Protein AF-0000000079719398 (afdb_homodimer)

Sequence (642 aa):
MKIVILDGYTLNPGDLSWEKLKKFGELTIYDRTEYDNDKIINAIGDAGIIFTNKTPLPKEVLDKVPSIKYIGVLATGYNVVDVDAAKDLGIVVTNVPGYGTTAVAQMTMALLLEMCHHVGEHNRAVKEGEWSKSKDFCFWHYPLIELDGKTMGIIGFGRIGQATAKLAQAFGMNILTSGSRKKPELESSTCKQVDLEELLAKSDVISLHCPLTPETEGIINAINISKMKHGAMIINTSRGQLIVEQDLKEALDNGKLAGAALDVVSKEPIDKDNPLLSTNNCIITPHIAWASKESRDRLLNTALENLEAFLKGSPINVVNNMKIVILDGYTLNPGDLSWEKLKKFGELTIYDRTEYDNDKIINAIGDAGIIFTNKTPLPKEVLDKVPSIKYIGVLATGYNVVDVDAAKDLGIVVTNVPGYGTTAVAQMTMALLLEMCHHVGEHNRAVKEGEWSKSKDFCFWHYPLIELDGKTMGIIGFGRIGQATAKLAQAFGMNILTSGSRKKPELESSTCKQVDLEELLAKSDVISLHCPLTPETEGIINAINISKMKHGAMIINTSRGQLIVEQDLKEALDNGKLAGAALDVVSKEPIDKDNPLLSTNNCIITPHIAWASKESRDRLLNTALENLEAFLKGSPINVVNN

Solvent-accessible surface area (backbone atoms only — not comparable to full-atom values): 32803 Å² total; per-residue (Å²): 92,38,33,28,31,43,36,40,29,88,71,41,79,68,88,62,78,70,66,78,56,45,79,67,28,53,72,45,78,29,58,64,52,66,92,37,62,68,58,44,48,60,66,48,54,77,26,29,33,39,34,31,55,72,55,67,39,42,53,80,42,56,72,72,35,79,52,42,44,36,37,40,30,69,33,58,72,57,83,40,41,37,44,67,51,33,37,76,69,66,27,49,36,26,43,28,74,79,41,32,34,68,35,35,23,52,40,50,50,38,44,52,36,38,70,25,59,36,55,45,58,40,22,50,41,40,57,73,42,50,36,47,68,40,94,43,63,42,64,76,94,58,83,35,61,56,53,59,75,37,29,38,16,32,39,18,72,48,73,40,28,47,48,32,49,54,47,44,40,62,51,42,23,34,37,33,33,26,62,93,69,86,57,76,86,70,47,56,100,49,26,42,77,46,56,62,69,58,32,38,46,65,18,46,30,39,38,45,41,43,76,83,42,86,82,34,48,36,54,46,26,58,72,52,55,69,48,31,34,81,49,20,31,42,36,34,72,50,52,21,51,32,42,33,57,68,41,51,40,51,34,46,74,71,49,45,25,58,31,37,31,27,28,42,50,74,47,67,38,40,58,88,77,44,66,54,62,78,38,87,55,43,44,40,38,46,51,46,43,52,56,18,55,62,24,34,49,46,36,53,51,46,47,48,49,33,50,53,28,41,77,70,72,55,63,49,59,63,73,41,123,92,37,34,30,32,44,36,40,29,88,70,42,79,68,88,60,78,72,66,79,56,45,80,67,28,52,71,45,78,29,57,66,52,65,91,37,62,68,57,44,47,60,67,49,54,76,25,31,34,38,34,31,54,73,56,68,39,41,53,78,42,57,72,71,35,79,54,42,44,35,38,39,31,70,32,60,72,58,82,41,40,39,43,66,50,34,38,77,70,65,26,50,36,27,43,29,75,77,42,34,33,68,35,35,22,51,39,52,51,38,42,52,37,38,71,26,60,35,54,43,58,41,22,50,41,40,58,72,43,51,37,47,67,40,95,42,61,42,64,78,95,60,82,34,61,58,55,59,74,37,30,37,17,31,38,19,71,49,72,40,30,47,49,30,48,54,45,42,40,63,53,42,24,33,37,30,31,24,63,92,70,87,57,76,86,71,47,55,99,49,27,44,77,46,55,63,68,56,32,36,45,64,19,48,30,39,38,43,40,43,75,84,42,87,82,35,46,36,55,44,27,59,71,52,55,69,48,30,33,82,48,21,32,40,37,34,72,52,54,20,50,31,42,32,57,66,40,51,40,52,34,46,74,71,50,43,26,59,32,36,28,27,28,43,50,74,47,66,38,40,59,88,78,43,68,53,63,78,36,87,55,44,44,40,40,46,50,47,43,50,56,17,54,62,24,34,49,45,38,53,52,47,47,49,50,34,50,53,28,40,78,69,72,55,63,48,60,63,73,43,124

Structure (mmCIF, N/CA/C/O backbone):
data_AF-0000000079719398-model_v1
#
loop_
_entity.id
_entity.type
_entity.pdbx_description
1 polymer 'Glycerate dehydrogenase'
#
loop_
_atom_site.group_PDB
_atom_site.id
_atom_site.type_symbol
_atom_site.label_atom_id
_atom_site.label_alt_id
_atom_site.label_comp_id
_atom_site.label_asym_id
_atom_site.label_entity_id
_atom_site.label_seq_id
_atom_site.pdbx_PDB_ins_code
_atom_site.Cartn_x
_atom_site.Cartn_y
_atom_site.Cartn_z
_atom_site.occupancy
_atom_site.B_iso_or_equiv
_atom_site.auth_seq_id
_atom_site.auth_comp_id
_atom_site.auth_asym_id
_atom_site.auth_atom_id
_atom_site.pdbx_PDB_model_num
ATOM 1 N N . MET A 1 1 ? 12.695 40.875 16.562 1 90.31 1 MET A N 1
ATOM 2 C CA . MET A 1 1 ? 11.32 40.469 16.812 1 90.31 1 MET A CA 1
ATOM 3 C C . MET A 1 1 ? 11.266 39.125 17.547 1 90.31 1 MET A C 1
ATOM 5 O O . MET A 1 1 ? 12.195 38.312 17.438 1 90.31 1 MET A O 1
ATOM 9 N N . LYS A 1 2 ? 10.273 39.031 18.5 1 97.44 2 LYS A N 1
ATOM 10 C CA . LYS A 1 2 ? 10.109 37.781 19.25 1 97.44 2 LYS A CA 1
ATOM 11 C C . LYS A 1 2 ? 9.078 36.875 18.594 1 97.44 2 LYS A C 1
ATOM 13 O O . LYS A 1 2 ? 7.977 37.312 18.25 1 97.44 2 LYS A O 1
ATOM 18 N N . ILE A 1 3 ? 9.508 35.625 18.328 1 98.19 3 ILE A N 1
ATOM 19 C CA . ILE A 1 3 ? 8.688 34.625 17.656 1 98.19 3 ILE A CA 1
ATOM 20 C C . ILE A 1 3 ? 8.453 33.438 18.609 1 98.19 3 ILE A C 1
ATOM 22 O O . ILE A 1 3 ? 9.391 32.938 19.219 1 98.19 3 ILE A O 1
ATOM 26 N N . VAL A 1 4 ? 7.184 33 18.75 1 98.69 4 VAL A N 1
ATOM 27 C CA . VAL A 1 4 ? 6.855 31.875 19.625 1 98.69 4 VAL A CA 1
ATOM 28 C C . VAL A 1 4 ? 6.086 30.812 18.828 1 98.69 4 VAL A C 1
ATOM 30 O O . VAL A 1 4 ? 5.129 31.141 18.125 1 98.69 4 VAL A O 1
ATOM 33 N N . ILE A 1 5 ? 6.527 29.594 18.812 1 98.69 5 ILE A N 1
ATOM 34 C CA . ILE A 1 5 ? 5.766 28.438 18.375 1 98.69 5 ILE A CA 1
ATOM 35 C C . ILE A 1 5 ? 5.094 27.766 19.578 1 98.69 5 ILE A C 1
ATOM 37 O O . ILE A 1 5 ? 5.773 27.266 20.469 1 98.69 5 ILE A O 1
ATOM 41 N N . LEU A 1 6 ? 3.77 27.703 19.594 1 98.75 6 LEU A N 1
ATOM 42 C CA . LEU A 1 6 ? 3.027 27.297 20.781 1 98.75 6 LEU A CA 1
ATOM 43 C C . LEU A 1 6 ? 2.961 25.766 20.891 1 98.75 6 LEU A C 1
ATOM 45 O O . LEU A 1 6 ? 2.787 25.234 21.984 1 98.75 6 LEU A O 1
ATOM 49 N N . ASP A 1 7 ? 3.066 25.016 19.781 1 98.44 7 ASP A N 1
ATOM 50 C CA . ASP A 1 7 ? 2.99 23.562 19.75 1 98.44 7 ASP A CA 1
ATOM 51 C C . ASP A 1 7 ? 3.703 23.016 18.516 1 98.44 7 ASP A C 1
ATOM 53 O O . ASP A 1 7 ? 3.059 22.531 17.578 1 98.44 7 ASP A O 1
ATOM 57 N N . GLY A 1 8 ? 5.016 22.859 18.641 1 98.06 8 GLY A N 1
ATOM 58 C CA . GLY A 1 8 ? 5.824 22.531 17.484 1 98.06 8 GLY A CA 1
ATOM 59 C C . GLY A 1 8 ? 6.102 21.047 17.344 1 98.06 8 GLY A C 1
ATOM 60 O O . GLY A 1 8 ? 6.59 20.594 16.297 1 98.06 8 GLY A O 1
ATOM 61 N N . TYR A 1 9 ? 5.656 20.281 18.297 1 97.62 9 TYR A N 1
ATOM 62 C CA . TYR A 1 9 ? 6.117 18.891 18.375 1 97.62 9 TYR A CA 1
ATOM 63 C C . TYR A 1 9 ? 5.645 18.094 17.172 1 97.62 9 TYR A C 1
ATOM 65 O O . TYR A 1 9 ? 6.438 17.406 16.516 1 97.62 9 TYR A O 1
ATOM 73 N N . THR A 1 10 ? 4.367 18.141 16.812 1 96.75 10 THR A N 1
ATOM 74 C CA . THR A 1 10 ? 3.814 17.281 15.781 1 96.75 10 THR A CA 1
ATOM 75 C C . THR A 1 10 ? 4.355 17.672 14.406 1 96.75 10 THR A C 1
ATOM 77 O O . THR A 1 10 ? 4.586 16.797 13.555 1 96.75 10 THR A O 1
ATOM 80 N N . LEU A 1 11 ? 4.605 18.938 14.242 1 97.81 11 LEU A N 1
ATOM 81 C CA . LEU A 1 11 ? 5.176 19.375 12.977 1 97.81 11 LEU A CA 1
ATOM 82 C C . LEU A 1 11 ? 6.641 18.984 12.867 1 97.81 11 LEU A C 1
ATOM 84 O O . LEU A 1 11 ? 7.086 18.516 11.812 1 97.81 11 LEU A O 1
ATOM 88 N N . ASN A 1 12 ? 7.332 19.156 13.898 1 97 12 ASN A N 1
ATOM 89 C CA . ASN A 1 12 ? 8.766 18.875 13.93 1 97 12 ASN A CA 1
ATOM 90 C C . ASN A 1 12 ? 9.156 18.125 15.203 1 97 12 ASN A C 1
ATOM 92 O O . ASN A 1 12 ? 9.695 18.719 16.141 1 97 12 ASN A O 1
ATOM 96 N N . PRO A 1 13 ? 9.023 16.828 15.18 1 95.5 13 PRO A N 1
ATOM 97 C CA . PRO A 1 13 ? 9.414 16.047 16.344 1 95.5 13 PRO A CA 1
ATOM 98 C C . PRO A 1 13 ? 10.93 15.859 16.453 1 95.5 13 PRO A C 1
ATOM 100 O O . PRO A 1 13 ? 11.406 15.148 17.344 1 95.5 13 PRO A O 1
ATOM 103 N N . GLY A 1 14 ? 11.633 16.438 15.539 1 95.19 14 GLY A N 1
ATOM 104 C CA . GLY A 1 14 ? 13.086 16.375 15.617 1 95.19 14 GLY A CA 1
ATOM 105 C C . GLY A 1 14 ? 13.742 16.047 14.289 1 95.19 14 GLY A C 1
ATOM 106 O O . GLY A 1 14 ? 14.977 16.016 14.195 1 95.19 14 GLY A O 1
ATOM 107 N N . ASP A 1 15 ? 12.938 15.867 13.273 1 95.31 15 ASP A N 1
ATOM 108 C CA . ASP A 1 15 ? 13.5 15.438 12 1 95.31 15 ASP A CA 1
ATOM 109 C C . ASP A 1 15 ? 13.398 16.547 10.953 1 95.31 15 ASP A C 1
ATOM 111 O O . ASP A 1 15 ? 13.672 16.312 9.773 1 95.31 15 ASP A O 1
ATOM 115 N N . LEU A 1 16 ? 12.938 17.703 11.305 1 96.5 16 LEU A N 1
ATOM 116 C CA . LEU A 1 16 ? 12.992 18.938 10.547 1 96.5 16 LEU A CA 1
ATOM 117 C C . LEU A 1 16 ? 13.727 20.031 11.328 1 96.5 16 LEU A C 1
ATOM 119 O O . LEU A 1 16 ? 14.336 19.734 12.367 1 96.5 16 LEU A O 1
ATOM 123 N N . SER A 1 17 ? 13.828 21.234 10.758 1 96 17 SER A N 1
ATOM 124 C CA . SER A 1 17 ? 14.57 22.297 11.438 1 96 17 SER A CA 1
ATOM 125 C C . SER A 1 17 ? 13.789 23.594 11.445 1 96 17 SER A C 1
ATOM 127 O O . SER A 1 17 ? 13.266 24.031 10.414 1 96 17 SER A O 1
ATOM 129 N N . TRP A 1 18 ? 13.758 24.172 12.633 1 94.88 18 TRP A N 1
ATOM 130 C CA . TRP A 1 18 ? 13.141 25.484 12.789 1 94.88 18 TRP A CA 1
ATOM 131 C C . TRP A 1 18 ? 14.148 26.594 12.5 1 94.88 18 TRP A C 1
ATOM 133 O O . TRP A 1 18 ? 13.82 27.766 12.586 1 94.88 18 TRP A O 1
ATOM 143 N N . GLU A 1 19 ? 15.344 26.297 12.125 1 93.62 19 GLU A N 1
ATOM 144 C CA . GLU A 1 19 ? 16.469 27.219 12.039 1 93.62 19 GLU A CA 1
ATOM 145 C C . GLU A 1 19 ? 16.156 28.406 11.133 1 93.62 19 GLU A C 1
ATOM 147 O O . GLU A 1 19 ? 16.594 29.531 11.391 1 93.62 19 GLU A O 1
ATOM 152 N N . LYS A 1 20 ? 15.445 28.156 10.078 1 93.06 20 LYS A N 1
ATOM 153 C CA . LYS A 1 20 ? 15.133 29.203 9.117 1 93.06 20 LYS A CA 1
ATOM 154 C C . LYS A 1 20 ? 14.32 30.328 9.758 1 93.06 20 LYS A C 1
ATOM 156 O O . LYS A 1 20 ? 14.32 31.453 9.281 1 93.06 20 LYS A O 1
ATOM 161 N N . LEU A 1 21 ? 13.625 30.016 10.891 1 94.38 21 LEU A N 1
ATOM 162 C CA . LEU A 1 21 ? 12.789 31 11.57 1 94.38 21 LEU A CA 1
ATOM 163 C C . LEU A 1 21 ? 13.641 31.953 12.406 1 94.38 21 LEU A C 1
ATOM 165 O O . LEU A 1 21 ? 13.227 33.062 12.703 1 94.38 21 LEU A O 1
ATOM 169 N N . LYS A 1 22 ? 14.828 31.562 12.719 1 92.69 22 LYS A N 1
ATOM 170 C CA . LYS A 1 22 ? 15.703 32.344 13.594 1 92.69 22 LYS A CA 1
ATOM 171 C C . LYS A 1 22 ? 16.172 33.625 12.906 1 92.69 22 LYS A C 1
ATOM 173 O O . LYS A 1 22 ? 16.531 34.594 13.578 1 92.69 22 LYS A O 1
ATOM 178 N N . LYS A 1 23 ? 16.188 33.531 11.695 1 92.5 23 LYS A N 1
ATOM 179 C CA . LYS A 1 23 ? 16.672 34.719 10.969 1 92.5 23 LYS A CA 1
ATOM 180 C C . LYS A 1 23 ? 15.703 35.875 11.125 1 92.5 23 LYS A C 1
ATOM 182 O O . LYS A 1 23 ? 16.078 37.031 10.867 1 92.5 23 LYS A O 1
ATOM 187 N N . PHE A 1 24 ? 14.516 35.594 11.594 1 93.25 24 PHE A N 1
ATOM 188 C CA . PHE A 1 24 ? 13.508 36.625 11.672 1 93.25 24 PHE A CA 1
ATOM 189 C C . PHE A 1 24 ? 13.453 37.219 13.078 1 93.25 24 PHE A C 1
ATOM 191 O O . PHE A 1 24 ? 12.828 38.281 13.289 1 93.25 24 PHE A O 1
ATOM 198 N N . GLY A 1 25 ? 14.055 36.562 14.055 1 94 25 GLY A N 1
ATOM 199 C CA . GLY A 1 25 ? 14.047 37.094 15.414 1 94 25 GLY A CA 1
ATOM 200 C C . GLY A 1 25 ? 14.367 36.031 16.453 1 94 25 GLY A C 1
ATOM 201 O O . GLY A 1 25 ? 14.891 34.969 16.109 1 94 25 GLY A O 1
ATOM 202 N N . GLU A 1 26 ? 14.141 36.438 17.719 1 97.12 26 GLU A N 1
ATOM 203 C CA . GLU A 1 26 ? 14.312 35.5 18.828 1 97.12 26 GLU A CA 1
ATOM 204 C C . GLU A 1 26 ? 13.188 34.438 18.844 1 97.12 26 GLU A C 1
ATOM 206 O O . GLU A 1 26 ? 12.016 34.812 18.953 1 97.12 26 GLU A O 1
ATOM 211 N N . LEU A 1 27 ? 13.625 33.25 18.766 1 97.56 27 LEU A N 1
ATOM 212 C CA . LEU A 1 27 ? 12.672 32.156 18.578 1 97.56 27 LEU A CA 1
ATOM 213 C C . LEU A 1 27 ? 12.539 31.328 19.844 1 97.56 27 LEU A C 1
ATOM 215 O O . LEU A 1 27 ? 13.547 30.875 20.406 1 97.56 27 LEU A O 1
ATOM 219 N N . THR A 1 28 ? 11.328 31.219 20.391 1 98.31 28 THR A N 1
ATOM 220 C CA . THR A 1 28 ? 10.984 30.281 21.453 1 98.31 28 THR A CA 1
ATOM 221 C C . THR A 1 28 ? 10.047 29.203 20.922 1 98.31 28 THR A C 1
ATOM 223 O O . THR A 1 28 ? 9.039 29.5 20.281 1 98.31 28 THR A O 1
ATOM 226 N N . ILE A 1 29 ? 10.398 27.938 21.125 1 98.06 29 ILE A N 1
ATOM 227 C CA . ILE A 1 29 ? 9.602 26.828 20.641 1 98.06 29 ILE A CA 1
ATOM 228 C C . ILE A 1 29 ? 9.086 26 21.812 1 98.06 29 ILE A C 1
ATOM 230 O O . ILE A 1 29 ? 9.867 25.516 22.641 1 98.06 29 ILE A O 1
ATOM 234 N N . TYR A 1 30 ? 7.773 25.891 21.953 1 98.38 30 TYR A N 1
ATOM 235 C CA . TYR A 1 30 ? 7.16 24.922 22.859 1 98.38 30 TYR A CA 1
ATOM 236 C C . TYR A 1 30 ? 6.742 23.656 22.094 1 98.38 30 TYR A C 1
ATOM 238 O O . TYR A 1 30 ? 6.117 23.75 21.047 1 98.38 30 TYR A O 1
ATOM 246 N N . ASP A 1 31 ? 7.102 22.469 22.609 1 97.81 31 ASP A N 1
ATOM 247 C CA . ASP A 1 31 ? 6.578 21.234 22.031 1 97.81 31 ASP A CA 1
ATOM 248 C C . ASP A 1 31 ? 5.051 21.203 22.109 1 97.81 31 ASP A C 1
ATOM 250 O O . ASP A 1 31 ? 4.387 20.812 21.156 1 97.81 31 ASP A O 1
ATOM 254 N N . ARG A 1 32 ? 4.641 21.641 23.219 1 98.06 32 ARG A N 1
ATOM 255 C CA . ARG A 1 32 ? 3.219 21.688 23.547 1 98.06 32 ARG A CA 1
ATOM 256 C C . ARG A 1 32 ? 2.92 22.828 24.516 1 98.06 32 ARG A C 1
ATOM 258 O O . ARG A 1 32 ? 3.758 23.172 25.359 1 98.06 32 ARG A O 1
ATOM 265 N N . THR A 1 33 ? 1.76 23.469 24.375 1 98.31 33 THR A N 1
ATOM 266 C CA . THR A 1 33 ? 1.207 24.406 25.359 1 98.31 33 THR A CA 1
ATOM 267 C C . THR A 1 33 ? -0.147 23.922 25.859 1 98.31 33 THR A C 1
ATOM 269 O O . THR A 1 33 ? -1.014 23.531 25.078 1 98.31 33 THR A O 1
ATOM 272 N N . GLU A 1 34 ? -0.239 23.844 27.203 1 97.31 34 GLU A N 1
ATOM 273 C CA . GLU A 1 34 ? -1.503 23.406 27.781 1 97.31 34 GLU A CA 1
ATOM 274 C C . GLU A 1 34 ? -2.654 24.312 27.344 1 97.31 34 GLU A C 1
ATOM 276 O O . GLU A 1 34 ? -2.504 25.531 27.281 1 97.31 34 GLU A O 1
ATOM 281 N N . TYR A 1 35 ? -3.752 23.672 27.141 1 96.44 35 TYR A N 1
ATOM 282 C CA . TYR A 1 35 ? -4.93 24.406 26.703 1 96.44 35 TYR A CA 1
ATOM 283 C C . TYR A 1 35 ? -5.562 25.156 27.875 1 96.44 35 TYR A C 1
ATOM 285 O O . TYR A 1 35 ? -6.688 24.844 28.281 1 96.44 35 TYR A O 1
ATOM 293 N N . ASP A 1 36 ? -4.863 25.984 28.359 1 97.81 36 ASP A N 1
ATOM 294 C CA . ASP A 1 36 ? -5.207 26.906 29.438 1 97.81 36 ASP A CA 1
ATOM 295 C C . ASP A 1 36 ? -4.855 28.344 29.047 1 97.81 36 ASP A C 1
ATOM 297 O O . ASP A 1 36 ? -3.713 28.641 28.688 1 97.81 36 ASP A O 1
ATOM 301 N N . ASN A 1 37 ? -5.863 29.203 29.078 1 98.31 37 ASN A N 1
ATOM 302 C CA . ASN A 1 37 ? -5.676 30.562 28.578 1 98.31 37 ASN A CA 1
ATOM 303 C C . ASN A 1 37 ? -4.488 31.25 29.234 1 98.31 37 ASN A C 1
ATOM 305 O O . ASN A 1 37 ? -3.678 31.891 28.562 1 98.31 37 ASN A O 1
ATOM 309 N N . ASP A 1 38 ? -4.387 31.156 30.562 1 98.31 38 ASP A N 1
ATOM 310 C CA . ASP A 1 38 ? -3.301 31.828 31.266 1 98.31 38 ASP A CA 1
ATOM 311 C C . ASP A 1 38 ? -1.942 31.266 30.844 1 98.31 38 ASP A C 1
ATOM 313 O O . ASP A 1 38 ? -0.984 32.031 30.672 1 98.31 38 ASP A O 1
ATOM 317 N N . LYS A 1 39 ? -1.884 29.938 30.688 1 98.62 39 LYS A N 1
ATOM 318 C CA . LYS A 1 39 ? -0.64 29.312 30.25 1 98.62 39 LYS A CA 1
ATOM 319 C C . LYS A 1 39 ? -0.281 29.719 28.828 1 98.62 39 LYS A C 1
ATOM 321 O O . LYS A 1 39 ? 0.893 29.938 28.516 1 98.62 39 LYS A O 1
ATOM 326 N N . ILE A 1 40 ? -1.258 29.812 27.984 1 98.81 40 ILE A N 1
ATOM 327 C CA . ILE A 1 40 ? -1.059 30.219 26.609 1 98.81 40 ILE A CA 1
ATOM 328 C C . ILE A 1 40 ? -0.562 31.672 26.562 1 98.81 40 ILE A C 1
ATOM 330 O O . ILE A 1 40 ? 0.411 31.984 25.875 1 98.81 40 ILE A O 1
ATOM 334 N N . ILE A 1 41 ? -1.16 32.594 27.391 1 98.62 41 ILE A N 1
ATOM 335 C CA . ILE A 1 41 ? -0.785 34 27.453 1 98.62 41 ILE A CA 1
ATOM 336 C C . ILE A 1 41 ? 0.654 34.125 27.953 1 98.62 41 ILE A C 1
ATOM 338 O O . ILE A 1 41 ? 1.443 34.875 27.391 1 98.62 41 ILE A O 1
ATOM 342 N N . ASN A 1 42 ? 0.961 33.344 28.953 1 98.62 42 ASN A N 1
ATOM 343 C CA . ASN A 1 42 ? 2.314 33.375 29.5 1 98.62 42 ASN A CA 1
ATOM 344 C C . ASN A 1 42 ? 3.34 32.906 28.469 1 98.62 42 ASN A C 1
ATOM 346 O O . ASN A 1 42 ? 4.43 33.469 28.359 1 98.62 42 ASN A O 1
ATOM 350 N N . ALA A 1 43 ? 2.988 31.859 27.734 1 98.69 43 ALA A N 1
ATOM 351 C CA . ALA A 1 43 ? 3.883 31.328 26.703 1 98.69 43 ALA A CA 1
ATOM 352 C C . ALA A 1 43 ? 4.117 32.344 25.594 1 98.69 43 ALA A C 1
ATOM 354 O O . ALA A 1 43 ? 5.227 32.469 25.078 1 98.69 43 ALA A O 1
ATOM 355 N N . ILE A 1 44 ? 3.131 33.062 25.25 1 98.5 44 ILE A N 1
ATOM 356 C CA . ILE A 1 44 ? 3.223 34.094 24.219 1 98.5 44 ILE A CA 1
ATOM 357 C C . ILE A 1 44 ? 4.113 35.219 24.688 1 98.5 44 ILE A C 1
ATOM 359 O O . ILE A 1 44 ? 5.012 35.656 23.969 1 98.5 44 ILE A O 1
ATOM 363 N N . GLY A 1 45 ? 3.846 35.719 25.922 1 97.44 45 GLY A N 1
ATOM 364 C CA . GLY A 1 45 ? 4.602 36.844 26.469 1 97.44 45 GLY A CA 1
ATOM 365 C C . GLY A 1 45 ? 4.461 38.125 25.641 1 97.44 45 GLY A C 1
ATOM 366 O O . GLY A 1 45 ? 3.348 38.562 25.375 1 97.44 45 GLY A O 1
ATOM 367 N N . ASP A 1 46 ? 5.535 38.688 25.203 1 97.44 46 ASP A N 1
ATOM 368 C CA . ASP A 1 46 ? 5.52 39.906 24.422 1 97.44 46 ASP A CA 1
ATOM 369 C C . ASP A 1 46 ? 5.895 39.656 22.969 1 97.44 46 ASP A C 1
ATOM 371 O O . ASP A 1 46 ? 6.387 40.562 22.281 1 97.44 46 ASP A O 1
ATOM 375 N N . ALA A 1 47 ? 5.691 38.406 22.531 1 98 47 ALA A N 1
ATOM 376 C CA . ALA A 1 47 ? 6.02 38.062 21.156 1 98 47 ALA A CA 1
ATOM 377 C C . ALA A 1 47 ? 5.133 38.812 20.172 1 98 47 ALA A C 1
ATOM 379 O O . ALA A 1 47 ? 3.938 39 20.406 1 98 47 ALA A O 1
ATOM 380 N N . GLY A 1 48 ? 5.719 39.188 19.078 1 98.06 48 GLY A N 1
ATOM 381 C CA . GLY A 1 48 ? 4.969 39.844 18 1 98.06 48 GLY A CA 1
ATOM 382 C C . GLY A 1 48 ? 4.465 38.844 16.969 1 98.06 48 GLY A C 1
ATOM 383 O O . GLY A 1 48 ? 3.533 39.156 16.219 1 98.06 48 GLY A O 1
ATOM 384 N N . ILE A 1 49 ? 5.086 37.688 16.891 1 98.31 49 ILE A N 1
ATOM 385 C CA . ILE A 1 49 ? 4.781 36.656 15.93 1 98.31 49 ILE A CA 1
ATOM 386 C C . ILE A 1 49 ? 4.547 35.312 16.656 1 98.31 49 ILE A C 1
ATOM 388 O O . ILE A 1 49 ? 5.363 34.906 17.469 1 98.31 49 ILE A O 1
ATOM 392 N N . ILE A 1 50 ? 3.422 34.688 16.328 1 98.5 50 ILE A N 1
ATOM 393 C CA . ILE A 1 50 ? 3.119 33.406 16.953 1 98.5 50 ILE A CA 1
ATOM 394 C C . ILE A 1 50 ? 2.74 32.375 15.875 1 98.5 50 ILE A C 1
ATOM 396 O O . ILE A 1 50 ? 2.16 32.75 14.852 1 98.5 50 ILE A O 1
ATOM 400 N N . PHE A 1 51 ? 3.148 31.141 16.062 1 98.69 51 PHE A N 1
ATOM 401 C CA . PHE A 1 51 ? 2.693 30 15.281 1 98.69 51 PHE A CA 1
ATOM 402 C C . PHE A 1 51 ? 1.924 29.016 16.141 1 98.69 51 PHE A C 1
ATOM 404 O O . PHE A 1 51 ? 2.271 28.797 17.312 1 98.69 51 PHE A O 1
ATOM 411 N N . THR A 1 52 ? 0.855 28.406 15.625 1 98.75 52 THR A N 1
ATOM 412 C CA . THR A 1 52 ? 0.062 27.422 16.344 1 98.75 52 THR A CA 1
ATOM 413 C C . THR A 1 52 ? -0.492 26.359 15.391 1 98.75 52 THR A C 1
ATOM 415 O O . THR A 1 52 ? -0.756 26.656 14.227 1 98.75 52 THR A O 1
ATOM 418 N N . ASN A 1 53 ? -0.604 25.172 15.852 1 97.94 53 ASN A N 1
ATOM 419 C CA . ASN A 1 53 ? -1.302 24.094 15.141 1 97.94 53 ASN A CA 1
ATOM 420 C C . ASN A 1 53 ? -2.635 23.766 15.805 1 97.94 53 ASN A C 1
ATOM 422 O O . ASN A 1 53 ? -3.695 23.969 15.211 1 97.94 53 ASN A O 1
ATOM 426 N N . LYS A 1 54 ? -2.578 23.438 17.125 1 97.81 54 LYS A N 1
ATOM 427 C CA . LYS A 1 54 ? -3.805 23.016 17.797 1 97.81 54 LYS A CA 1
ATOM 428 C C . LYS A 1 54 ? -4.035 23.828 19.062 1 97.81 54 LYS A C 1
ATOM 430 O O . LYS A 1 54 ? -5.109 23.766 19.672 1 97.81 54 LYS A O 1
ATOM 435 N N . THR A 1 55 ? -3.068 24.594 19.547 1 98.44 55 THR A N 1
ATOM 436 C CA . THR A 1 55 ? -3.273 25.453 20.688 1 98.44 55 THR A CA 1
ATOM 437 C C . THR A 1 55 ? -4.309 26.531 20.375 1 98.44 55 THR A C 1
ATOM 439 O O . THR A 1 55 ? -4.125 27.328 19.453 1 98.44 55 THR A O 1
ATOM 442 N N . PRO A 1 56 ? -5.34 26.609 21.156 1 98.44 56 PRO A N 1
ATOM 443 C CA . PRO A 1 56 ? -6.434 27.531 20.828 1 98.44 56 PRO A CA 1
ATOM 444 C C . PRO A 1 56 ? -6.086 28.984 21.109 1 98.44 56 PRO A C 1
ATOM 446 O O . PRO A 1 56 ? -5.426 29.281 22.109 1 98.44 56 PRO A O 1
ATOM 449 N N . LEU A 1 57 ? -6.488 29.906 20.25 1 98.62 57 LEU A N 1
ATOM 450 C CA . LEU A 1 57 ? -6.332 31.344 20.422 1 98.62 57 LEU A CA 1
ATOM 451 C C . LEU A 1 57 ? -7.68 32.062 20.297 1 98.62 57 LEU A C 1
ATOM 453 O O . LEU A 1 57 ? -7.93 32.781 19.328 1 98.62 57 LEU A O 1
ATOM 457 N N . PRO A 1 58 ? -8.477 31.844 21.344 1 98.5 58 PRO A N 1
ATOM 458 C CA . PRO A 1 58 ? -9.766 32.531 21.375 1 98.5 58 PRO A CA 1
ATOM 459 C C . PRO A 1 58 ? -9.641 34.031 21.672 1 98.5 58 PRO A C 1
ATOM 461 O O . PRO A 1 58 ? -8.555 34.5 22.016 1 98.5 58 PRO A O 1
ATOM 464 N N . LYS A 1 59 ? -10.719 34.719 21.516 1 98.25 59 LYS A N 1
ATOM 465 C CA . LYS A 1 59 ? -10.758 36.156 21.75 1 98.25 59 LYS A CA 1
ATOM 466 C C . LYS A 1 59 ? -10.188 36.5 23.125 1 98.25 59 LYS A C 1
ATOM 468 O O . LYS A 1 59 ? -9.445 37.469 23.266 1 98.25 59 LYS A O 1
ATOM 473 N N . GLU A 1 60 ? -10.5 35.719 24.109 1 98.31 60 GLU A N 1
ATOM 474 C CA . GLU A 1 60 ? -10.078 35.938 25.484 1 98.31 60 GLU A CA 1
ATOM 475 C C . GLU A 1 60 ? -8.555 35.969 25.594 1 98.31 60 GLU A C 1
ATOM 477 O O . GLU A 1 60 ? -7.996 36.719 26.406 1 98.31 60 GLU A O 1
ATOM 482 N N . VAL A 1 61 ? -7.902 35.156 24.844 1 98.62 61 VAL A N 1
ATOM 483 C CA . VAL A 1 61 ? -6.445 35.094 24.844 1 98.62 61 VAL A CA 1
ATOM 484 C C . VAL A 1 61 ? -5.887 36.25 24.031 1 98.62 61 VAL A C 1
ATOM 486 O O . VAL A 1 61 ? -4.996 36.969 24.5 1 98.62 61 VAL A O 1
ATOM 489 N N . LEU A 1 62 ? -6.395 36.562 22.844 1 98.5 62 LEU A N 1
ATOM 490 C CA . LEU A 1 62 ? -5.887 37.562 21.938 1 98.5 62 LEU A CA 1
ATOM 491 C C . LEU A 1 62 ? -5.988 38.969 22.547 1 98.5 62 LEU A C 1
ATOM 493 O O . LEU A 1 62 ? -5.121 39.812 22.328 1 98.5 62 LEU A O 1
ATOM 497 N N . ASP A 1 63 ? -6.949 39.188 23.375 1 97.88 63 ASP A N 1
ATOM 498 C CA . ASP A 1 63 ? -7.164 40.469 24.031 1 97.88 63 ASP A CA 1
ATOM 499 C C . ASP A 1 63 ? -6.051 40.781 25.031 1 97.88 63 ASP A C 1
ATOM 501 O O . ASP A 1 63 ? -5.828 41.938 25.406 1 97.88 63 ASP A O 1
ATOM 505 N N . LYS A 1 64 ? -5.449 39.781 25.484 1 98.06 64 LYS A N 1
ATOM 506 C CA . LYS A 1 64 ? -4.496 39.938 26.578 1 98.06 64 LYS A CA 1
ATOM 507 C C . LYS A 1 64 ? -3.061 39.969 26.047 1 98.06 64 LYS A C 1
ATOM 509 O O . LYS A 1 64 ? -2.113 40.062 26.828 1 98.06 64 LYS A O 1
ATOM 514 N N . VAL A 1 65 ? -2.844 39.875 24.797 1 97.44 65 VAL A N 1
ATOM 515 C CA . VAL A 1 65 ? -1.508 39.844 24.219 1 97.44 65 VAL A CA 1
ATOM 516 C C . VAL A 1 65 ? -1.409 40.875 23.094 1 97.44 65 VAL A C 1
ATOM 518 O O . VAL A 1 65 ? -1.19 40.5 21.938 1 97.44 65 VAL A O 1
ATOM 521 N N . PRO A 1 66 ? -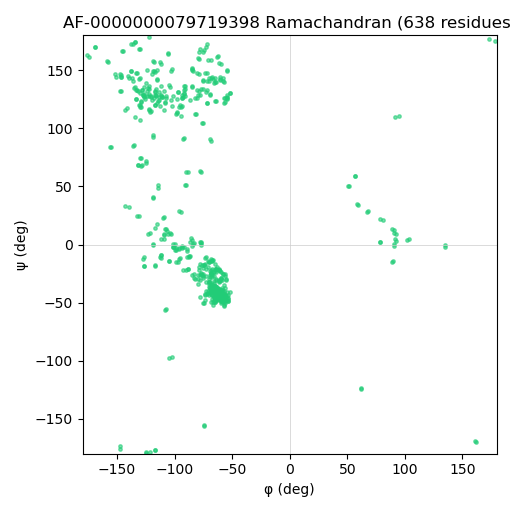1.324 42.125 23.438 1 96.56 66 PRO A N 1
ATOM 522 C CA . PRO A 1 66 ? -1.414 43.188 22.453 1 96.56 66 PRO A CA 1
ATOM 523 C C . PRO A 1 66 ? -0.169 43.312 21.578 1 96.56 66 PRO A C 1
ATOM 525 O O . PRO A 1 66 ? -0.179 44 20.562 1 96.56 66 PRO A O 1
ATOM 528 N N . SER A 1 67 ? 0.874 42.656 21.906 1 97.5 67 SER A N 1
ATOM 529 C CA . SER A 1 67 ? 2.111 42.75 21.125 1 97.5 67 SER A CA 1
ATOM 530 C C . SER A 1 67 ? 1.999 41.969 19.812 1 97.5 67 SER A C 1
ATOM 532 O O . SER A 1 67 ? 2.789 42.188 18.891 1 97.5 67 SER A O 1
ATOM 534 N N . ILE A 1 68 ? 1.057 41 19.672 1 98.19 68 ILE A N 1
ATOM 535 C CA . ILE A 1 68 ? 0.971 40.094 18.516 1 98.19 68 ILE A CA 1
ATOM 536 C C . ILE A 1 68 ? 0.551 40.875 17.281 1 98.19 68 ILE A C 1
ATOM 538 O O . ILE A 1 68 ? -0.4 41.656 17.328 1 98.19 68 ILE A O 1
ATOM 542 N N . LYS A 1 69 ? 1.288 40.688 16.25 1 98.12 69 LYS A N 1
ATOM 543 C CA . LYS A 1 69 ? 0.957 41.281 14.969 1 98.12 69 LYS A CA 1
ATOM 544 C C . LYS A 1 69 ? 0.672 40.219 13.906 1 98.12 69 LYS A C 1
ATOM 546 O O . LYS A 1 69 ? 0.054 40.5 12.883 1 98.12 69 LYS A O 1
ATOM 551 N N . TYR A 1 70 ? 1.1 39 14.148 1 98.56 70 TYR A N 1
ATOM 552 C CA . TYR A 1 70 ? 1.016 37.938 13.156 1 98.56 70 TYR A CA 1
ATOM 553 C C . TYR A 1 70 ? 0.789 36.594 13.82 1 98.56 70 TYR A C 1
ATOM 555 O O . TYR A 1 70 ? 1.421 36.281 14.836 1 98.56 70 TYR A O 1
ATOM 563 N N . ILE A 1 71 ? -0.19 35.844 13.297 1 98.88 71 ILE A N 1
ATOM 564 C CA . ILE A 1 71 ? -0.423 34.469 13.688 1 98.88 71 ILE A CA 1
ATOM 565 C C . ILE A 1 71 ? -0.334 33.562 12.461 1 98.88 71 ILE A C 1
ATOM 567 O O . ILE A 1 71 ? -1.123 33.688 11.523 1 98.88 71 ILE A O 1
ATOM 571 N N . GLY A 1 72 ? 0.623 32.656 12.43 1 98.75 72 GLY A N 1
ATOM 572 C CA . GLY A 1 72 ? 0.707 31.625 11.422 1 98.75 72 GLY A CA 1
ATOM 573 C C . GLY A 1 72 ? 0.145 30.297 11.891 1 98.75 72 GLY A C 1
ATOM 574 O O . GLY A 1 72 ? 0.709 29.656 12.781 1 98.75 72 GLY A O 1
ATOM 575 N N . VAL A 1 73 ? -0.948 29.875 11.312 1 98.69 73 VAL A N 1
ATOM 576 C CA . VAL A 1 73 ? -1.496 28.562 11.609 1 98.69 73 VAL A CA 1
ATOM 577 C C . VAL A 1 73 ? -0.708 27.484 10.859 1 98.69 73 VAL A C 1
ATOM 579 O O . VAL A 1 73 ? -0.515 27.594 9.641 1 98.69 73 VAL A O 1
ATOM 582 N N . LEU A 1 74 ? -0.275 26.484 11.602 1 98.38 74 LEU A N 1
ATOM 583 C CA . LEU A 1 74 ? 0.513 25.391 11.023 1 98.38 74 LEU A CA 1
ATOM 584 C C . LEU A 1 74 ? -0.387 24.266 10.555 1 98.38 74 LEU A C 1
ATOM 586 O O . LEU A 1 74 ? -0.17 23.094 10.914 1 98.38 74 LEU A O 1
ATOM 590 N N . ALA A 1 75 ? -1.427 24.547 9.75 1 97.44 75 ALA A N 1
ATOM 591 C CA . ALA A 1 75 ? -2.41 23.641 9.156 1 97.44 75 ALA A CA 1
ATOM 592 C C . ALA A 1 75 ? -3.254 24.359 8.109 1 97.44 75 ALA A C 1
ATOM 594 O O . ALA A 1 75 ? -3.154 25.578 7.949 1 97.44 75 ALA A O 1
ATOM 595 N N . THR A 1 76 ? -4 23.594 7.41 1 95.12 76 THR A N 1
ATOM 596 C CA . THR A 1 76 ? -4.969 24.188 6.492 1 95.12 76 THR A CA 1
ATOM 597 C C . THR A 1 76 ? -6.164 24.75 7.254 1 95.12 76 THR A C 1
ATOM 599 O O . THR A 1 76 ? -6.598 25.875 6.992 1 95.12 76 THR A O 1
ATOM 602 N N . GLY A 1 77 ? -6.719 23.906 8.133 1 92.25 77 GLY A N 1
ATOM 603 C CA . GLY A 1 77 ? -7.781 24.406 9 1 92.25 77 GLY A CA 1
ATOM 604 C C . GLY A 1 77 ? -7.305 25.438 10 1 92.25 77 GLY A C 1
ATOM 605 O O . GLY A 1 77 ? -6.195 25.328 10.531 1 92.25 77 GLY A O 1
ATOM 606 N N . TYR A 1 78 ? -8.094 26.453 10.281 1 95.25 78 TYR A N 1
ATOM 607 C CA . TYR A 1 78 ? -7.648 27.531 11.148 1 95.25 78 TYR A CA 1
ATOM 608 C C . TYR A 1 78 ? -8.68 27.828 12.234 1 95.25 78 TYR A C 1
ATOM 610 O O . TYR A 1 78 ? -8.711 28.938 12.773 1 95.25 78 TYR A O 1
ATOM 618 N N . ASN A 1 79 ? -9.508 26.812 12.547 1 91.56 79 ASN A N 1
ATOM 619 C CA . ASN A 1 79 ? -10.586 26.984 13.516 1 91.56 79 ASN A CA 1
ATOM 620 C C . ASN A 1 79 ? -10.039 27.188 14.93 1 91.56 79 ASN A C 1
ATOM 622 O O . ASN A 1 79 ? -10.766 27.641 15.82 1 91.56 79 ASN A O 1
ATOM 626 N N . VAL A 1 80 ? -8.828 26.953 15.133 1 96.5 80 VAL A N 1
ATOM 627 C CA . VAL A 1 80 ? -8.195 27.062 16.438 1 96.5 80 VAL A CA 1
ATOM 628 C C . VAL A 1 80 ? -8.008 28.531 16.797 1 96.5 80 VAL A C 1
ATOM 630 O O . VAL A 1 80 ? -7.785 28.875 17.953 1 96.5 80 VAL A O 1
ATOM 633 N N . VAL A 1 81 ? -8.078 29.484 15.836 1 98.44 81 VAL A N 1
ATOM 634 C CA . VAL A 1 81 ? -7.895 30.906 16.031 1 98.44 81 VAL A CA 1
ATOM 635 C C . VAL A 1 81 ? -9.227 31.641 15.82 1 98.44 81 VAL A C 1
ATOM 637 O O . VAL A 1 81 ? -9.945 31.359 14.859 1 98.44 81 VAL A O 1
ATOM 640 N N . ASP A 1 82 ? -9.609 32.469 16.766 1 98.5 82 ASP A N 1
ATOM 641 C CA . ASP A 1 82 ? -10.719 33.406 16.516 1 98.5 82 ASP A CA 1
ATOM 642 C C . ASP A 1 82 ? -10.328 34.469 15.508 1 98.5 82 ASP A C 1
ATOM 644 O O . ASP A 1 82 ? -9.891 35.562 15.883 1 98.5 82 ASP A O 1
ATOM 648 N N . VAL A 1 83 ? -10.562 34.125 14.258 1 98.19 83 VAL A N 1
ATOM 649 C CA . VAL A 1 83 ? -10.031 34.969 13.18 1 98.19 83 VAL A CA 1
ATOM 650 C C . VAL A 1 83 ? -10.766 36.312 13.164 1 98.19 83 VAL A C 1
ATOM 652 O O . VAL A 1 83 ? -10.195 37.312 12.766 1 98.19 83 VAL A O 1
ATOM 655 N N . ASP A 1 84 ? -12 36.438 13.594 1 97.88 84 ASP A N 1
ATOM 656 C CA . ASP A 1 84 ? -12.727 37.688 13.68 1 97.88 84 ASP A CA 1
ATOM 657 C C . ASP A 1 84 ? -12.109 38.594 14.742 1 97.88 84 ASP A C 1
ATOM 659 O O . ASP A 1 84 ? -11.875 39.781 14.492 1 97.88 84 ASP A O 1
ATOM 663 N N . ALA A 1 85 ? -11.844 38.031 15.883 1 98.19 85 ALA A N 1
ATOM 664 C CA . ALA A 1 85 ? -11.195 38.781 16.953 1 98.19 85 ALA A CA 1
ATOM 665 C C . ALA A 1 85 ? -9.82 39.281 16.516 1 98.19 85 ALA A C 1
ATOM 667 O O . ALA A 1 85 ? -9.445 40.438 16.766 1 98.19 85 ALA A O 1
ATOM 668 N N . ALA A 1 86 ? -9.078 38.406 15.844 1 98.56 86 ALA A N 1
ATOM 669 C CA . ALA A 1 86 ? -7.75 38.781 15.344 1 98.56 86 ALA A CA 1
ATOM 670 C C . ALA A 1 86 ? -7.836 39.938 14.375 1 98.56 86 ALA A C 1
ATOM 672 O O . ALA A 1 86 ? -7.043 40.875 14.461 1 98.56 86 ALA A O 1
ATOM 673 N N . LYS A 1 87 ? -8.75 39.906 13.531 1 98.12 87 LYS A N 1
ATOM 674 C CA . LYS A 1 87 ? -8.969 40.969 12.57 1 98.12 87 LYS A CA 1
ATOM 675 C C . LYS A 1 87 ? -9.25 42.312 13.281 1 98.12 87 LYS A C 1
ATOM 677 O O . LYS A 1 87 ? -8.656 43.344 12.953 1 98.12 87 LYS A O 1
ATOM 682 N N . ASP A 1 88 ? -10.141 42.25 14.219 1 97.94 88 ASP A N 1
ATOM 683 C CA . ASP A 1 88 ? -10.523 43.438 14.969 1 97.94 88 ASP A CA 1
ATOM 684 C C . ASP A 1 88 ? -9.32 44.062 15.68 1 97.94 88 ASP A C 1
ATOM 686 O O . ASP A 1 88 ? -9.258 45.281 15.875 1 97.94 88 ASP A O 1
ATOM 690 N N . LEU A 1 89 ? -8.391 43.281 16.047 1 98 89 LEU A N 1
ATOM 691 C CA . LEU A 1 89 ? -7.219 43.719 16.797 1 98 89 LEU A CA 1
ATOM 692 C C . LEU A 1 89 ? -6.082 44.094 15.852 1 98 89 LEU A C 1
ATOM 694 O O . LEU A 1 89 ? -5 44.469 16.297 1 98 89 LEU A O 1
ATOM 698 N N . GLY A 1 90 ? -6.301 43.938 14.539 1 97.5 90 GLY A N 1
ATOM 699 C CA . GLY A 1 90 ? -5.289 44.281 13.547 1 97.5 90 GLY A CA 1
ATOM 700 C C . GLY A 1 90 ? -4.211 43.219 13.414 1 97.5 90 GLY A C 1
ATOM 701 O O . GLY A 1 90 ? -3.1 43.5 12.961 1 97.5 90 GLY A O 1
ATOM 702 N N . ILE A 1 91 ? -4.496 42 13.812 1 98.44 91 ILE A N 1
ATOM 703 C CA . ILE A 1 91 ? -3.553 40.875 13.727 1 98.44 91 ILE A CA 1
ATOM 704 C C . ILE A 1 91 ? -3.76 40.125 12.414 1 98.44 91 ILE A C 1
ATOM 706 O O . ILE A 1 91 ? -4.883 39.75 12.086 1 98.44 91 ILE A O 1
ATOM 710 N N . VAL A 1 92 ? -2.711 39.906 11.617 1 98.69 92 VAL A N 1
ATOM 711 C CA . VAL A 1 92 ? -2.787 39.125 10.391 1 98.69 92 VAL A CA 1
ATOM 712 C C . VAL A 1 92 ? -2.727 37.625 10.727 1 98.69 92 VAL A C 1
ATOM 714 O O . VAL A 1 92 ? -1.873 37.188 11.5 1 98.69 92 VAL A O 1
ATOM 717 N N . VAL A 1 93 ? -3.684 36.844 10.266 1 98.88 93 VAL A N 1
ATOM 718 C CA . VAL A 1 93 ? -3.695 35.375 10.445 1 98.88 93 VAL A CA 1
ATOM 719 C C . VAL A 1 93 ? -3.547 34.688 9.102 1 98.88 93 VAL A C 1
ATOM 721 O O . VAL A 1 93 ? -4.277 35 8.148 1 98.88 93 VAL A O 1
ATOM 724 N N . THR A 1 94 ? -2.543 33.812 8.945 1 98.75 94 THR A N 1
ATOM 725 C CA . THR A 1 94 ? -2.338 33.031 7.727 1 98.75 94 THR A CA 1
ATOM 726 C C . THR A 1 94 ? -2.428 31.547 8.016 1 98.75 94 THR A C 1
ATOM 728 O O . THR A 1 94 ? -2.25 31.125 9.156 1 98.75 94 THR A O 1
ATOM 731 N N . ASN A 1 95 ? -2.859 30.781 7.098 1 98.38 95 ASN A N 1
ATOM 732 C CA . ASN A 1 95 ? -2.809 29.328 7.184 1 98.38 95 ASN A CA 1
ATOM 733 C C . ASN A 1 95 ? -1.918 28.734 6.094 1 98.38 95 ASN A C 1
ATOM 735 O O . ASN A 1 95 ? -1.154 29.453 5.449 1 98.38 95 ASN A O 1
ATOM 739 N N . VAL A 1 96 ? -1.835 27.406 6.016 1 98.12 96 VAL A N 1
ATOM 740 C CA . VAL A 1 96 ? -1.022 26.688 5.031 1 98.12 96 VAL A CA 1
ATOM 741 C C . VAL A 1 96 ? -1.917 25.812 4.156 1 98.12 96 VAL A C 1
ATOM 743 O O . VAL A 1 96 ? -2.191 24.672 4.492 1 98.12 96 VAL A O 1
ATOM 746 N N . PRO A 1 97 ? -2.391 26.281 3.008 1 95.81 97 PRO A N 1
ATOM 747 C CA . PRO A 1 97 ? -3.252 25.469 2.141 1 95.81 97 PRO A CA 1
ATOM 748 C C . PRO A 1 97 ? -2.471 24.453 1.308 1 95.81 97 PRO A C 1
ATOM 750 O O . PRO A 1 97 ? -1.301 24.688 0.988 1 95.81 97 PRO A O 1
ATOM 753 N N . GLY A 1 98 ? -3.014 23.297 1.013 1 95.5 98 GLY A N 1
ATOM 754 C CA . GLY A 1 98 ? -2.617 22.406 -0.058 1 95.5 98 GLY A CA 1
ATOM 755 C C . GLY A 1 98 ? -1.378 21.594 0.274 1 95.5 98 GLY A C 1
ATOM 756 O O . GLY A 1 98 ? -0.879 20.844 -0.564 1 95.5 98 GLY A O 1
ATOM 757 N N . TYR A 1 99 ? -0.826 21.734 1.496 1 97.19 99 TYR A N 1
ATOM 758 C CA . TYR A 1 99 ? 0.449 21.078 1.793 1 97.19 99 TYR A CA 1
ATOM 759 C C . TYR A 1 99 ? 0.297 19.562 1.837 1 97.19 99 TYR A C 1
ATOM 761 O O . TYR A 1 99 ? 1.268 18.828 1.635 1 97.19 99 TYR A O 1
ATOM 769 N N . GLY A 1 100 ? -0.923 19.062 2.133 1 97.5 100 GLY A N 1
ATOM 770 C CA . GLY A 1 100 ? -1.106 17.656 2.428 1 97.5 100 GLY A CA 1
ATOM 771 C C . GLY A 1 100 ? -1.837 16.906 1.33 1 97.5 100 GLY A C 1
ATOM 772 O O . GLY A 1 100 ? -2.168 15.727 1.489 1 97.5 100 GLY A O 1
ATOM 773 N N . THR A 1 101 ? -2.1 17.531 0.13 1 98.12 101 THR A N 1
ATOM 774 C CA . THR A 1 101 ? -2.908 16.938 -0.921 1 98.12 101 THR A CA 1
ATOM 775 C C . THR A 1 101 ? -2.334 15.586 -1.34 1 98.12 101 THR A C 1
ATOM 777 O O . THR A 1 101 ? -3.027 14.562 -1.297 1 98.12 101 THR A O 1
ATOM 780 N N . THR A 1 102 ? -1.02 15.555 -1.661 1 98.44 102 THR A N 1
ATOM 781 C CA . THR A 1 102 ? -0.359 14.336 -2.127 1 98.44 102 THR A CA 1
ATOM 782 C C . THR A 1 102 ? -0.332 13.281 -1.025 1 98.44 102 THR A C 1
ATOM 784 O O . THR A 1 102 ? -0.715 12.133 -1.251 1 98.44 102 THR A O 1
ATOM 787 N N . ALA A 1 103 ? 0.005 13.695 0.169 1 98.56 103 ALA A N 1
ATOM 788 C CA . ALA A 1 103 ? 0.149 12.781 1.293 1 98.56 103 ALA A CA 1
ATOM 789 C C . ALA A 1 103 ? -1.192 12.156 1.665 1 98.56 103 ALA A C 1
ATOM 791 O O . ALA A 1 103 ? -1.283 10.938 1.865 1 98.56 103 ALA A O 1
ATOM 792 N N . VAL A 1 104 ? -2.209 12.93 1.749 1 98.81 104 VAL A N 1
ATOM 793 C CA . VAL A 1 104 ? -3.516 12.438 2.174 1 98.81 104 VAL A CA 1
ATOM 794 C C . VAL A 1 104 ? -4.078 11.492 1.117 1 98.81 104 VAL A C 1
ATOM 796 O O . VAL A 1 104 ? -4.68 10.469 1.449 1 98.81 104 VAL A O 1
ATOM 799 N N . ALA A 1 105 ? -3.906 11.805 -0.189 1 98.88 105 ALA A N 1
ATOM 800 C CA . ALA A 1 105 ? -4.355 10.914 -1.258 1 98.88 105 ALA A CA 1
ATOM 801 C C . ALA A 1 105 ? -3.643 9.57 -1.188 1 98.88 105 ALA A C 1
ATOM 803 O O . ALA A 1 105 ? -4.273 8.516 -1.321 1 98.88 105 ALA A O 1
ATOM 804 N N . GLN A 1 106 ? -2.336 9.633 -0.969 1 98.88 106 GLN A N 1
ATOM 805 C CA . GLN A 1 106 ? -1.569 8.391 -0.884 1 98.88 106 GLN A CA 1
ATOM 806 C C . GLN A 1 106 ? -1.986 7.57 0.332 1 98.88 106 GLN A C 1
ATOM 808 O O . GLN A 1 106 ? -2.094 6.344 0.25 1 98.88 106 GLN A O 1
ATOM 813 N N . MET A 1 107 ? -2.264 8.234 1.468 1 98.88 107 MET A N 1
ATOM 814 C CA . MET A 1 107 ? -2.74 7.547 2.664 1 98.88 107 MET A CA 1
ATOM 815 C C . MET A 1 107 ? -4.105 6.918 2.422 1 98.88 107 MET A C 1
ATOM 817 O O . MET A 1 107 ? -4.387 5.82 2.912 1 98.88 107 MET A O 1
ATOM 821 N N . THR A 1 108 ? -4.949 7.621 1.681 1 98.94 108 THR A N 1
ATOM 822 C CA . THR A 1 108 ? -6.258 7.07 1.344 1 98.94 108 THR A CA 1
ATOM 823 C C . THR A 1 108 ? -6.113 5.738 0.614 1 98.94 108 THR A C 1
ATOM 825 O O . THR A 1 108 ? -6.781 4.758 0.958 1 98.94 108 THR A O 1
ATOM 828 N N . MET A 1 109 ? -5.188 5.66 -0.323 1 98.94 109 MET A N 1
ATOM 829 C CA . MET A 1 109 ? -4.941 4.422 -1.056 1 98.94 109 MET A CA 1
ATOM 830 C C . MET A 1 109 ? -4.301 3.373 -0.154 1 98.94 109 MET A C 1
ATOM 832 O O . MET A 1 109 ? -4.574 2.18 -0.292 1 98.94 109 MET A O 1
ATOM 836 N N . ALA A 1 110 ? -3.422 3.814 0.753 1 98.94 110 ALA A N 1
ATOM 837 C CA . ALA A 1 110 ? -2.824 2.881 1.704 1 98.94 110 ALA A CA 1
ATOM 838 C C . ALA A 1 110 ? -3.891 2.221 2.57 1 98.94 110 ALA A C 1
ATOM 840 O O . ALA A 1 110 ? -3.85 1.01 2.803 1 98.94 110 ALA A O 1
ATOM 841 N N . LEU A 1 111 ? -4.844 3.02 3.049 1 98.94 111 LEU A N 1
ATOM 842 C CA . LEU A 1 111 ? -5.961 2.506 3.836 1 98.94 111 LEU A CA 1
ATOM 843 C C . LEU A 1 111 ? -6.801 1.532 3.018 1 98.94 111 LEU A C 1
ATOM 845 O O . LEU A 1 111 ? -7.164 0.459 3.504 1 98.94 111 LEU A O 1
ATOM 849 N N . LEU A 1 112 ? -7.105 1.92 1.774 1 98.94 112 LEU A N 1
ATOM 850 C CA . LEU A 1 112 ? -7.895 1.065 0.891 1 98.94 112 LEU A CA 1
ATOM 851 C C . LEU A 1 112 ? -7.199 -0.275 0.673 1 98.94 112 LEU A C 1
ATOM 853 O O . LEU A 1 112 ? -7.82 -1.331 0.824 1 98.94 112 LEU A O 1
ATOM 857 N N . LEU A 1 113 ? -5.93 -0.235 0.372 1 98.88 113 LEU A N 1
ATOM 858 C CA . LEU A 1 113 ? -5.199 -1.458 0.06 1 98.88 113 LEU A CA 1
ATOM 859 C C . LEU A 1 113 ? -5.027 -2.322 1.306 1 98.88 113 LEU A C 1
ATOM 861 O O . LEU A 1 113 ? -5.02 -3.553 1.217 1 98.88 113 LEU A O 1
ATOM 865 N N . GLU A 1 114 ? -4.875 -1.701 2.498 1 98.75 114 GLU A N 1
ATOM 866 C CA . GLU A 1 114 ? -4.859 -2.473 3.738 1 98.75 114 GLU A CA 1
ATOM 867 C C . GLU A 1 114 ? -6.188 -3.195 3.953 1 98.75 114 GLU A C 1
ATOM 869 O O . GLU A 1 114 ? -6.207 -4.344 4.406 1 98.75 114 GLU A O 1
ATOM 874 N N . MET A 1 115 ? -7.324 -2.549 3.613 1 98.5 115 MET A N 1
ATOM 875 C CA . MET A 1 115 ? -8.617 -3.211 3.729 1 98.5 115 MET A CA 1
ATOM 876 C C . MET A 1 115 ? -8.719 -4.383 2.758 1 98.5 115 MET A C 1
ATOM 878 O O . MET A 1 115 ? -9.32 -5.41 3.076 1 98.5 115 MET A O 1
ATOM 882 N N . CYS A 1 116 ? -8.062 -4.266 1.615 1 98.5 116 CYS A N 1
ATOM 883 C CA . CYS A 1 116 ? -8.195 -5.25 0.547 1 98.5 116 CYS A CA 1
ATOM 884 C C . CYS A 1 116 ? -7.27 -6.438 0.785 1 98.5 116 CYS A C 1
ATOM 886 O O . CYS A 1 116 ? -7.566 -7.555 0.358 1 98.5 116 CYS A O 1
ATOM 888 N N . HIS A 1 117 ? -6.145 -6.172 1.466 1 98.25 117 HIS A N 1
ATOM 889 C CA . HIS A 1 117 ? -5.125 -7.219 1.479 1 98.25 117 HIS A CA 1
ATOM 890 C C . HIS A 1 117 ? -4.703 -7.559 2.904 1 98.25 117 HIS A C 1
ATOM 892 O O . HIS A 1 117 ? -4.09 -8.602 3.145 1 98.25 117 HIS A O 1
ATOM 898 N N . HIS A 1 118 ? -4.98 -6.699 3.848 1 98.06 118 HIS A N 1
ATOM 899 C CA . HIS A 1 118 ? -4.633 -6.906 5.25 1 98.06 118 HIS A CA 1
ATOM 900 C C . HIS A 1 118 ? -3.166 -7.289 5.406 1 98.06 118 HIS A C 1
ATOM 902 O O . HIS A 1 118 ? -2.846 -8.281 6.066 1 98.06 118 HIS A O 1
ATOM 908 N N . VAL A 1 119 ? -2.314 -6.461 4.766 1 98.62 119 VAL A N 1
ATOM 909 C CA . VAL A 1 119 ? -0.878 -6.715 4.762 1 98.62 119 VAL A CA 1
ATOM 910 C C . VAL A 1 119 ? -0.362 -6.793 6.195 1 98.62 119 VAL A C 1
ATOM 912 O O . VAL A 1 119 ? 0.359 -7.727 6.555 1 98.62 119 VAL A O 1
ATOM 915 N N . GLY A 1 120 ? -0.758 -5.82 7.059 1 97.88 120 GLY A N 1
ATOM 916 C CA . GLY A 1 120 ? -0.305 -5.789 8.438 1 97.88 120 GLY A CA 1
ATOM 917 C C . GLY A 1 120 ? -0.679 -7.035 9.219 1 97.88 120 GLY A C 1
ATOM 918 O O . GLY A 1 120 ? 0.161 -7.621 9.906 1 97.88 120 GLY A O 1
ATOM 919 N N . GLU A 1 121 ? -1.898 -7.477 9.102 1 97.25 121 GLU A N 1
ATOM 920 C CA . GLU A 1 121 ? -2.371 -8.648 9.836 1 97.25 121 GLU A CA 1
ATOM 921 C C . GLU A 1 121 ? -1.719 -9.922 9.312 1 97.25 121 GLU A C 1
ATOM 923 O O . GLU A 1 121 ? -1.419 -10.836 10.094 1 97.25 121 GLU A O 1
ATOM 928 N N . HIS A 1 122 ? -1.573 -10.062 8.008 1 98.62 122 HIS A N 1
ATOM 929 C CA . HIS A 1 122 ? -0.912 -11.242 7.457 1 98.62 122 HIS A CA 1
ATOM 930 C C . HIS A 1 122 ? 0.549 -11.305 7.891 1 98.62 122 HIS A C 1
ATOM 932 O O . HIS A 1 122 ? 1.065 -12.383 8.188 1 98.62 122 HIS A O 1
ATOM 938 N N . ASN A 1 123 ? 1.25 -10.133 7.938 1 98.62 123 ASN A N 1
ATOM 939 C CA . ASN A 1 123 ? 2.607 -10.094 8.469 1 98.62 123 ASN A CA 1
ATOM 940 C C . ASN A 1 123 ? 2.654 -10.602 9.914 1 98.62 123 ASN A C 1
ATOM 942 O O . ASN A 1 123 ? 3.529 -11.391 10.266 1 98.62 123 ASN A O 1
ATOM 946 N N . ARG A 1 124 ? 1.742 -10.086 10.727 1 97.5 124 ARG A N 1
ATOM 947 C CA . ARG A 1 124 ? 1.676 -10.531 12.117 1 97.5 124 ARG A CA 1
ATOM 948 C C . ARG A 1 124 ? 1.487 -12.039 12.203 1 97.5 124 ARG A C 1
ATOM 950 O O . ARG A 1 124 ? 2.186 -12.719 12.961 1 97.5 124 ARG A O 1
ATOM 957 N N . ALA A 1 125 ? 0.544 -12.594 11.398 1 98.25 125 ALA A N 1
ATOM 958 C CA . ALA A 1 125 ? 0.26 -14.031 11.398 1 98.25 125 ALA A CA 1
ATOM 959 C C . ALA A 1 125 ? 1.498 -14.828 11.008 1 98.25 125 ALA A C 1
ATOM 961 O O . ALA A 1 125 ? 1.791 -15.867 11.617 1 98.25 125 ALA A O 1
ATOM 962 N N . VAL A 1 126 ? 2.24 -14.359 10.008 1 98.69 126 VAL A N 1
ATOM 963 C CA . VAL A 1 126 ? 3.461 -15.023 9.555 1 98.69 126 VAL A CA 1
ATOM 964 C C . VAL A 1 126 ? 4.496 -15.016 10.68 1 98.69 126 VAL A C 1
ATOM 966 O O . VAL A 1 126 ? 5.086 -16.047 10.992 1 98.69 126 VAL A O 1
ATOM 969 N N . LYS A 1 127 ? 4.684 -13.859 11.32 1 98 127 LYS A N 1
ATOM 970 C CA . LYS A 1 127 ? 5.676 -13.711 12.383 1 98 127 LYS A CA 1
ATOM 971 C C . LYS A 1 127 ? 5.289 -14.531 13.609 1 98 127 LYS A C 1
ATOM 973 O O . LYS A 1 127 ? 6.16 -14.977 14.367 1 98 127 LYS A O 1
ATOM 978 N N . GLU A 1 128 ? 4.043 -14.727 13.773 1 97.5 128 GLU A N 1
ATOM 979 C CA . GLU A 1 128 ? 3.551 -15.523 14.898 1 97.5 128 GLU A CA 1
ATOM 980 C C . GLU A 1 128 ? 3.59 -17.016 14.578 1 97.5 128 GLU A C 1
ATOM 982 O O . GLU A 1 128 ? 3.16 -17.844 15.383 1 97.5 128 GLU A O 1
ATOM 987 N N . GLY A 1 129 ? 4.055 -17.406 13.352 1 98.31 129 GLY A N 1
ATOM 988 C CA . GLY A 1 129 ? 4.371 -18.797 13.055 1 98.31 129 GLY A CA 1
ATOM 989 C C . GLY A 1 129 ? 3.299 -19.5 12.242 1 98.31 129 GLY A C 1
ATOM 990 O O . GLY A 1 129 ? 3.406 -20.688 11.953 1 98.31 129 GLY A O 1
ATOM 991 N N . GLU A 1 130 ? 2.246 -18.812 11.812 1 98.56 130 GLU A N 1
ATOM 992 C CA . GLU A 1 130 ? 1.133 -19.469 11.133 1 98.56 130 GLU A CA 1
ATOM 993 C C . GLU A 1 130 ? 1.559 -20 9.766 1 98.56 130 GLU A C 1
ATOM 995 O O . GLU A 1 130 ? 1.117 -21.078 9.352 1 98.56 130 GLU A O 1
ATOM 1000 N N . TRP A 1 131 ? 2.473 -19.234 9.109 1 98.62 131 TRP A N 1
ATOM 1001 C CA . TRP A 1 131 ? 2.891 -19.688 7.785 1 98.62 131 TRP A CA 1
ATOM 1002 C C . TRP A 1 131 ? 3.764 -20.938 7.883 1 98.62 131 TRP A C 1
ATOM 1004 O O . TRP A 1 131 ? 3.621 -21.859 7.086 1 98.62 131 TRP A O 1
ATOM 1014 N N . SER A 1 132 ? 4.645 -20.984 8.875 1 98.31 132 SER A N 1
ATOM 1015 C CA . SER A 1 132 ? 5.52 -22.141 9.062 1 98.31 132 SER A CA 1
ATOM 1016 C C . SER A 1 132 ? 4.715 -23.391 9.383 1 98.31 132 SER A C 1
ATOM 1018 O O . SER A 1 132 ? 5.168 -24.516 9.109 1 98.31 132 SER A O 1
ATOM 1020 N N . LYS A 1 133 ? 3.527 -23.234 9.844 1 98.12 133 LYS A N 1
ATOM 1021 C CA . LYS A 1 133 ? 2.678 -24.359 10.227 1 98.12 133 LYS A CA 1
ATOM 1022 C C . LYS A 1 133 ? 1.639 -24.656 9.148 1 98.12 133 LYS A C 1
ATOM 1024 O O . LYS A 1 133 ? 0.834 -25.578 9.297 1 98.12 133 LYS A O 1
ATOM 1029 N N . SER A 1 134 ? 1.656 -23.859 8.141 1 97.94 134 SER A N 1
ATOM 1030 C CA . SER A 1 134 ? 0.637 -24 7.102 1 97.94 134 SER A CA 1
ATOM 1031 C C . SER A 1 134 ? 0.816 -25.297 6.309 1 97.94 134 SER A C 1
ATOM 1033 O O . SER A 1 134 ? 1.943 -25.688 6.008 1 97.94 134 SER A O 1
ATOM 1035 N N . LYS A 1 135 ? -0.342 -25.953 5.91 1 96.44 135 LYS A N 1
ATOM 1036 C CA . LYS A 1 135 ? -0.306 -27.141 5.055 1 96.44 135 LYS A CA 1
ATOM 1037 C C . LYS A 1 135 ? -0.02 -26.75 3.605 1 96.44 135 LYS A C 1
ATOM 1039 O O . LYS A 1 135 ? 0.503 -27.562 2.838 1 96.44 135 LYS A O 1
ATOM 1044 N N . ASP A 1 136 ? -0.38 -25.562 3.287 1 97.5 136 ASP A N 1
ATOM 1045 C CA . ASP A 1 136 ? -0.24 -25.078 1.917 1 97.5 136 ASP A CA 1
ATOM 1046 C C . ASP A 1 136 ? 0.927 -24.094 1.795 1 97.5 136 ASP A C 1
ATOM 1048 O O . ASP A 1 136 ? 1.406 -23.562 2.799 1 97.5 136 ASP A O 1
ATOM 1052 N N . PHE A 1 137 ? 1.337 -23.828 0.602 1 96.81 137 PHE A N 1
ATOM 1053 C CA . PHE A 1 137 ? 2.451 -22.938 0.334 1 96.81 137 PHE A CA 1
ATOM 1054 C C . PHE A 1 137 ? 2.072 -21.5 0.662 1 96.81 137 PHE A C 1
ATOM 1056 O O . PHE A 1 137 ? 2.943 -20.625 0.782 1 96.81 137 PHE A O 1
ATOM 1063 N N . CYS A 1 138 ? 0.804 -21.203 0.833 1 98.19 138 CYS A N 1
ATOM 1064 C CA . CYS A 1 138 ? 0.234 -19.906 1.135 1 98.19 138 CYS A CA 1
ATOM 1065 C C . CYS A 1 138 ? -0.974 -20.031 2.055 1 98.19 138 CYS A C 1
ATOM 1067 O O . CYS A 1 138 ? -1.462 -21.141 2.293 1 98.19 138 CYS A O 1
ATOM 1069 N N . PHE A 1 139 ? -1.404 -18.938 2.607 1 97.81 139 PHE A N 1
ATOM 1070 C CA . PHE A 1 139 ? -2.674 -18.875 3.322 1 97.81 139 PHE A CA 1
ATOM 1071 C C . PHE A 1 139 ? -3.174 -17.438 3.408 1 97.81 139 PHE A C 1
ATOM 1073 O O . PHE A 1 139 ? -2.402 -16.5 3.229 1 97.81 139 PHE A O 1
ATOM 1080 N N . TRP A 1 140 ? -4.441 -17.219 3.6 1 97.38 140 TRP A N 1
ATOM 1081 C CA . TRP A 1 140 ? -4.988 -15.906 3.908 1 97.38 140 TRP A CA 1
ATOM 1082 C C . TRP A 1 140 ? -6.199 -16.016 4.828 1 97.38 140 TRP A C 1
ATOM 1084 O O . TRP A 1 140 ? -6.98 -16.969 4.719 1 97.38 140 TRP A O 1
ATOM 1094 N N . HIS A 1 141 ? -6.305 -15.039 5.707 1 95.44 141 HIS A N 1
ATOM 1095 C CA . HIS A 1 141 ? -7.355 -15.023 6.719 1 95.44 141 HIS A CA 1
ATOM 1096 C C . HIS A 1 141 ? -8.539 -14.18 6.266 1 95.44 141 HIS A C 1
ATOM 1098 O O . HIS A 1 141 ? -9.609 -14.219 6.879 1 95.44 141 HIS A O 1
ATOM 1104 N N . TYR A 1 142 ? -8.367 -13.445 5.246 1 94.75 142 TYR A N 1
ATOM 1105 C CA . TYR A 1 142 ? -9.359 -12.492 4.766 1 94.75 142 TYR A CA 1
ATOM 1106 C C . TYR A 1 142 ? -9.555 -12.625 3.26 1 94.75 142 TYR A C 1
ATOM 1108 O O . TYR A 1 142 ? -8.633 -13 2.537 1 94.75 142 TYR A O 1
ATOM 1116 N N . PRO A 1 143 ? -10.828 -12.359 2.811 1 94.69 143 PRO A N 1
ATOM 1117 C CA . PRO A 1 143 ? -10.93 -12.25 1.354 1 94.69 143 PRO A CA 1
ATOM 1118 C C . PRO A 1 143 ? -9.953 -11.227 0.769 1 94.69 143 PRO A C 1
ATOM 1120 O O . PRO A 1 143 ? -9.797 -10.133 1.32 1 94.69 143 PRO A O 1
ATOM 1123 N N . LEU A 1 144 ? -9.188 -11.609 -0.221 1 98.06 144 LEU A N 1
ATOM 1124 C CA . LEU A 1 144 ? -8.281 -10.711 -0.929 1 98.06 144 LEU A CA 1
ATOM 1125 C C . LEU A 1 144 ? -8.969 -10.094 -2.143 1 98.06 144 LEU A C 1
ATOM 1127 O O . LEU A 1 144 ? -9.633 -10.797 -2.908 1 98.06 144 LEU A O 1
ATOM 1131 N N . ILE A 1 145 ? -8.867 -8.773 -2.365 1 98.38 145 ILE A N 1
ATOM 1132 C CA . ILE A 1 145 ? -9.695 -8.047 -3.324 1 98.38 145 ILE A CA 1
ATOM 1133 C C . ILE A 1 145 ? -8.805 -7.34 -4.344 1 98.38 145 ILE A C 1
ATOM 1135 O O . ILE A 1 145 ? -7.832 -6.68 -3.975 1 98.38 145 ILE A O 1
ATOM 1139 N N . GLU A 1 146 ? -9.016 -7.512 -5.57 1 98.56 146 GLU A N 1
ATOM 1140 C CA . GLU A 1 146 ? -8.445 -6.746 -6.676 1 98.56 146 GLU A CA 1
ATOM 1141 C C . GLU A 1 146 ? -9.336 -5.566 -7.051 1 98.56 146 GLU A C 1
ATOM 1143 O O . GLU A 1 146 ? -10.555 -5.711 -7.156 1 98.56 146 GLU A O 1
ATOM 1148 N N . LEU A 1 147 ? -8.789 -4.375 -7.293 1 98.81 147 LEU A N 1
ATOM 1149 C CA . LEU A 1 147 ? -9.547 -3.135 -7.402 1 98.81 147 LEU A CA 1
ATOM 1150 C C . LEU A 1 147 ? -10.008 -2.906 -8.836 1 98.81 147 LEU A C 1
ATOM 1152 O O . LEU A 1 147 ? -10.914 -2.107 -9.086 1 98.81 147 LEU A O 1
ATOM 1156 N N . ASP A 1 148 ? -9.328 -3.562 -9.797 1 98.62 148 ASP A N 1
ATOM 1157 C CA . ASP A 1 148 ? -9.625 -3.34 -11.211 1 98.62 148 ASP A CA 1
ATOM 1158 C C . ASP A 1 148 ? -11.102 -3.568 -11.508 1 98.62 148 ASP A C 1
ATOM 1160 O O . ASP A 1 148 ? -11.656 -4.609 -11.148 1 98.62 148 ASP A O 1
ATOM 1164 N N . GLY A 1 149 ? -11.727 -2.578 -12.094 1 98.31 149 GLY A N 1
ATOM 1165 C CA . GLY A 1 149 ? -13.125 -2.686 -12.5 1 98.31 149 GLY A CA 1
ATOM 1166 C C . GLY A 1 149 ? -14.086 -2.252 -11.414 1 98.31 149 GLY A C 1
ATOM 1167 O O . GLY A 1 149 ? -15.273 -2.051 -11.68 1 98.31 149 GLY A O 1
ATOM 1168 N N . LYS A 1 150 ? -13.664 -2.105 -10.188 1 98.75 150 LYS A N 1
ATOM 1169 C CA . LYS A 1 150 ? -14.523 -1.671 -9.094 1 98.75 150 LYS A CA 1
ATOM 1170 C C . LYS A 1 150 ? -14.742 -0.16 -9.125 1 98.75 150 LYS A C 1
ATOM 1172 O O . LYS A 1 150 ? -14.07 0.549 -9.875 1 98.75 150 LYS A O 1
ATOM 1177 N N . THR A 1 151 ? -15.742 0.328 -8.367 1 98.94 151 THR A N 1
ATOM 1178 C CA . THR A 1 151 ? -16.125 1.735 -8.391 1 98.94 151 THR A CA 1
ATOM 1179 C C . THR A 1 151 ? -15.828 2.4 -7.051 1 98.94 151 THR A C 1
ATOM 1181 O O . THR A 1 151 ? -16.219 1.883 -6 1 98.94 151 THR A O 1
ATOM 1184 N N . MET A 1 152 ? -15.086 3.504 -7.129 1 98.94 152 MET A N 1
ATOM 1185 C CA . MET A 1 152 ? -14.914 4.352 -5.953 1 98.94 152 MET A CA 1
ATOM 1186 C C . MET A 1 152 ? -15.812 5.586 -6.039 1 98.94 152 MET A C 1
ATOM 1188 O O . MET A 1 152 ? -15.742 6.34 -7.012 1 98.94 152 MET A O 1
ATOM 1192 N N . GLY A 1 153 ? -16.719 5.719 -5.047 1 98.94 153 GLY A N 1
ATOM 1193 C CA . GLY A 1 153 ? -17.453 6.961 -4.867 1 98.94 153 GLY A CA 1
ATOM 1194 C C . GLY A 1 153 ? -16.719 7.969 -4.004 1 98.94 153 GLY A C 1
ATOM 1195 O O . GLY A 1 153 ? -16.344 7.668 -2.877 1 98.94 153 GLY A O 1
ATOM 1196 N N . ILE A 1 154 ? -16.5 9.164 -4.52 1 98.81 154 ILE A N 1
ATOM 1197 C CA . ILE A 1 154 ? -15.797 10.234 -3.814 1 98.81 154 ILE A CA 1
ATOM 1198 C C . ILE A 1 154 ? -16.781 11.328 -3.43 1 98.81 154 ILE A C 1
ATOM 1200 O O . ILE A 1 154 ? -17.391 11.961 -4.297 1 98.81 154 ILE A O 1
ATOM 1204 N N . ILE A 1 155 ? -16.969 11.531 -2.137 1 98.56 155 ILE A N 1
ATOM 1205 C CA . ILE A 1 155 ? -17.781 12.641 -1.641 1 98.56 155 ILE A CA 1
ATOM 1206 C C . ILE A 1 155 ? -16.875 13.828 -1.319 1 98.56 155 ILE A C 1
ATOM 1208 O O . ILE A 1 155 ? -16.156 13.82 -0.318 1 98.56 155 ILE A O 1
ATOM 1212 N N . GLY A 1 156 ? -16.969 14.867 -2.088 1 97.19 156 GLY A N 1
ATOM 1213 C CA . GLY A 1 156 ? -16.031 15.977 -2.074 1 97.19 156 GLY A CA 1
ATOM 1214 C C . GLY A 1 156 ? -14.938 15.844 -3.123 1 97.19 156 GLY A C 1
ATOM 1215 O O . GLY A 1 156 ? -14.023 15.023 -2.979 1 97.19 156 GLY A O 1
ATOM 1216 N N . PHE A 1 157 ? -15.008 16.688 -4.102 1 96.88 157 PHE A N 1
ATOM 1217 C CA . PHE A 1 157 ? -14.117 16.547 -5.246 1 96.88 157 PHE A CA 1
ATOM 1218 C C . PHE A 1 157 ? -13.227 17.766 -5.406 1 96.88 157 PHE A C 1
ATOM 1220 O O . PHE A 1 157 ? -13.094 18.312 -6.508 1 96.88 157 PHE A O 1
ATOM 1227 N N . GLY A 1 158 ? -12.766 18.25 -4.242 1 94.94 158 GLY A N 1
ATOM 1228 C CA . GLY A 1 158 ? -11.719 19.266 -4.234 1 94.94 158 GLY A CA 1
ATOM 1229 C C . GLY A 1 158 ? -10.352 18.703 -4.574 1 94.94 158 GLY A C 1
ATOM 1230 O O . GLY A 1 158 ? -10.234 17.703 -5.285 1 94.94 158 GLY A O 1
ATOM 1231 N N . ARG A 1 159 ? -9.258 19.344 -4.129 1 95.12 159 ARG A N 1
ATOM 1232 C CA . ARG A 1 159 ? -7.883 19 -4.473 1 95.12 159 ARG A CA 1
ATOM 1233 C C . ARG A 1 159 ? -7.559 17.578 -4.047 1 95.12 159 ARG A C 1
ATOM 1235 O O . ARG A 1 159 ? -7.062 16.781 -4.852 1 95.12 159 ARG A O 1
ATOM 1242 N N . ILE A 1 160 ? -7.859 17.219 -2.775 1 97.62 160 ILE A N 1
ATOM 1243 C CA . ILE A 1 160 ? -7.523 15.906 -2.244 1 97.62 160 ILE A CA 1
ATOM 1244 C C . ILE A 1 160 ? -8.398 14.844 -2.902 1 97.62 160 ILE A C 1
ATOM 1246 O O . ILE A 1 160 ? -7.918 13.766 -3.252 1 97.62 160 ILE A O 1
ATOM 1250 N N . GLY A 1 161 ? -9.734 15.117 -3.066 1 97.88 161 GLY A N 1
ATOM 1251 C CA . GLY A 1 161 ? -10.617 14.195 -3.764 1 97.88 161 GLY A CA 1
ATOM 1252 C C . GLY A 1 161 ? -10.156 13.875 -5.172 1 97.88 161 GLY A C 1
ATOM 1253 O O . GLY A 1 161 ? -10.156 12.711 -5.586 1 97.88 161 GLY A O 1
ATOM 1254 N N . GLN A 1 162 ? -9.766 14.898 -5.918 1 97.75 162 GLN A N 1
ATOM 1255 C CA . GLN A 1 162 ? -9.281 14.727 -7.285 1 97.75 162 GLN A CA 1
ATOM 1256 C C . GLN A 1 162 ? -7.988 13.914 -7.312 1 97.75 162 GLN A C 1
ATOM 1258 O O . GLN A 1 162 ? -7.816 13.039 -8.164 1 97.75 162 GLN A O 1
ATOM 1263 N N . ALA A 1 163 ? -7.078 14.266 -6.379 1 98.56 163 ALA A N 1
ATOM 1264 C CA . ALA A 1 163 ? -5.824 13.516 -6.305 1 98.56 163 ALA A CA 1
ATOM 1265 C C . ALA A 1 163 ? -6.082 12.047 -6 1 98.56 163 ALA A C 1
ATOM 1267 O O . ALA A 1 163 ? -5.449 11.164 -6.586 1 98.56 163 ALA A O 1
ATOM 1268 N N . THR A 1 164 ? -7.008 11.727 -5.098 1 98.81 164 THR A N 1
ATOM 1269 C CA . THR A 1 164 ? -7.379 10.359 -4.75 1 98.81 164 THR A CA 1
ATOM 1270 C C . THR A 1 164 ? -7.988 9.641 -5.949 1 98.81 164 THR A C 1
ATOM 1272 O O . THR A 1 164 ? -7.652 8.492 -6.23 1 98.81 164 THR A O 1
ATOM 1275 N N . ALA A 1 165 ? -8.859 10.367 -6.676 1 98.69 165 ALA A N 1
ATOM 1276 C CA . ALA A 1 165 ? -9.492 9.805 -7.863 1 98.69 165 ALA A CA 1
ATOM 1277 C C . ALA A 1 165 ? -8.453 9.375 -8.891 1 98.69 165 ALA A C 1
ATOM 1279 O O . ALA A 1 165 ? -8.555 8.289 -9.477 1 98.69 165 ALA A O 1
ATOM 1280 N N . LYS A 1 166 ? -7.473 10.18 -9.086 1 98.5 166 LYS A N 1
ATOM 1281 C CA . LYS A 1 166 ? -6.422 9.883 -10.062 1 98.5 166 LYS A CA 1
ATOM 1282 C C . LYS A 1 166 ? -5.676 8.602 -9.688 1 98.5 166 LYS A C 1
ATOM 1284 O O . LYS A 1 166 ? -5.398 7.77 -10.555 1 98.5 166 LYS A O 1
ATOM 1289 N N . LEU A 1 167 ? -5.348 8.461 -8.469 1 98.88 167 LEU A N 1
ATOM 1290 C CA . LEU A 1 167 ? -4.672 7.25 -8.008 1 98.88 167 LEU A CA 1
ATOM 1291 C C . LEU A 1 167 ? -5.566 6.027 -8.18 1 98.88 167 LEU A C 1
ATOM 1293 O O . LEU A 1 167 ? -5.121 4.992 -8.68 1 98.88 167 LEU A O 1
ATOM 1297 N N . ALA A 1 168 ? -6.828 6.141 -7.746 1 98.88 168 ALA A N 1
ATOM 1298 C CA . ALA A 1 168 ? -7.777 5.035 -7.863 1 98.88 168 ALA A CA 1
ATOM 1299 C C . ALA A 1 168 ? -7.953 4.613 -9.32 1 98.88 168 ALA A C 1
ATOM 1301 O O . ALA A 1 168 ? -8.016 3.42 -9.625 1 98.88 168 ALA A O 1
ATOM 1302 N N . GLN A 1 169 ? -8.039 5.578 -10.234 1 98.69 169 GLN A N 1
ATOM 1303 C CA . GLN A 1 169 ? -8.164 5.289 -11.656 1 98.69 169 GLN A CA 1
ATOM 1304 C C . GLN A 1 169 ? -6.949 4.516 -12.164 1 98.69 169 GLN A C 1
ATOM 1306 O O . GLN A 1 169 ? -7.082 3.635 -13.016 1 98.69 169 GLN A O 1
ATOM 1311 N N . ALA A 1 170 ? -5.77 4.844 -11.688 1 98.56 170 ALA A N 1
ATOM 1312 C CA . ALA A 1 170 ? -4.57 4.102 -12.078 1 98.56 170 ALA A CA 1
ATOM 1313 C C . ALA A 1 170 ? -4.684 2.633 -11.688 1 98.56 170 ALA A C 1
ATOM 1315 O O . ALA A 1 170 ? -4.137 1.759 -12.367 1 98.56 170 ALA A O 1
ATOM 1316 N N . PHE A 1 171 ? -5.438 2.332 -10.609 1 98.81 171 PHE A N 1
ATOM 1317 C CA . PHE A 1 171 ? -5.648 0.965 -10.148 1 98.81 171 PHE A CA 1
ATOM 1318 C C . PHE A 1 171 ? -6.797 0.308 -10.898 1 98.81 171 PHE A C 1
ATOM 1320 O O . PHE A 1 171 ? -7.223 -0.795 -10.555 1 98.81 171 PHE A O 1
ATOM 1327 N N . GLY A 1 172 ? -7.359 1.023 -11.891 1 98.56 172 GLY A N 1
ATOM 1328 C CA . GLY A 1 172 ? -8.383 0.46 -12.758 1 98.56 172 GLY A CA 1
ATOM 1329 C C . GLY A 1 172 ? -9.789 0.685 -12.25 1 98.56 172 GLY A C 1
ATOM 1330 O O . GLY A 1 172 ? -10.742 0.093 -12.758 1 98.56 172 GLY A O 1
ATOM 1331 N N . MET A 1 173 ? -9.961 1.539 -11.281 1 98.81 173 MET A N 1
ATOM 1332 C CA . MET A 1 173 ? -11.281 1.781 -10.711 1 98.81 173 MET A CA 1
ATOM 1333 C C . MET A 1 173 ? -12.047 2.816 -11.531 1 98.81 173 MET A C 1
ATOM 1335 O O . MET A 1 173 ? -11.445 3.707 -12.133 1 98.81 173 MET A O 1
ATOM 1339 N N . ASN A 1 174 ? -13.367 2.674 -11.531 1 98.81 174 ASN A N 1
ATOM 1340 C CA . ASN A 1 174 ? -14.258 3.744 -11.961 1 98.81 174 ASN A CA 1
ATOM 1341 C C . ASN A 1 174 ? -14.531 4.734 -10.828 1 98.81 174 ASN A C 1
ATOM 1343 O O . ASN A 1 174 ? -14.508 4.363 -9.656 1 98.81 174 ASN A O 1
ATOM 1347 N N . ILE A 1 175 ? -14.766 6.027 -11.219 1 98.81 175 ILE A N 1
ATOM 1348 C CA . ILE A 1 175 ? -14.953 7.07 -10.211 1 98.81 175 ILE A CA 1
ATOM 1349 C C . ILE A 1 175 ? -16.344 7.676 -10.344 1 98.81 175 ILE A C 1
ATOM 1351 O O . ILE A 1 175 ? -16.766 8.047 -11.438 1 98.81 175 ILE A O 1
ATOM 1355 N N . LEU A 1 176 ? -17.094 7.695 -9.281 1 98.75 176 LEU A N 1
ATOM 1356 C CA . LEU A 1 176 ? -18.281 8.523 -9.125 1 98.75 176 LEU A CA 1
ATOM 1357 C C . LEU A 1 176 ? -18.031 9.641 -8.109 1 98.75 176 LEU A C 1
ATOM 1359 O O . LEU A 1 176 ? -17.406 9.422 -7.074 1 98.75 176 LEU A O 1
ATOM 1363 N N . THR A 1 177 ? -18.359 10.82 -8.414 1 98.12 177 THR A N 1
ATOM 1364 C CA . THR A 1 177 ? -18.156 11.938 -7.5 1 98.12 177 THR A CA 1
ATOM 1365 C C . THR A 1 177 ? -19.484 12.602 -7.156 1 98.12 177 THR A C 1
ATOM 1367 O O . THR A 1 177 ? -20.422 12.555 -7.945 1 98.12 177 THR A O 1
ATOM 1370 N N . SER A 1 178 ? -19.547 13.07 -5.988 1 95.25 178 SER A N 1
ATOM 1371 C CA . SER A 1 178 ? -20.672 13.898 -5.539 1 95.25 178 SER A CA 1
ATOM 1372 C C . SER A 1 178 ? -20.188 15.102 -4.738 1 95.25 178 SER A C 1
ATOM 1374 O O . SER A 1 178 ? -19.188 15.016 -4.023 1 95.25 178 SER A O 1
ATOM 1376 N N . GLY A 1 179 ? -20.719 16.188 -4.879 1 85.06 179 GLY A N 1
ATOM 1377 C CA . GLY A 1 179 ? -20.391 17.422 -4.199 1 85.06 179 GLY A CA 1
ATOM 1378 C C . GLY A 1 179 ? -21.234 18.594 -4.648 1 85.06 179 GLY A C 1
ATOM 1379 O O . GLY A 1 179 ? -22.094 18.453 -5.531 1 85.06 179 GLY A O 1
ATOM 1380 N N . SER A 1 180 ? -21.016 19.688 -3.963 1 78.5 180 SER A N 1
ATOM 1381 C CA . SER A 1 180 ? -21.844 20.859 -4.195 1 78.5 180 SER A CA 1
ATOM 1382 C C . SER A 1 180 ? -21.516 21.516 -5.531 1 78.5 180 SER A C 1
ATOM 1384 O O . SER A 1 180 ? -22.375 22.156 -6.141 1 78.5 180 SER A O 1
ATOM 1386 N N . ARG A 1 181 ? -20.328 21.359 -6 1 82.06 181 ARG A N 1
ATOM 1387 C CA . ARG A 1 181 ? -19.922 22.016 -7.238 1 82.06 181 ARG A CA 1
ATOM 1388 C C . ARG A 1 181 ? -19.797 21.016 -8.383 1 82.06 181 ARG A C 1
ATOM 1390 O O . ARG A 1 181 ? -19.109 20 -8.25 1 82.06 181 ARG A O 1
ATOM 1397 N N . LYS A 1 182 ? -20.516 21.375 -9.438 1 81.75 182 LYS A N 1
ATOM 1398 C CA . LYS A 1 182 ? -20.375 20.578 -10.648 1 81.75 182 LYS A CA 1
ATOM 1399 C C . LYS A 1 182 ? -19.062 20.875 -11.359 1 81.75 182 LYS A C 1
ATOM 1401 O O . LYS A 1 182 ? -18.656 22.031 -11.438 1 81.75 182 LYS A O 1
ATOM 1406 N N . LYS A 1 183 ? -18.406 19.828 -11.742 1 86.94 183 LYS A N 1
ATOM 1407 C CA . LYS A 1 183 ? -17.156 19.969 -12.484 1 86.94 183 LYS A CA 1
ATOM 1408 C C . LYS A 1 183 ? -17.188 19.125 -13.758 1 86.94 183 LYS A C 1
ATOM 1410 O O . LYS A 1 183 ? -16.375 18.203 -13.906 1 86.94 183 LYS A O 1
ATOM 1415 N N . PRO A 1 184 ? -18.016 19.5 -14.688 1 85.75 184 PRO A N 1
ATOM 1416 C CA . PRO A 1 184 ? -18.156 18.688 -15.906 1 85.75 184 PRO A CA 1
ATOM 1417 C C . PRO A 1 184 ? -16.828 18.531 -16.641 1 85.75 184 PRO A C 1
ATOM 1419 O O . PRO A 1 184 ? -16.609 17.531 -17.328 1 85.75 184 PRO A O 1
ATOM 1422 N N . GLU A 1 185 ? -15.977 19.453 -16.438 1 88.25 185 GLU A N 1
ATOM 1423 C CA . GLU A 1 185 ? -14.695 19.438 -17.141 1 88.25 185 GLU A CA 1
ATOM 1424 C C . GLU A 1 185 ? -13.805 18.312 -16.625 1 88.25 185 GLU A C 1
ATOM 1426 O O . GLU A 1 185 ? -12.836 17.938 -17.297 1 88.25 185 GLU A O 1
ATOM 1431 N N . LEU A 1 186 ? -14.141 17.797 -15.539 1 88.75 186 LEU A N 1
ATOM 1432 C CA . LEU A 1 186 ? -13.312 16.734 -14.945 1 88.75 186 LEU A CA 1
ATOM 1433 C C . LEU A 1 186 ? -13.891 15.359 -15.25 1 88.75 186 LEU A C 1
ATOM 1435 O O . LEU A 1 186 ? -13.305 14.344 -14.867 1 88.75 186 LEU A O 1
ATOM 1439 N N . GLU A 1 187 ? -15.008 15.289 -15.898 1 91.44 187 GLU A N 1
ATOM 1440 C CA . GLU A 1 187 ? -15.617 14.008 -16.25 1 91.44 187 GLU A CA 1
ATOM 1441 C C . GLU A 1 187 ? -14.836 13.312 -17.359 1 91.44 187 GLU A C 1
ATOM 1443 O O . GLU A 1 187 ? -14.18 13.969 -18.172 1 91.44 187 GLU A O 1
ATOM 1448 N N . SER A 1 188 ? -14.812 12.062 -17.344 1 94.12 188 SER A N 1
ATOM 1449 C CA . SER A 1 188 ? -14.203 11.188 -18.328 1 94.12 188 SER A CA 1
ATOM 1450 C C . SER A 1 188 ? -14.977 9.875 -18.453 1 94.12 188 SER A C 1
ATOM 1452 O O . SER A 1 188 ? -16.078 9.742 -17.922 1 94.12 188 SER A O 1
ATOM 1454 N N . SER A 1 189 ? -14.453 8.961 -19.266 1 95.25 189 SER A N 1
ATOM 1455 C CA . SER A 1 189 ? -15.078 7.652 -19.422 1 95.25 189 SER A CA 1
ATOM 1456 C C . SER A 1 189 ? -15.07 6.871 -18.109 1 95.25 189 SER A C 1
ATOM 1458 O O . SER A 1 189 ? -15.914 5.996 -17.891 1 95.25 189 SER A O 1
ATOM 1460 N N . THR A 1 190 ? -14.172 7.301 -17.172 1 97.12 190 THR A N 1
ATOM 1461 C CA . THR A 1 190 ? -14.055 6.547 -15.93 1 97.12 190 THR A CA 1
ATOM 1462 C C . THR A 1 190 ? -14.352 7.438 -14.727 1 97.12 190 THR A C 1
ATOM 1464 O O . THR A 1 190 ? -14.062 7.066 -13.586 1 97.12 190 THR A O 1
ATOM 1467 N N . CYS A 1 191 ? -14.867 8.672 -14.922 1 97.88 191 CYS A N 1
ATOM 1468 C CA . CYS A 1 191 ? -15.172 9.594 -13.836 1 97.88 191 CYS A CA 1
ATOM 1469 C C . CYS A 1 191 ? -16.438 10.391 -14.141 1 97.88 191 CYS A C 1
ATOM 1471 O O . CYS A 1 191 ? -16.469 11.164 -15.094 1 97.88 191 CYS A O 1
ATOM 1473 N N . LYS A 1 192 ? -17.469 10.227 -13.375 1 97.69 192 LYS A N 1
ATOM 1474 C CA . LYS A 1 192 ? -18.75 10.891 -13.594 1 97.69 192 LYS A CA 1
ATOM 1475 C C . LYS A 1 192 ? -19.281 11.484 -12.289 1 97.69 192 LYS A C 1
ATOM 1477 O O . LYS A 1 192 ? -19.188 10.859 -11.234 1 97.69 192 LYS A O 1
ATOM 1482 N N . GLN A 1 193 ? -19.688 12.641 -12.32 1 97.31 193 GLN A N 1
ATOM 1483 C CA . GLN A 1 193 ? -20.406 13.219 -11.188 1 97.31 193 GLN A CA 1
ATOM 1484 C C . GLN A 1 193 ? -21.875 12.758 -11.172 1 97.31 193 GLN A C 1
ATOM 1486 O O . GLN A 1 193 ? -22.531 12.758 -12.203 1 97.31 193 GLN A O 1
ATOM 1491 N N . VAL A 1 194 ? -22.297 12.336 -10.062 1 97.5 194 VAL A N 1
ATOM 1492 C CA . VAL A 1 194 ? -23.672 11.867 -9.875 1 97.5 194 VAL A CA 1
ATOM 1493 C C . VAL A 1 194 ? -24.234 12.43 -8.578 1 97.5 194 VAL A C 1
ATOM 1495 O O . VAL A 1 194 ? -23.547 13.133 -7.84 1 97.5 194 VAL A O 1
ATOM 1498 N N . ASP A 1 195 ? -25.484 12.219 -8.352 1 96.44 195 ASP A N 1
ATOM 1499 C CA . ASP A 1 195 ? -26.016 12.617 -7.055 1 96.44 195 ASP A CA 1
ATOM 1500 C C . ASP A 1 195 ? -25.578 11.648 -5.953 1 96.44 195 ASP A C 1
ATOM 1502 O O . ASP A 1 195 ? -25.047 10.578 -6.242 1 96.44 195 ASP A O 1
ATOM 1506 N N . LEU A 1 196 ? -25.766 12 -4.789 1 97.75 196 LEU A N 1
ATOM 1507 C CA . LEU A 1 196 ? -25.281 11.234 -3.641 1 97.75 196 LEU A CA 1
ATOM 1508 C C . LEU A 1 196 ? -25.922 9.852 -3.605 1 97.75 196 LEU A C 1
ATOM 1510 O O . LEU A 1 196 ? -25.25 8.859 -3.309 1 97.75 196 LEU A O 1
ATOM 1514 N N . GLU A 1 197 ? -27.219 9.758 -3.859 1 98.06 197 GLU A N 1
ATOM 1515 C CA . GLU A 1 197 ? -27.922 8.484 -3.809 1 98.06 197 GLU A CA 1
ATOM 1516 C C . GLU A 1 197 ? -27.328 7.477 -4.789 1 98.06 197 GLU A C 1
ATOM 1518 O O . GLU A 1 197 ? -27.109 6.316 -4.438 1 98.06 197 GLU A O 1
ATOM 1523 N N . GLU A 1 198 ? -27.125 7.949 -5.941 1 98.44 198 GLU A N 1
ATOM 1524 C CA . GLU A 1 198 ? -26.516 7.078 -6.949 1 98.44 198 GLU A CA 1
ATOM 1525 C C . GLU A 1 198 ? -25.109 6.672 -6.551 1 98.44 198 GLU A C 1
ATOM 1527 O O . GLU A 1 198 ? -24.703 5.52 -6.75 1 98.44 198 GLU A O 1
ATOM 1532 N N . LEU A 1 199 ? -24.312 7.582 -6.086 1 98.81 199 LEU A N 1
ATOM 1533 C CA . LEU A 1 199 ? -22.969 7.281 -5.625 1 98.81 199 LEU A CA 1
ATOM 1534 C C . LEU A 1 199 ? -22.984 6.188 -4.566 1 98.81 199 LEU A C 1
ATOM 1536 O O . LEU A 1 199 ? -22.234 5.215 -4.656 1 98.81 199 LEU A O 1
ATOM 1540 N N . LEU A 1 200 ? -23.859 6.316 -3.566 1 98.88 200 LEU A N 1
ATOM 1541 C CA . LEU A 1 200 ? -23.969 5.344 -2.484 1 98.88 200 LEU A CA 1
ATOM 1542 C C . LEU A 1 200 ? -24.359 3.973 -3.025 1 98.88 200 LEU A C 1
ATOM 1544 O O . LEU A 1 200 ? -23.781 2.959 -2.629 1 98.88 200 LEU A O 1
ATOM 1548 N N . ALA A 1 201 ? -25.234 3.918 -3.99 1 98.81 201 ALA A N 1
ATOM 1549 C CA . ALA A 1 201 ? -25.828 2.676 -4.477 1 98.81 201 ALA A CA 1
ATOM 1550 C C . ALA A 1 201 ? -24.859 1.918 -5.379 1 98.81 201 ALA A C 1
ATOM 1552 O O . ALA A 1 201 ? -24.922 0.69 -5.473 1 98.81 201 ALA A O 1
ATOM 1553 N N . LYS A 1 202 ? -23.969 2.615 -5.973 1 98.75 202 LYS A N 1
ATOM 1554 C CA . LYS A 1 202 ? -23.219 1.985 -7.051 1 98.75 202 LYS A CA 1
ATOM 1555 C C . LYS A 1 202 ? -21.75 1.795 -6.664 1 98.75 202 LYS A C 1
ATOM 1557 O O . LYS A 1 202 ? -21.016 1.075 -7.34 1 98.75 202 LYS A O 1
ATOM 1562 N N . SER A 1 203 ? -21.328 2.375 -5.605 1 98.94 203 SER A N 1
ATOM 1563 C CA . SER A 1 203 ? -19.906 2.367 -5.238 1 98.94 203 SER A CA 1
ATOM 1564 C C . SER A 1 203 ? -19.547 1.106 -4.465 1 98.94 203 SER A C 1
ATOM 1566 O O . SER A 1 203 ? -20.328 0.646 -3.621 1 98.94 203 SER A O 1
ATOM 1568 N N . ASP A 1 204 ? -18.422 0.502 -4.789 1 98.88 204 ASP A N 1
ATOM 1569 C CA . ASP A 1 204 ? -17.812 -0.562 -3.988 1 98.88 204 ASP A CA 1
ATOM 1570 C C . ASP A 1 204 ? -17.062 0.011 -2.797 1 98.88 204 ASP A C 1
ATOM 1572 O O . ASP A 1 204 ? -16.953 -0.636 -1.753 1 98.88 204 ASP A O 1
ATOM 1576 N N . VAL A 1 205 ? -16.469 1.18 -2.977 1 98.94 205 VAL A N 1
ATOM 1577 C CA . VAL A 1 205 ? -15.727 1.934 -1.974 1 98.94 205 VAL A CA 1
ATOM 1578 C C . VAL A 1 205 ? -16.188 3.385 -1.962 1 98.94 205 VAL A C 1
ATOM 1580 O O . VAL A 1 205 ? -16.391 3.99 -3.02 1 98.94 205 VAL A O 1
ATOM 1583 N N . ILE A 1 206 ? -16.469 3.93 -0.79 1 98.94 206 ILE A N 1
ATOM 1584 C CA . ILE A 1 206 ? -16.812 5.34 -0.646 1 98.94 206 ILE A CA 1
ATOM 1585 C C . ILE A 1 206 ? -15.742 6.051 0.175 1 98.94 206 ILE A C 1
ATOM 1587 O O . ILE A 1 206 ? -15.406 5.621 1.283 1 98.94 206 ILE A O 1
ATOM 1591 N N . SER A 1 207 ? -15.141 7.059 -0.382 1 98.94 207 SER A N 1
ATOM 1592 C CA . SER A 1 207 ? -14.109 7.852 0.273 1 98.94 207 SER A CA 1
ATOM 1593 C C . SER A 1 207 ? -14.586 9.281 0.52 1 98.94 207 SER A C 1
ATOM 1595 O O . SER A 1 207 ? -15.133 9.922 -0.378 1 98.94 207 SER A O 1
ATOM 1597 N N . LEU A 1 208 ? -14.406 9.789 1.771 1 98.88 208 LEU A N 1
ATOM 1598 C CA . LEU A 1 208 ? -14.883 11.109 2.174 1 98.88 208 LEU A CA 1
ATOM 1599 C C . LEU A 1 208 ? -13.758 12.141 2.098 1 98.88 208 LEU A C 1
ATOM 1601 O O . LEU A 1 208 ? -12.695 11.953 2.693 1 98.88 208 LEU A O 1
ATOM 1605 N N . HIS A 1 209 ? -13.961 13.227 1.37 1 98.06 209 HIS A N 1
ATOM 1606 C CA . HIS A 1 209 ? -13.016 14.32 1.176 1 98.06 209 HIS A CA 1
ATOM 1607 C C . HIS A 1 209 ? -13.727 15.672 1.2 1 98.06 209 HIS A C 1
ATOM 1609 O O . HIS A 1 209 ? -13.352 16.594 0.466 1 98.06 209 HIS A O 1
ATOM 1615 N N . CYS A 1 210 ? -14.773 15.805 1.964 1 96 210 CYS A N 1
ATOM 1616 C CA . CYS A 1 210 ? -15.57 17.031 2.012 1 96 210 CYS A CA 1
ATOM 1617 C C . CYS A 1 210 ? -15.422 17.719 3.363 1 96 210 CYS A C 1
ATOM 1619 O O . CYS A 1 210 ? -15.07 17.078 4.355 1 96 210 CYS A O 1
ATOM 1621 N N . PRO A 1 211 ? -15.633 19.016 3.416 1 93.06 211 PRO A N 1
ATOM 1622 C CA . PRO A 1 211 ? -15.586 19.719 4.695 1 93.06 211 PRO A CA 1
ATOM 1623 C C . PRO A 1 211 ? -16.734 19.344 5.629 1 93.06 211 PRO A C 1
ATOM 1625 O O . PRO A 1 211 ? -17.719 18.75 5.184 1 93.06 211 PRO A O 1
ATOM 1628 N N . LEU A 1 212 ? -16.5 19.594 6.883 1 94.31 212 LEU A N 1
ATOM 1629 C CA . LEU A 1 212 ? -17.562 19.438 7.875 1 94.31 212 LEU A CA 1
ATOM 1630 C C . LEU A 1 212 ? -18.484 20.656 7.895 1 94.31 212 LEU A C 1
ATOM 1632 O O . LEU A 1 212 ? -18.031 21.766 8.188 1 94.31 212 LEU A O 1
ATOM 1636 N N . THR A 1 213 ? -19.641 20.562 7.516 1 94 213 THR A N 1
ATOM 1637 C CA . THR A 1 213 ? -20.703 21.547 7.543 1 94 213 THR A CA 1
ATOM 1638 C C . THR A 1 213 ? -21.969 20.953 8.156 1 94 213 THR A C 1
ATOM 1640 O O . THR A 1 213 ? -22.047 19.75 8.414 1 94 213 THR A O 1
ATOM 1643 N N . PRO A 1 214 ? -22.875 21.766 8.445 1 95.44 214 PRO A N 1
ATOM 1644 C CA . PRO A 1 214 ? -24.125 21.203 8.938 1 95.44 214 PRO A CA 1
ATOM 1645 C C . PRO A 1 214 ? -24.734 20.172 7.984 1 95.44 214 PRO A C 1
ATOM 1647 O O . PRO A 1 214 ? -25.375 19.219 8.43 1 95.44 214 PRO A O 1
ATOM 1650 N N . GLU A 1 215 ? -24.516 20.328 6.746 1 94.19 215 GLU A N 1
ATOM 1651 C CA . GLU A 1 215 ? -25.078 19.438 5.73 1 94.19 215 GLU A CA 1
ATOM 1652 C C . GLU A 1 215 ? -24.297 18.125 5.648 1 94.19 215 GLU A C 1
ATOM 1654 O O . GLU A 1 215 ? -24.844 17.094 5.262 1 94.19 215 GLU A O 1
ATOM 1659 N N . THR A 1 216 ? -23.062 18.156 6.008 1 96.88 216 THR A N 1
ATOM 1660 C CA . THR A 1 216 ? -22.234 16.969 5.82 1 96.88 216 THR A CA 1
ATOM 1661 C C . THR A 1 216 ? -22 16.25 7.145 1 96.88 216 THR A C 1
ATOM 1663 O O . THR A 1 216 ? -21.516 15.125 7.172 1 96.88 216 THR A O 1
ATOM 1666 N N . GLU A 1 217 ? -22.312 16.938 8.242 1 98.12 217 GLU A N 1
ATOM 1667 C CA . GLU A 1 217 ? -22.172 16.297 9.539 1 98.12 217 GLU A CA 1
ATOM 1668 C C . GLU A 1 217 ? -23 15.008 9.602 1 98.12 217 GLU A C 1
ATOM 1670 O O . GLU A 1 217 ? -24.203 15.023 9.32 1 98.12 217 GLU A O 1
ATOM 1675 N N . GLY A 1 218 ? -22.391 13.945 9.852 1 98.56 218 GLY A N 1
ATOM 1676 C CA . GLY A 1 218 ? -23.062 12.664 9.93 1 98.56 218 GLY A CA 1
ATOM 1677 C C . GLY A 1 218 ? -23.594 12.188 8.594 1 98.56 218 GLY A C 1
ATOM 1678 O O . GLY A 1 218 ? -24.609 11.484 8.531 1 98.56 218 GLY A O 1
ATOM 1679 N N . ILE A 1 219 ? -23 12.555 7.539 1 98.38 219 ILE A N 1
ATOM 1680 C CA . ILE A 1 219 ? -23.484 12.164 6.223 1 98.38 219 ILE A CA 1
ATOM 1681 C C . ILE A 1 219 ? -23.453 10.648 6.086 1 98.38 219 ILE A C 1
ATOM 1683 O O . ILE A 1 219 ? -24.281 10.062 5.391 1 98.38 219 ILE A O 1
ATOM 1687 N N . ILE A 1 220 ? -22.516 10.031 6.738 1 98.81 220 ILE A N 1
ATOM 1688 C CA . ILE A 1 220 ? -22.516 8.57 6.836 1 98.81 220 ILE A CA 1
ATOM 1689 C C . ILE A 1 220 ? -23.25 8.141 8.102 1 98.81 220 ILE A C 1
ATOM 1691 O O . ILE A 1 220 ? -22.672 8.141 9.195 1 98.81 220 ILE A O 1
ATOM 1695 N N . ASN A 1 221 ? -24.453 7.914 8.016 1 98.81 221 ASN A N 1
ATOM 1696 C CA . ASN A 1 221 ? -25.359 7.449 9.062 1 98.81 221 ASN A CA 1
ATOM 1697 C C . ASN A 1 221 ? -26.094 6.184 8.641 1 98.81 221 ASN A C 1
ATOM 1699 O O . ASN A 1 221 ? -25.875 5.66 7.547 1 98.81 221 ASN A O 1
ATOM 1703 N N . ALA A 1 222 ? -26.922 5.684 9.438 1 98.75 222 ALA A N 1
ATOM 1704 C CA . ALA A 1 222 ? -27.641 4.438 9.195 1 98.75 222 ALA A CA 1
ATOM 1705 C C . ALA A 1 222 ? -28.438 4.508 7.895 1 98.75 222 ALA A C 1
ATOM 1707 O O . ALA A 1 222 ? -28.469 3.553 7.121 1 98.75 222 ALA A O 1
ATOM 1708 N N . ILE A 1 223 ? -29.078 5.609 7.617 1 98.75 223 ILE A N 1
ATOM 1709 C CA . ILE A 1 223 ? -29.922 5.781 6.445 1 98.75 223 ILE A CA 1
ATOM 1710 C C . ILE A 1 223 ? -29.078 5.688 5.176 1 98.75 223 ILE A C 1
ATOM 1712 O O . ILE A 1 223 ? -29.406 4.918 4.266 1 98.75 223 ILE A O 1
ATOM 1716 N N . ASN A 1 224 ? -28.016 6.402 5.129 1 98.81 224 ASN A N 1
ATOM 1717 C CA . ASN A 1 224 ? -27.188 6.41 3.926 1 98.81 224 ASN A CA 1
ATOM 1718 C C . ASN A 1 224 ? -26.422 5.105 3.764 1 98.81 224 ASN A C 1
ATOM 1720 O O . ASN A 1 224 ? -26.188 4.648 2.643 1 98.81 224 ASN A O 1
ATOM 1724 N N . ILE A 1 225 ? -26.031 4.449 4.824 1 98.88 225 ILE A N 1
ATOM 1725 C CA . ILE A 1 225 ? -25.375 3.148 4.766 1 98.88 225 ILE A CA 1
ATOM 1726 C C . ILE A 1 225 ? -26.328 2.115 4.16 1 98.88 225 ILE A C 1
ATOM 1728 O O . ILE A 1 225 ? -25.906 1.264 3.373 1 98.88 225 ILE A O 1
ATOM 1732 N N . SER A 1 226 ? -27.578 2.199 4.527 1 98.69 226 SER A N 1
ATOM 1733 C CA . SER A 1 226 ? -28.547 1.242 4.02 1 98.69 226 SER A CA 1
ATOM 1734 C C . SER A 1 226 ? -28.672 1.321 2.5 1 98.69 226 SER A C 1
ATOM 1736 O O . SER A 1 226 ? -29.078 0.357 1.852 1 98.69 226 SER A O 1
ATOM 1738 N N . LYS A 1 227 ? -28.281 2.434 1.909 1 98.81 227 LYS A N 1
ATOM 1739 C CA . LYS A 1 227 ? -28.375 2.648 0.469 1 98.81 227 LYS A CA 1
ATOM 1740 C C . LYS A 1 227 ? -27.141 2.109 -0.256 1 98.81 227 LYS A C 1
ATOM 1742 O O . LYS A 1 227 ? -27.141 1.998 -1.483 1 98.81 227 LYS A O 1
ATOM 1747 N N . MET A 1 228 ? -26.172 1.757 0.452 1 98.88 228 MET A N 1
ATOM 1748 C CA . MET A 1 228 ? -24.922 1.283 -0.135 1 98.88 228 MET A CA 1
ATOM 1749 C C . MET A 1 228 ? -25.047 -0.175 -0.566 1 98.88 228 MET A C 1
ATOM 1751 O O . MET A 1 228 ? -25.938 -0.888 -0.117 1 98.88 228 MET A O 1
ATOM 1755 N N . LYS A 1 229 ? -24.156 -0.603 -1.444 1 98.38 229 LYS A N 1
ATOM 1756 C CA . LYS A 1 229 ? -24.016 -2.018 -1.783 1 98.38 229 LYS A CA 1
ATOM 1757 C C . LYS A 1 229 ? -23.719 -2.852 -0.543 1 98.38 229 LYS A C 1
ATOM 1759 O O . LYS A 1 229 ? -22.984 -2.408 0.345 1 98.38 229 LYS A O 1
ATOM 1764 N N . HIS A 1 230 ? -24.328 -4.035 -0.486 1 98.25 230 HIS A N 1
ATOM 1765 C CA . HIS A 1 230 ? -23.828 -4.984 0.506 1 98.25 230 HIS A CA 1
ATOM 1766 C C . HIS A 1 230 ? -22.344 -5.27 0.302 1 98.25 230 HIS A C 1
ATOM 1768 O O . HIS A 1 230 ? -21.906 -5.535 -0.821 1 98.25 230 HIS A O 1
ATOM 1774 N N . GLY A 1 231 ? -21.578 -5.082 1.398 1 97.94 231 GLY A N 1
ATOM 1775 C CA . GLY A 1 231 ? -20.141 -5.352 1.307 1 97.94 231 GLY A CA 1
ATOM 1776 C C . GLY A 1 231 ? -19.328 -4.133 0.927 1 97.94 231 GLY A C 1
ATOM 1777 O O . GLY A 1 231 ? -18.109 -4.227 0.732 1 97.94 231 GLY A O 1
ATOM 1778 N N . ALA A 1 232 ? -19.969 -2.938 0.808 1 98.75 232 ALA A N 1
ATOM 1779 C CA . ALA A 1 232 ? -19.234 -1.715 0.497 1 98.75 232 ALA A CA 1
ATOM 1780 C C . ALA A 1 232 ? -18.203 -1.399 1.581 1 98.75 232 ALA A C 1
ATOM 1782 O O . ALA A 1 232 ? -18.312 -1.884 2.709 1 98.75 232 ALA A O 1
ATOM 1783 N N . MET A 1 233 ? -17.188 -0.646 1.209 1 98.88 233 MET A N 1
ATOM 1784 C CA . MET A 1 233 ? -16.156 -0.19 2.127 1 98.88 233 MET A CA 1
ATOM 1785 C C . MET A 1 233 ? -16.156 1.331 2.242 1 98.88 233 MET A C 1
ATOM 1787 O O . MET A 1 233 ? -16.5 2.029 1.283 1 98.88 233 MET A O 1
ATOM 1791 N N . ILE A 1 234 ? -15.781 1.858 3.467 1 98.88 234 ILE A N 1
ATOM 1792 C CA . ILE A 1 234 ? -15.773 3.299 3.697 1 98.88 234 ILE A CA 1
ATOM 1793 C C . ILE A 1 234 ? -14.375 3.744 4.121 1 98.88 234 ILE A C 1
ATOM 1795 O O . ILE A 1 234 ? -13.727 3.08 4.934 1 98.88 234 ILE A O 1
ATOM 1799 N N . ILE A 1 235 ? -13.938 4.863 3.539 1 98.94 235 ILE A N 1
ATOM 1800 C CA . ILE A 1 235 ? -12.672 5.484 3.932 1 98.94 235 ILE A CA 1
ATOM 1801 C C . ILE A 1 235 ? -12.914 6.934 4.344 1 98.94 235 ILE A C 1
ATOM 1803 O O . ILE A 1 235 ? -13.656 7.66 3.676 1 98.94 235 ILE A O 1
ATOM 1807 N N . ASN A 1 236 ? -12.359 7.332 5.496 1 98.94 236 ASN A N 1
ATOM 1808 C CA . ASN A 1 236 ? -12.453 8.719 5.926 1 98.94 236 ASN A CA 1
ATOM 1809 C C . ASN A 1 236 ? -11.094 9.281 6.332 1 98.94 236 ASN A C 1
ATOM 1811 O O . ASN A 1 236 ? -10.539 8.883 7.359 1 98.94 236 ASN A O 1
ATOM 1815 N N . THR A 1 237 ? -10.547 10.133 5.531 1 98.81 237 THR A N 1
ATOM 1816 C CA . THR A 1 237 ? -9.32 10.867 5.836 1 98.81 237 THR A CA 1
ATOM 1817 C C . THR A 1 237 ? -9.602 12.359 5.938 1 98.81 237 THR A C 1
ATOM 1819 O O . THR A 1 237 ? -8.703 13.18 5.754 1 98.81 237 THR A O 1
ATOM 1822 N N . SER A 1 238 ? -10.797 12.734 6.094 1 97.56 238 SER A N 1
ATOM 1823 C CA . SER A 1 238 ? -11.234 14.125 6.129 1 97.56 238 SER A CA 1
ATOM 1824 C C . SER A 1 238 ? -11.555 14.57 7.555 1 97.56 238 SER A C 1
ATOM 1826 O O . SER A 1 238 ? -10.648 14.828 8.352 1 97.56 238 SER A O 1
ATOM 1828 N N . ARG A 1 239 ? -12.891 14.539 7.918 1 97.38 239 ARG A N 1
ATOM 1829 C CA . ARG A 1 239 ? -13.336 14.914 9.258 1 97.38 239 ARG A CA 1
ATOM 1830 C C . ARG A 1 239 ? -14.094 13.773 9.922 1 97.38 239 ARG A C 1
ATOM 1832 O O . ARG A 1 239 ? -14.969 13.164 9.312 1 97.38 239 ARG A O 1
ATOM 1839 N N . GLY A 1 240 ? -13.758 13.5 11.188 1 98.25 240 GLY A N 1
ATOM 1840 C CA . GLY A 1 240 ? -14.359 12.383 11.898 1 98.25 240 GLY A CA 1
ATOM 1841 C C . GLY A 1 240 ? -15.867 12.5 12.031 1 98.25 240 GLY A C 1
ATOM 1842 O O . GLY A 1 240 ? -16.578 11.508 11.93 1 98.25 240 GLY A O 1
ATOM 1843 N N . GLN A 1 241 ? -16.328 13.773 12.125 1 98.12 241 GLN A N 1
ATOM 1844 C CA . GLN A 1 241 ? -17.734 14.031 12.43 1 98.12 241 GLN A CA 1
ATOM 1845 C C . GLN A 1 241 ? -18.609 13.805 11.195 1 98.12 241 GLN A C 1
ATOM 1847 O O . GLN A 1 241 ? -19.844 13.867 11.281 1 98.12 241 GLN A O 1
ATOM 1852 N N . LEU A 1 242 ? -18.047 13.406 10.117 1 98.69 242 LEU A N 1
ATOM 1853 C CA . LEU A 1 242 ? -18.812 13.055 8.93 1 98.69 242 LEU A CA 1
ATOM 1854 C C . LEU A 1 242 ? -19.5 11.703 9.109 1 98.69 242 LEU A C 1
ATOM 1856 O O . LEU A 1 242 ? -20.438 11.391 8.383 1 98.69 242 LEU A O 1
ATOM 1860 N N . ILE A 1 243 ? -19.047 10.953 10.039 1 98.88 243 ILE A N 1
ATOM 1861 C CA . ILE A 1 243 ? -19.547 9.602 10.25 1 98.88 243 ILE A CA 1
ATOM 1862 C C . ILE A 1 243 ? -20.219 9.516 11.625 1 98.88 243 ILE A C 1
ATOM 1864 O O . ILE A 1 243 ? -19.656 9.961 12.625 1 98.88 243 ILE A O 1
ATOM 1868 N N . VAL A 1 244 ? -21.422 9.016 11.625 1 98.81 244 VAL A N 1
ATOM 1869 C CA . VAL A 1 244 ? -22.031 8.594 12.883 1 98.81 244 VAL A CA 1
ATOM 1870 C C . VAL A 1 244 ? -21.422 7.254 13.32 1 98.81 244 VAL A C 1
ATOM 1872 O O . VAL A 1 244 ? -21.797 6.203 12.797 1 98.81 244 VAL A O 1
ATOM 1875 N N . GLU A 1 245 ? -20.531 7.293 14.32 1 98.69 245 GLU A N 1
ATOM 1876 C CA . GLU A 1 245 ? -19.641 6.18 14.648 1 98.69 245 GLU A CA 1
ATOM 1877 C C . GLU A 1 245 ? -20.438 4.957 15.102 1 98.69 245 GLU A C 1
ATOM 1879 O O . GLU A 1 245 ? -20.094 3.824 14.766 1 98.69 245 GLU A O 1
ATOM 1884 N N . GLN A 1 246 ? -21.484 5.172 15.867 1 98.5 246 GLN A N 1
ATOM 1885 C CA . GLN A 1 246 ? -22.312 4.051 16.312 1 98.5 246 GLN A CA 1
ATOM 1886 C C . GLN A 1 246 ? -22.984 3.359 15.117 1 98.5 246 GLN A C 1
ATOM 1888 O O . GLN A 1 246 ? -23.078 2.129 15.086 1 98.5 246 GLN A O 1
ATOM 1893 N N . ASP A 1 247 ? -23.469 4.113 14.172 1 98.75 247 ASP A N 1
ATOM 1894 C CA . ASP A 1 247 ? -24.094 3.551 12.977 1 98.75 247 ASP A CA 1
ATOM 1895 C C . ASP A 1 247 ? -23.078 2.76 12.156 1 98.75 247 ASP A C 1
ATOM 1897 O O . ASP A 1 247 ? -23.391 1.688 11.633 1 98.75 247 ASP A O 1
ATOM 1901 N N . LEU A 1 248 ? -21.938 3.305 12.039 1 98.81 248 LEU A N 1
ATOM 1902 C CA . LEU A 1 248 ? -20.875 2.609 11.32 1 98.81 248 LEU A CA 1
ATOM 1903 C C . LEU A 1 248 ? -20.562 1.274 11.977 1 98.81 248 LEU A C 1
ATOM 1905 O O . LEU A 1 248 ? -20.453 0.249 11.305 1 98.81 248 LEU A O 1
ATOM 1909 N N . LYS A 1 249 ? -20.391 1.312 13.32 1 98.62 249 LYS A N 1
ATOM 1910 C CA . LYS A 1 249 ? -20.125 0.084 14.062 1 98.62 249 LYS A CA 1
ATOM 1911 C C . LYS A 1 249 ? -21.188 -0.976 13.773 1 98.62 249 LYS A C 1
ATOM 1913 O O . LYS A 1 249 ? -20.859 -2.131 13.492 1 98.62 249 LYS A O 1
ATOM 1918 N N . GLU A 1 250 ? -22.406 -0.601 13.844 1 98.38 250 GLU A N 1
ATOM 1919 C CA . GLU A 1 250 ? -23.5 -1.538 13.633 1 98.38 250 GLU A CA 1
ATOM 1920 C C . GLU A 1 250 ? -23.469 -2.135 12.227 1 98.38 250 GLU A C 1
ATOM 1922 O O . GLU A 1 250 ? -23.656 -3.34 12.055 1 98.38 250 GLU A O 1
ATOM 1927 N N . ALA A 1 251 ? -23.203 -1.321 11.258 1 98.62 251 ALA A N 1
ATOM 1928 C CA . ALA A 1 251 ? -23.156 -1.771 9.867 1 98.62 251 ALA A CA 1
ATOM 1929 C C . ALA A 1 251 ? -21.984 -2.73 9.648 1 98.62 251 ALA A C 1
ATOM 1931 O O . ALA A 1 251 ? -22.094 -3.666 8.852 1 98.62 251 ALA A O 1
ATOM 1932 N N . LEU A 1 252 ? -20.922 -2.51 10.312 1 98.5 252 LEU A N 1
ATOM 1933 C CA . LEU A 1 252 ? -19.766 -3.391 10.227 1 98.5 252 LEU A CA 1
ATOM 1934 C C . LEU A 1 252 ? -20.031 -4.711 10.938 1 98.5 252 LEU A C 1
ATOM 1936 O O . LEU A 1 252 ? -19.703 -5.781 10.414 1 98.5 252 LEU A O 1
ATOM 1940 N N . ASP A 1 253 ? -20.641 -4.641 12.094 1 97.56 253 ASP A N 1
ATOM 1941 C CA . ASP A 1 253 ? -20.922 -5.816 12.914 1 97.56 253 ASP A CA 1
ATOM 1942 C C . ASP A 1 253 ? -21.906 -6.746 12.211 1 97.56 253 ASP A C 1
ATOM 1944 O O . ASP A 1 253 ? -21.797 -7.973 12.312 1 97.56 253 ASP A O 1
ATOM 1948 N N . ASN A 1 254 ? -22.875 -6.152 11.477 1 97.06 254 ASN A N 1
ATOM 1949 C CA . ASN A 1 254 ? -23.906 -6.984 10.875 1 97.06 254 ASN A CA 1
ATOM 1950 C C . ASN A 1 254 ? -23.547 -7.387 9.445 1 97.06 254 ASN A C 1
ATOM 1952 O O . ASN A 1 254 ? -24.344 -8.039 8.766 1 97.06 254 ASN A O 1
ATOM 1956 N N . GLY A 1 255 ? -22.422 -6.898 8.977 1 96.44 255 GLY A N 1
ATOM 1957 C CA . GLY A 1 255 ? -21.922 -7.363 7.699 1 96.44 255 GLY A CA 1
ATOM 1958 C C . GLY A 1 255 ? -22.406 -6.539 6.527 1 96.44 255 GLY A C 1
ATOM 1959 O O . GLY A 1 255 ? -22.078 -6.824 5.375 1 96.44 255 GLY A O 1
ATOM 1960 N N . LYS A 1 256 ? -23.234 -5.527 6.789 1 98.19 256 LYS A N 1
ATOM 1961 C CA . LYS A 1 256 ? -23.656 -4.629 5.715 1 98.19 256 LYS A CA 1
ATOM 1962 C C . LYS A 1 256 ? -22.453 -4 5.02 1 98.19 256 LYS A C 1
ATOM 1964 O O . LYS A 1 256 ? -22.406 -3.928 3.789 1 98.19 256 LYS A O 1
ATOM 1969 N N . LEU A 1 257 ? -21.531 -3.596 5.781 1 98.56 257 LEU A N 1
ATOM 1970 C CA . LEU A 1 257 ? -20.25 -3.088 5.277 1 98.56 257 LEU A CA 1
ATOM 1971 C C . LEU A 1 257 ? -19.141 -4.109 5.48 1 98.56 257 LEU A C 1
ATOM 1973 O O . LEU A 1 257 ? -19.078 -4.758 6.527 1 98.56 257 LEU A O 1
ATOM 1977 N N . ALA A 1 258 ? -18.328 -4.254 4.488 1 98 258 ALA A N 1
ATOM 1978 C CA . ALA A 1 258 ? -17.234 -5.211 4.562 1 98 258 ALA A CA 1
ATOM 1979 C C . ALA A 1 258 ? -16.078 -4.664 5.406 1 98 258 ALA A C 1
ATOM 1981 O O . ALA A 1 258 ? -15.312 -5.43 5.98 1 98 258 ALA A O 1
ATOM 1982 N N . GLY A 1 259 ? -15.938 -3.334 5.387 1 98.44 259 GLY A N 1
ATOM 1983 C CA . GLY A 1 259 ? -14.844 -2.727 6.137 1 98.44 259 GLY A CA 1
ATOM 1984 C C . GLY A 1 259 ? -14.891 -1.211 6.133 1 98.44 259 GLY A C 1
ATOM 1985 O O . GLY A 1 259 ? -15.617 -0.607 5.344 1 98.44 259 GLY A O 1
ATOM 1986 N N . ALA A 1 260 ? -14.211 -0.614 7.059 1 98.88 260 ALA A N 1
ATOM 1987 C CA . ALA A 1 260 ? -13.961 0.825 7.121 1 98.88 260 ALA A CA 1
ATOM 1988 C C . ALA A 1 260 ? -12.516 1.12 7.512 1 98.88 260 ALA A C 1
ATOM 1990 O O . ALA A 1 260 ? -11.906 0.359 8.266 1 98.88 260 ALA A O 1
ATOM 1991 N N . ALA A 1 261 ? -11.992 2.141 6.93 1 98.94 261 ALA A N 1
ATOM 1992 C CA . ALA A 1 261 ? -10.664 2.635 7.281 1 98.94 261 ALA A CA 1
ATOM 1993 C C . ALA A 1 261 ? -10.688 4.141 7.527 1 98.94 261 ALA A C 1
ATOM 1995 O O . ALA A 1 261 ? -11.039 4.918 6.637 1 98.94 261 ALA A O 1
ATOM 1996 N N . LEU A 1 262 ? -10.312 4.535 8.758 1 98.94 262 LEU A N 1
ATOM 1997 C CA . LEU A 1 262 ? -10.484 5.91 9.219 1 98.94 262 LEU A CA 1
ATOM 1998 C C . LEU A 1 262 ? -9.172 6.477 9.742 1 98.94 262 LEU A C 1
ATOM 2000 O O . LEU A 1 262 ? -8.531 5.871 10.609 1 98.94 262 LEU A O 1
ATOM 2004 N N . ASP A 1 263 ? -8.797 7.648 9.234 1 98.94 263 ASP A N 1
ATOM 2005 C CA . ASP A 1 263 ? -7.645 8.344 9.789 1 98.94 263 ASP A CA 1
ATOM 2006 C C . ASP A 1 263 ? -8.078 9.43 10.773 1 98.94 263 ASP A C 1
ATOM 2008 O O . ASP A 1 263 ? -7.234 10.117 11.359 1 98.94 263 ASP A O 1
ATOM 2012 N N . VAL A 1 264 ? -9.398 9.664 10.914 1 98.69 264 VAL A N 1
ATOM 2013 C CA . VAL A 1 264 ? -9.984 10.656 11.797 1 98.69 264 VAL A CA 1
ATOM 2014 C C . VAL A 1 264 ? -11.203 10.07 12.508 1 98.69 264 VAL A C 1
ATOM 2016 O O . VAL A 1 264 ? -11.852 9.164 11.977 1 98.69 264 VAL A O 1
ATOM 2019 N N . VAL A 1 265 ? -11.43 10.523 13.641 1 98.5 265 VAL A N 1
ATOM 2020 C CA . VAL A 1 265 ? -12.617 10.164 14.406 1 98.5 265 VAL A CA 1
ATOM 2021 C C . VAL A 1 265 ? -13.234 11.422 15.016 1 98.5 265 VAL A C 1
ATOM 2023 O O . VAL A 1 265 ? -12.695 12.516 14.875 1 98.5 265 VAL A O 1
ATOM 2026 N N . SER A 1 266 ? -14.32 11.281 15.609 1 97.5 266 SER A N 1
ATOM 2027 C CA . SER A 1 266 ? -15.125 12.422 16.031 1 97.5 266 SER A CA 1
ATOM 2028 C C . SER A 1 266 ? -14.398 13.25 17.094 1 97.5 266 SER A C 1
ATOM 2030 O O . SER A 1 266 ? -14.492 14.477 17.109 1 97.5 266 SER A O 1
ATOM 2032 N N . LYS A 1 267 ? -13.68 12.578 17.938 1 97.06 267 LYS A N 1
ATOM 2033 C CA . LYS A 1 267 ? -12.859 13.211 18.969 1 97.06 267 LYS A CA 1
ATOM 2034 C C . LYS A 1 267 ? -11.43 12.695 18.938 1 97.06 267 LYS A C 1
ATOM 2036 O O . LYS A 1 267 ? -11.203 11.484 18.891 1 97.06 267 LYS A O 1
ATOM 2041 N N . GLU A 1 268 ? -10.477 13.602 18.984 1 97 268 GLU A N 1
ATOM 2042 C CA . GLU A 1 268 ? -9.07 13.219 18.859 1 97 268 GLU A CA 1
ATOM 2043 C C . GLU A 1 268 ? -8.227 13.914 19.938 1 97 268 GLU A C 1
ATOM 2045 O O . GLU A 1 268 ? -8.289 15.133 20.094 1 97 268 GLU A O 1
ATOM 2050 N N . PRO A 1 269 ? -7.531 13.234 20.688 1 97.62 269 PRO A N 1
ATOM 2051 C CA . PRO A 1 269 ? -7.352 11.781 20.609 1 97.62 269 PRO A CA 1
ATOM 2052 C C . PRO A 1 269 ? -8.656 11.008 20.828 1 97.62 269 PRO A C 1
ATOM 2054 O O . PRO A 1 269 ? -9.578 11.523 21.469 1 97.62 269 PRO A O 1
ATOM 2057 N N . ILE A 1 270 ? -8.586 9.781 20.406 1 98.62 270 ILE A N 1
ATOM 2058 C CA . ILE A 1 270 ? -9.805 8.977 20.406 1 98.62 270 ILE A CA 1
ATOM 2059 C C . ILE A 1 270 ? -10.195 8.617 21.828 1 98.62 270 ILE A C 1
ATOM 2061 O O . ILE A 1 270 ? -9.328 8.336 22.672 1 98.62 270 ILE A O 1
ATOM 2065 N N . ASP A 1 271 ? -11.562 8.648 22.094 1 98.12 271 ASP A N 1
ATOM 2066 C CA . ASP A 1 271 ? -12.039 8.203 23.391 1 98.12 271 ASP A CA 1
ATOM 2067 C C . ASP A 1 271 ? -11.781 6.715 23.594 1 98.12 271 ASP A C 1
ATOM 2069 O O . ASP A 1 271 ? -11.961 5.918 22.672 1 98.12 271 ASP A O 1
ATOM 2073 N N . LYS A 1 272 ? -11.375 6.359 24.781 1 97.31 272 LYS A N 1
ATOM 2074 C CA . LYS A 1 272 ? -11.078 4.961 25.094 1 97.31 272 LYS A CA 1
ATOM 2075 C C . LYS A 1 272 ? -12.312 4.082 24.891 1 97.31 272 LYS A C 1
ATOM 2077 O O . LYS A 1 272 ? -12.188 2.881 24.641 1 97.31 272 LYS A O 1
ATOM 2082 N N . ASP A 1 273 ? -13.523 4.695 24.953 1 97.25 273 ASP A N 1
ATOM 2083 C CA . ASP A 1 273 ? -14.766 3.936 24.844 1 97.25 273 ASP A CA 1
ATOM 2084 C C . ASP A 1 273 ? -15.391 4.098 23.469 1 97.25 273 ASP A C 1
ATOM 2086 O O . ASP A 1 273 ? -16.547 3.748 23.25 1 97.25 273 ASP A O 1
ATOM 2090 N N . ASN A 1 274 ? -14.641 4.703 22.609 1 98.19 274 ASN A N 1
ATOM 2091 C CA . ASN A 1 274 ? -15.156 4.805 21.25 1 98.19 274 ASN A CA 1
ATOM 2092 C C . ASN A 1 274 ? -15.602 3.443 20.703 1 98.19 274 ASN A C 1
ATOM 2094 O O . ASN A 1 274 ? -14.844 2.473 20.766 1 98.19 274 ASN A O 1
ATOM 2098 N N . PRO A 1 275 ? -16.828 3.389 20.141 1 97.56 275 PRO A N 1
ATOM 2099 C CA . PRO A 1 275 ? -17.359 2.094 19.734 1 97.56 275 PRO A CA 1
ATOM 2100 C C . PRO A 1 275 ? -16.562 1.449 18.609 1 97.56 275 PRO A C 1
ATOM 2102 O O . PRO A 1 275 ? -16.562 0.224 18.469 1 97.56 275 PRO A O 1
ATOM 2105 N N . LEU A 1 276 ? -15.82 2.137 17.859 1 98.12 276 LEU A N 1
ATOM 2106 C CA . LEU A 1 276 ? -15.109 1.619 16.703 1 98.12 276 LEU A CA 1
ATOM 2107 C C . LEU A 1 276 ? -13.867 0.847 17.109 1 98.12 276 LEU A C 1
ATOM 2109 O O . LEU A 1 276 ? -13.297 0.102 16.312 1 98.12 276 LEU A O 1
ATOM 2113 N N . LEU A 1 277 ? -13.438 1.055 18.344 1 97.81 277 LEU A N 1
ATOM 2114 C CA . LEU A 1 277 ? -12.211 0.417 18.828 1 97.81 277 LEU A CA 1
ATOM 2115 C C . LEU A 1 277 ? -12.398 -1.09 18.953 1 97.81 277 LEU A C 1
ATOM 2117 O O . LEU A 1 277 ? -11.43 -1.848 18.922 1 97.81 277 LEU A O 1
ATOM 2121 N N . SER A 1 278 ? -13.609 -1.566 19.062 1 95.12 278 SER A N 1
ATOM 2122 C CA . SER A 1 278 ? -13.883 -2.986 19.266 1 95.12 278 SER A CA 1
ATOM 2123 C C . SER A 1 278 ? -14.414 -3.629 17.984 1 95.12 278 SER A C 1
ATOM 2125 O O . SER A 1 278 ? -14.875 -4.77 18.016 1 95.12 278 SER A O 1
ATOM 2127 N N . THR A 1 279 ? -14.375 -2.928 16.953 1 93.19 279 THR A N 1
ATOM 2128 C CA . THR A 1 279 ? -14.883 -3.436 15.68 1 93.19 279 THR A CA 1
ATOM 2129 C C . THR A 1 279 ? -13.758 -4.059 14.859 1 93.19 279 THR A C 1
ATOM 2131 O O . THR A 1 279 ? -12.789 -3.379 14.508 1 93.19 279 THR A O 1
ATOM 2134 N N . ASN A 1 280 ? -13.773 -5.324 14.5 1 87.62 280 ASN A N 1
ATOM 2135 C CA . ASN A 1 280 ? -12.695 -6.066 13.859 1 87.62 280 ASN A CA 1
ATOM 2136 C C . ASN A 1 280 ? -12.461 -5.59 12.43 1 87.62 280 ASN A C 1
ATOM 2138 O O . ASN A 1 280 ? -11.32 -5.562 11.969 1 87.62 280 ASN A O 1
ATOM 2142 N N . ASN A 1 281 ? -13.406 -5.262 11.648 1 95.75 281 ASN A N 1
ATOM 2143 C CA . ASN A 1 281 ? -13.25 -4.863 10.258 1 95.75 281 ASN A CA 1
ATOM 2144 C C . ASN A 1 281 ? -13.172 -3.344 10.109 1 95.75 281 ASN A C 1
ATOM 2146 O O . ASN A 1 281 ? -13.648 -2.787 9.117 1 95.75 281 ASN A O 1
ATOM 2150 N N . CYS A 1 282 ? -12.68 -2.67 11.148 1 98.5 282 CYS A N 1
ATOM 2151 C CA . CYS A 1 282 ? -12.445 -1.23 11.125 1 98.5 282 CYS A CA 1
ATOM 2152 C C . CYS A 1 282 ? -10.984 -0.907 11.391 1 98.5 282 CYS A C 1
ATOM 2154 O O . CYS A 1 282 ? -10.461 -1.204 12.469 1 98.5 282 CYS A O 1
ATOM 2156 N N . ILE A 1 283 ? -10.359 -0.366 10.398 1 98.81 283 ILE A N 1
ATOM 2157 C CA . ILE A 1 283 ? -8.977 0.081 10.523 1 98.81 283 ILE A CA 1
ATOM 2158 C C . ILE A 1 283 ? -8.945 1.55 10.938 1 98.81 283 ILE A C 1
ATOM 2160 O O . ILE A 1 283 ? -9.641 2.383 10.352 1 98.81 283 ILE A O 1
ATOM 2164 N N . ILE A 1 284 ? -8.164 1.897 11.992 1 98.88 284 ILE A N 1
ATOM 2165 C CA . ILE A 1 284 ? -8.07 3.273 12.469 1 98.88 284 ILE A CA 1
ATOM 2166 C C . ILE A 1 284 ? -6.602 3.672 12.594 1 98.88 284 ILE A C 1
ATOM 2168 O O . ILE A 1 284 ? -5.832 3.016 13.305 1 98.88 284 ILE A O 1
ATOM 2172 N N . THR A 1 285 ? -6.199 4.664 11.852 1 98.88 285 THR A N 1
ATOM 2173 C CA . THR A 1 285 ? -4.906 5.312 12.047 1 98.88 285 THR A CA 1
ATOM 2174 C C . THR A 1 285 ? -5.074 6.656 12.75 1 98.88 285 THR A C 1
ATOM 2176 O O . THR A 1 285 ? -6.133 7.281 12.664 1 98.88 285 THR A O 1
ATOM 2179 N N . PRO A 1 286 ? -4.09 7.094 13.539 1 98.75 286 PRO A N 1
ATOM 2180 C CA . PRO A 1 286 ? -4.262 8.219 14.461 1 98.75 286 PRO A CA 1
ATOM 2181 C C . PRO A 1 286 ? -3.953 9.562 13.82 1 98.75 286 PRO A C 1
ATOM 2183 O O . PRO A 1 286 ? -3.066 10.289 14.281 1 98.75 286 PRO A O 1
ATOM 2186 N N . HIS A 1 287 ? -4.727 9.898 12.812 1 98.62 287 HIS A N 1
ATOM 2187 C CA . HIS A 1 287 ? -4.66 11.195 12.156 1 98.62 287 HIS A CA 1
ATOM 2188 C C . HIS A 1 287 ? -3.256 11.484 11.633 1 98.62 287 HIS A C 1
ATOM 2190 O O . HIS A 1 287 ? -2.691 12.547 11.906 1 98.62 287 HIS A O 1
ATOM 2196 N N . ILE A 1 288 ? -2.771 10.633 10.766 1 98.62 288 ILE A N 1
ATOM 2197 C CA . ILE A 1 288 ? -1.381 10.75 10.344 1 98.62 288 ILE A CA 1
ATOM 2198 C C . ILE A 1 288 ? -1.322 11 8.836 1 98.62 288 ILE A C 1
ATOM 2200 O O . ILE A 1 288 ? -0.237 11.117 8.258 1 98.62 288 ILE A O 1
ATOM 2204 N N . ALA A 1 289 ? -2.455 11.062 8.172 1 98.62 289 ALA A N 1
ATOM 2205 C CA . ALA A 1 289 ? -2.486 11.188 6.715 1 98.62 289 ALA A CA 1
ATOM 2206 C C . ALA A 1 289 ? -1.711 12.414 6.25 1 98.62 289 ALA A C 1
ATOM 2208 O O . ALA A 1 289 ? -1.141 12.422 5.16 1 98.62 289 ALA A O 1
ATOM 2209 N N . TRP A 1 290 ? -1.63 13.43 7.113 1 97.62 290 TRP A N 1
ATOM 2210 C CA . TRP A 1 290 ? -1.002 14.695 6.77 1 97.62 290 TRP A CA 1
ATOM 2211 C C . TRP A 1 290 ? 0.497 14.656 7.047 1 97.62 290 TRP A C 1
ATOM 2213 O O . TRP A 1 290 ? 1.241 15.531 6.594 1 97.62 290 TRP A O 1
ATOM 2223 N N . ALA A 1 291 ? 1.012 13.656 7.699 1 98.06 291 ALA A N 1
ATOM 2224 C CA . ALA A 1 291 ? 2.184 13.859 8.547 1 98.06 291 ALA A CA 1
ATOM 2225 C C . ALA A 1 291 ? 3.426 13.234 7.922 1 98.06 291 ALA A C 1
ATOM 2227 O O . ALA A 1 291 ? 4.426 13 8.609 1 98.06 291 ALA A O 1
ATOM 2228 N N . SER A 1 292 ? 3.363 12.859 6.617 1 98.12 292 SER A N 1
ATOM 2229 C CA . SER A 1 292 ? 4.621 12.445 6.008 1 98.12 292 SER A CA 1
ATOM 2230 C C . SER A 1 292 ? 5.691 13.523 6.164 1 98.12 292 SER A C 1
ATOM 2232 O O . SER A 1 292 ? 5.371 14.711 6.266 1 98.12 292 SER A O 1
ATOM 2234 N N . LYS A 1 293 ? 6.93 13.117 6.25 1 97.75 293 LYS A N 1
ATOM 2235 C CA . LYS A 1 293 ? 8.016 14.078 6.395 1 97.75 293 LYS A CA 1
ATOM 2236 C C . LYS A 1 293 ? 7.969 15.133 5.293 1 97.75 293 LYS A C 1
ATOM 2238 O O . LYS A 1 293 ? 8.148 16.328 5.559 1 97.75 293 LYS A O 1
ATOM 2243 N N . GLU A 1 294 ? 7.727 14.68 4.051 1 98.31 294 GLU A N 1
ATOM 2244 C CA . GLU A 1 294 ? 7.652 15.586 2.906 1 98.31 294 GLU A CA 1
ATOM 2245 C C . GLU A 1 294 ? 6.535 16.609 3.08 1 98.31 294 GLU A C 1
ATOM 2247 O O . GLU A 1 294 ? 6.727 17.797 2.801 1 98.31 294 GLU A O 1
ATOM 2252 N N . SER A 1 295 ? 5.395 16.156 3.51 1 98.25 295 SER A N 1
ATOM 2253 C CA . SER A 1 295 ? 4.25 17.047 3.703 1 98.25 295 SER A CA 1
ATOM 2254 C C . SER A 1 295 ? 4.52 18.047 4.812 1 98.25 295 SER A C 1
ATOM 2256 O O . SER A 1 295 ? 4.199 19.234 4.672 1 98.25 295 SER A O 1
ATOM 2258 N N . ARG A 1 296 ? 5.102 17.609 5.93 1 98.44 296 ARG A N 1
ATOM 2259 C CA . ARG A 1 296 ? 5.449 18.5 7.027 1 98.44 296 ARG A CA 1
ATOM 2260 C C . ARG A 1 296 ? 6.484 19.531 6.586 1 98.44 296 ARG A C 1
ATOM 2262 O O . ARG A 1 296 ? 6.422 20.703 6.992 1 98.44 296 ARG A O 1
ATOM 2269 N N . ASP A 1 297 ? 7.402 19.094 5.773 1 98.12 297 ASP A N 1
ATOM 2270 C CA . ASP A 1 297 ? 8.398 20.016 5.234 1 98.12 297 ASP A CA 1
ATOM 2271 C C . ASP A 1 297 ? 7.738 21.094 4.375 1 98.12 297 ASP A C 1
ATOM 2273 O O . ASP A 1 297 ? 8.07 22.281 4.488 1 98.12 297 ASP A O 1
ATOM 2277 N N . ARG A 1 298 ? 6.82 20.672 3.523 1 98.31 298 ARG A N 1
ATOM 2278 C CA . ARG A 1 298 ? 6.062 21.625 2.727 1 98.31 298 ARG A CA 1
ATOM 2279 C C . ARG A 1 298 ? 5.297 22.609 3.619 1 98.31 298 ARG A C 1
ATOM 2281 O O . ARG A 1 298 ? 5.266 23.812 3.354 1 98.31 298 ARG A O 1
ATOM 2288 N N . LEU A 1 299 ? 4.672 22.062 4.641 1 98.5 299 LEU A N 1
ATOM 2289 C CA . LEU A 1 299 ? 3.924 22.875 5.598 1 98.5 299 LEU A CA 1
ATOM 2290 C C . LEU A 1 299 ? 4.816 23.938 6.23 1 98.5 299 LEU A C 1
ATOM 2292 O O . LEU A 1 299 ? 4.477 25.125 6.227 1 98.5 299 LEU A O 1
ATOM 2296 N N . LEU A 1 300 ? 5.965 23.531 6.691 1 98.12 300 LEU A N 1
ATOM 2297 C CA . LEU A 1 300 ? 6.91 24.422 7.348 1 98.12 300 LEU A CA 1
ATOM 2298 C C . LEU A 1 300 ? 7.391 25.5 6.383 1 98.12 300 LEU A C 1
ATOM 2300 O O . LEU A 1 300 ? 7.41 26.688 6.73 1 98.12 300 LEU A O 1
ATOM 2304 N N . ASN A 1 301 ? 7.734 25.141 5.188 1 97.88 301 ASN A N 1
ATOM 2305 C CA . ASN A 1 301 ? 8.227 26.094 4.195 1 97.88 301 ASN A CA 1
ATOM 2306 C C . ASN A 1 301 ? 7.164 27.109 3.814 1 97.88 301 ASN A C 1
ATOM 2308 O O . ASN A 1 301 ? 7.465 28.297 3.65 1 97.88 301 ASN A O 1
ATOM 2312 N N . THR A 1 302 ? 5.953 26.625 3.635 1 98.31 302 THR A N 1
ATOM 2313 C CA . THR A 1 302 ? 4.863 27.547 3.32 1 98.31 302 THR A CA 1
ATOM 2314 C C . THR A 1 302 ? 4.621 28.516 4.473 1 98.31 302 THR A C 1
ATOM 2316 O O . THR A 1 302 ? 4.359 29.703 4.25 1 98.31 302 THR A O 1
ATOM 2319 N N . ALA A 1 303 ? 4.691 28.031 5.715 1 97.94 303 ALA A N 1
ATOM 2320 C CA . ALA A 1 303 ? 4.559 28.891 6.887 1 97.94 303 ALA A CA 1
ATOM 2321 C C . ALA A 1 303 ? 5.633 29.984 6.887 1 97.94 303 ALA A C 1
ATOM 2323 O O . ALA A 1 303 ? 5.352 31.141 7.203 1 97.94 303 ALA A O 1
ATOM 2324 N N . LEU A 1 304 ? 6.848 29.625 6.484 1 97.5 304 LEU A N 1
ATOM 2325 C CA . LEU A 1 304 ? 7.953 30.578 6.398 1 97.5 304 LEU A CA 1
ATOM 2326 C C . LEU A 1 304 ? 7.707 31.594 5.301 1 97.5 304 LEU A C 1
ATOM 2328 O O . LEU A 1 304 ? 7.953 32.781 5.492 1 97.5 304 LEU A O 1
ATOM 2332 N N . GLU A 1 305 ? 7.254 31.094 4.188 1 98 305 GLU A N 1
ATOM 2333 C CA . GLU A 1 305 ? 6.926 31.984 3.086 1 98 305 GLU A CA 1
ATOM 2334 C C . GLU A 1 305 ? 5.852 33 3.49 1 98 305 GLU A C 1
ATOM 2336 O O . GLU A 1 305 ? 5.926 34.156 3.135 1 98 305 GLU A O 1
ATOM 2341 N N . ASN A 1 306 ? 4.824 32.5 4.195 1 98.5 306 ASN A N 1
ATOM 2342 C CA . ASN A 1 306 ? 3.779 33.375 4.719 1 98.5 306 ASN A CA 1
ATOM 2343 C C . ASN A 1 306 ? 4.359 34.5 5.594 1 98.5 306 ASN A C 1
ATOM 2345 O O . ASN A 1 306 ? 4.016 35.656 5.43 1 98.5 306 ASN A O 1
ATOM 2349 N N . LEU A 1 307 ? 5.246 34.125 6.5 1 98.19 307 LEU A N 1
ATOM 2350 C CA . LEU A 1 307 ? 5.852 35.094 7.41 1 98.19 307 LEU A CA 1
ATOM 2351 C C . LEU A 1 307 ? 6.691 36.125 6.645 1 98.19 307 LEU A C 1
ATOM 2353 O O . LEU A 1 307 ? 6.598 37.312 6.895 1 98.19 307 LEU A O 1
ATOM 2357 N N . GLU A 1 308 ? 7.496 35.625 5.75 1 97.88 308 GLU A N 1
ATOM 2358 C CA . GLU A 1 308 ? 8.344 36.5 4.949 1 97.88 308 GLU A CA 1
ATOM 2359 C C . GLU A 1 308 ? 7.508 37.5 4.176 1 97.88 308 GLU A C 1
ATOM 2361 O O . GLU A 1 308 ? 7.84 38.688 4.133 1 97.88 308 GLU A O 1
ATOM 2366 N N . ALA A 1 309 ? 6.488 37 3.557 1 98.38 309 ALA A N 1
ATOM 2367 C CA . ALA A 1 309 ? 5.598 37.875 2.791 1 98.38 309 ALA A CA 1
ATOM 2368 C C . ALA A 1 309 ? 4.965 38.938 3.688 1 98.38 309 ALA A C 1
ATOM 2370 O O . ALA A 1 309 ? 4.84 40.094 3.293 1 98.38 309 ALA A O 1
ATOM 2371 N N . PHE A 1 310 ? 4.586 38.562 4.906 1 98.25 310 PHE A N 1
ATOM 2372 C CA . PHE A 1 310 ? 4.02 39.5 5.871 1 98.25 310 PHE A CA 1
ATOM 2373 C C . PHE A 1 310 ? 5.035 40.562 6.246 1 98.25 310 PHE A C 1
ATOM 2375 O O . PHE A 1 310 ? 4.715 41.75 6.246 1 98.25 310 PHE A O 1
ATOM 2382 N N . LEU A 1 311 ? 6.207 40.188 6.492 1 97.44 311 LEU A N 1
ATOM 2383 C CA . LEU A 1 311 ? 7.254 41.094 6.914 1 97.44 311 LEU A CA 1
ATOM 2384 C C . LEU A 1 311 ? 7.613 42.062 5.793 1 97.44 311 LEU A C 1
ATOM 2386 O O . LEU A 1 311 ? 8.062 43.188 6.051 1 97.44 311 LEU A O 1
ATOM 2390 N N . LYS A 1 312 ? 7.328 41.656 4.613 1 97.19 312 LYS A N 1
ATOM 2391 C CA . LYS A 1 312 ? 7.598 42.5 3.459 1 97.19 312 LYS A CA 1
ATOM 2392 C C . LYS A 1 312 ? 6.402 43.406 3.141 1 97.19 312 LYS A C 1
ATOM 2394 O O . LYS A 1 312 ? 6.453 44.188 2.205 1 97.19 312 LYS A O 1
ATOM 2399 N N . GLY A 1 313 ? 5.34 43.188 3.857 1 97.38 313 GLY A N 1
ATOM 2400 C CA . GLY A 1 313 ? 4.184 44.062 3.707 1 97.38 313 GLY A CA 1
ATOM 2401 C C . GLY A 1 313 ? 3.186 43.531 2.684 1 97.38 313 GLY A C 1
ATOM 2402 O O . GLY A 1 313 ? 2.246 44.25 2.322 1 97.38 313 GLY A O 1
ATOM 2403 N N . SER A 1 314 ? 3.355 42.312 2.205 1 98 314 SER A N 1
ATOM 2404 C CA . SER A 1 314 ? 2.459 41.719 1.229 1 98 314 SER A CA 1
ATOM 2405 C C . SER A 1 314 ? 2.055 40.312 1.655 1 98 314 SER A C 1
ATOM 2407 O O . SER A 1 314 ? 2.398 39.344 0.988 1 98 314 SER A O 1
ATOM 2409 N N . PRO A 1 315 ? 1.257 40.25 2.742 1 98.25 315 PRO A N 1
ATOM 2410 C CA . PRO A 1 315 ? 0.912 38.938 3.285 1 98.25 315 PRO A CA 1
ATOM 2411 C C . PRO A 1 315 ? 0.154 38.062 2.285 1 98.25 315 PRO A C 1
ATOM 2413 O O . PRO A 1 315 ? -0.646 38.562 1.496 1 98.25 315 PRO A O 1
ATOM 2416 N N . ILE A 1 316 ? 0.385 36.812 2.244 1 98.31 316 ILE A N 1
ATOM 2417 C CA . ILE A 1 316 ? -0.284 35.812 1.421 1 98.31 316 ILE A CA 1
ATOM 2418 C C . ILE A 1 316 ? -0.959 34.781 2.314 1 98.31 316 ILE A C 1
ATOM 2420 O O . ILE A 1 316 ? -0.614 34.625 3.492 1 98.31 316 ILE A O 1
ATOM 2424 N N . ASN A 1 317 ? -1.991 34.062 1.782 1 98.31 317 ASN A N 1
ATOM 2425 C CA . ASN A 1 317 ? -2.752 33.031 2.471 1 98.31 317 ASN A CA 1
ATOM 2426 C C . ASN A 1 317 ? -3.422 33.562 3.732 1 98.31 317 ASN A C 1
ATOM 2428 O O . ASN A 1 317 ? -3.457 32.906 4.762 1 98.31 317 ASN A O 1
ATOM 2432 N N . VAL A 1 318 ? -3.854 34.812 3.695 1 98.75 318 VAL A N 1
ATOM 2433 C CA . VAL A 1 318 ? -4.531 35.469 4.816 1 98.75 318 VAL A CA 1
ATOM 2434 C C . VAL A 1 318 ? -5.949 34.906 4.949 1 98.75 318 VAL A C 1
ATOM 2436 O O . VAL A 1 318 ? -6.68 34.812 3.963 1 98.75 318 VAL A O 1
ATOM 2439 N N . VAL A 1 319 ? -6.328 34.531 6.164 1 97.94 319 VAL A N 1
ATOM 2440 C CA . VAL A 1 319 ? -7.613 33.844 6.32 1 97.94 319 VAL A CA 1
ATOM 2441 C C . VAL A 1 319 ? -8.586 34.75 7.066 1 97.94 319 VAL A C 1
ATOM 2443 O O . VAL A 1 319 ? -9.758 34.438 7.234 1 97.94 319 VAL A O 1
ATOM 2446 N N . ASN A 1 320 ? -8.141 35.875 7.605 1 96 320 ASN A N 1
ATOM 2447 C CA . ASN A 1 320 ? -9.023 36.812 8.297 1 96 320 ASN A CA 1
ATOM 2448 C C . ASN A 1 320 ? -9.125 38.156 7.562 1 96 320 ASN A C 1
ATOM 2450 O O . ASN A 1 320 ? -8.969 39.219 8.164 1 96 320 ASN A O 1
ATOM 2454 N N . ASN A 1 321 ? -9.367 38.219 6.254 1 85.94 321 ASN A N 1
ATOM 2455 C CA . ASN A 1 321 ? -9.539 39.406 5.457 1 85.94 321 ASN A CA 1
ATOM 2456 C C . ASN A 1 321 ? -10.812 40.156 5.852 1 85.94 321 ASN A C 1
ATOM 2458 O O . ASN A 1 321 ? -11.766 39.562 6.34 1 85.94 321 ASN A O 1
ATOM 2462 N N . MET B 1 1 ? -15.062 -38.938 -19.688 1 90.31 1 MET B N 1
ATOM 2463 C CA . MET B 1 1 ? -13.664 -38.781 -19.328 1 90.31 1 MET B CA 1
ATOM 2464 C C . MET B 1 1 ? -13.516 -38.5 -17.828 1 90.31 1 MET B C 1
ATOM 2466 O O . MET B 1 1 ? -14.43 -37.938 -17.203 1 90.31 1 MET B O 1
ATOM 2470 N N . LYS B 1 2 ? -12.453 -39.094 -17.219 1 97.44 2 LYS B N 1
ATOM 2471 C CA . LYS B 1 2 ? -12.188 -38.875 -15.805 1 97.44 2 LYS B CA 1
ATOM 2472 C C . LYS B 1 2 ? -11.195 -37.719 -15.602 1 97.44 2 LYS B C 1
ATOM 2474 O O . LYS B 1 2 ? -10.141 -37.688 -16.234 1 97.44 2 LYS B O 1
ATOM 2479 N N . ILE B 1 3 ? -11.625 -36.75 -14.773 1 98 3 ILE B N 1
ATOM 2480 C CA . ILE B 1 3 ? -10.836 -35.562 -14.484 1 98 3 ILE B CA 1
ATOM 2481 C C . ILE B 1 3 ? -10.492 -35.531 -13 1 98 3 ILE B C 1
ATOM 2483 O O . ILE B 1 3 ? -11.359 -35.719 -12.148 1 98 3 ILE B O 1
ATOM 2487 N N . VAL B 1 4 ? -9.234 -35.281 -12.648 1 98.69 4 VAL B N 1
ATOM 2488 C CA . VAL B 1 4 ? -8.797 -35.219 -11.258 1 98.69 4 VAL B CA 1
ATOM 2489 C C . VAL B 1 4 ? -8.07 -33.906 -11 1 98.69 4 VAL B C 1
ATOM 2491 O O . VAL B 1 4 ? -7.188 -33.5 -11.766 1 98.69 4 VAL B O 1
ATOM 2494 N N . ILE B 1 5 ? -8.461 -33.156 -10.023 1 98.62 5 ILE B N 1
ATOM 2495 C CA . ILE B 1 5 ? -7.711 -32.031 -9.461 1 98.62 5 ILE B CA 1
ATOM 2496 C C . ILE B 1 5 ? -6.922 -32.5 -8.242 1 98.62 5 ILE B C 1
ATOM 2498 O O . ILE B 1 5 ? -7.508 -32.906 -7.23 1 98.62 5 ILE B O 1
ATOM 2502 N N . LEU B 1 6 ? -5.645 -32.375 -8.281 1 98.75 6 LEU B N 1
ATOM 2503 C CA . LEU B 1 6 ? -4.789 -33 -7.273 1 98.75 6 LEU B CA 1
ATOM 2504 C C . LEU B 1 6 ? -4.672 -32.094 -6.039 1 98.75 6 LEU B C 1
ATOM 2506 O O . LEU B 1 6 ? -4.391 -32.594 -4.941 1 98.75 6 LEU B O 1
ATOM 2510 N N . ASP B 1 7 ? -4.828 -30.797 -6.164 1 98.44 7 ASP B N 1
ATOM 2511 C CA . ASP B 1 7 ? -4.715 -29.828 -5.07 1 98.44 7 ASP B CA 1
ATOM 2512 C C . ASP B 1 7 ? -5.516 -28.562 -5.367 1 98.44 7 ASP B C 1
ATOM 2514 O O . ASP B 1 7 ? -4.938 -27.516 -5.641 1 98.44 7 ASP B O 1
ATOM 2518 N N . GLY B 1 8 ? -6.84 -28.625 -5.059 1 98.06 8 GLY B N 1
ATOM 2519 C CA . GLY B 1 8 ? -7.734 -27.547 -5.477 1 98.06 8 GLY B CA 1
ATOM 2520 C C . GLY B 1 8 ? -7.977 -26.516 -4.398 1 98.06 8 GLY B C 1
ATOM 2521 O O . GLY B 1 8 ? -8.531 -25.453 -4.664 1 98.06 8 GLY B O 1
ATOM 2522 N N . TYR B 1 9 ? -7.426 -26.734 -3.234 1 97.62 9 TYR B N 1
ATOM 2523 C CA . TYR B 1 9 ? -7.84 -25.938 -2.08 1 97.62 9 TYR B CA 1
ATOM 2524 C C . TYR B 1 9 ? -7.449 -24.469 -2.258 1 97.62 9 TYR B C 1
ATOM 2526 O O . TYR B 1 9 ? -8.273 -23.578 -2.078 1 97.62 9 TYR B O 1
ATOM 2534 N N . THR B 1 10 ? -6.211 -24.172 -2.629 1 96.75 10 THR B N 1
ATOM 2535 C CA . THR B 1 10 ? -5.723 -22.797 -2.66 1 96.75 10 THR B CA 1
ATOM 2536 C C . THR B 1 10 ? -6.391 -22.016 -3.785 1 96.75 10 THR B C 1
ATOM 2538 O O . THR B 1 10 ? -6.664 -20.812 -3.639 1 96.75 10 THR B O 1
ATOM 2541 N N . LEU B 1 11 ? -6.707 -22.703 -4.859 1 97.81 11 LEU B N 1
ATOM 2542 C CA . LEU B 1 11 ? -7.395 -22.031 -5.961 1 97.81 11 LEU B CA 1
ATOM 2543 C C . LEU B 1 11 ? -8.852 -21.766 -5.605 1 97.81 11 LEU B C 1
ATOM 2545 O O . LEU B 1 11 ? -9.375 -20.688 -5.887 1 97.81 11 LEU B O 1
ATOM 2549 N N . ASN B 1 12 ? -9.469 -22.719 -5.035 1 97 12 ASN B N 1
ATOM 2550 C CA . ASN B 1 12 ? -10.883 -22.625 -4.684 1 97 12 ASN B CA 1
ATOM 2551 C C . ASN B 1 12 ? -11.141 -23.156 -3.275 1 97 12 ASN B C 1
ATOM 2553 O O . ASN B 1 12 ? -11.625 -24.266 -3.102 1 97 12 ASN B O 1
ATOM 2557 N N . PRO B 1 13 ? -10.961 -22.281 -2.275 1 95.56 13 PRO B N 1
ATOM 2558 C CA . PRO B 1 13 ? -11.227 -22.703 -0.897 1 95.56 13 PRO B CA 1
ATOM 2559 C C . PRO B 1 13 ? -12.719 -22.75 -0.568 1 95.56 13 PRO B C 1
ATOM 2561 O O . PRO B 1 13 ? -13.094 -23 0.58 1 95.56 13 PRO B O 1
ATOM 2564 N N . GLY B 1 14 ? -13.531 -22.438 -1.577 1 95.19 14 GLY B N 1
ATOM 2565 C CA . GLY B 1 14 ? -14.969 -22.531 -1.354 1 95.19 14 GLY B CA 1
ATOM 2566 C C . GLY B 1 14 ? -15.727 -21.328 -1.88 1 95.19 14 GLY B C 1
ATOM 2567 O O . GLY B 1 14 ? -16.953 -21.297 -1.818 1 95.19 14 GLY B O 1
ATOM 2568 N N . ASP B 1 15 ? -14.992 -20.359 -2.42 1 95.38 15 ASP B N 1
ATOM 2569 C CA . ASP B 1 15 ? -15.648 -19.141 -2.852 1 95.38 15 ASP B CA 1
ATOM 2570 C C . ASP B 1 15 ? -15.68 -19.031 -4.375 1 95.38 15 ASP B C 1
ATOM 2572 O O . ASP B 1 15 ? -16.031 -17.984 -4.926 1 95.38 15 ASP B O 1
ATOM 2576 N N . LEU B 1 16 ? -15.219 -20.047 -5.066 1 96.62 16 LEU B N 1
ATOM 2577 C CA . LEU B 1 16 ? -15.367 -20.266 -6.5 1 96.62 16 LEU B CA 1
ATOM 2578 C C . LEU B 1 16 ? -16.062 -21.594 -6.781 1 96.62 16 LEU B C 1
ATOM 2580 O O . LEU B 1 16 ? -16.594 -22.234 -5.859 1 96.62 16 LEU B O 1
ATOM 2584 N N . SER B 1 17 ? -16.281 -21.875 -8.109 1 95.88 17 SER B N 1
ATOM 2585 C CA . SER B 1 17 ? -17 -23.109 -8.43 1 95.88 17 SER B CA 1
ATOM 2586 C C . SER B 1 17 ? -16.25 -23.922 -9.492 1 95.88 17 SER B C 1
ATOM 2588 O O . SER B 1 17 ? -15.836 -23.375 -10.516 1 95.88 17 SER B O 1
ATOM 2590 N N . TRP B 1 18 ? -16.078 -25.25 -9.18 1 94.88 18 TRP B N 1
ATOM 2591 C CA . TRP B 1 18 ? -15.5 -26.188 -10.141 1 94.88 18 TRP B CA 1
ATOM 2592 C C . TRP B 1 18 ? -16.562 -26.703 -11.109 1 94.88 18 TRP B C 1
ATOM 2594 O O . TRP B 1 18 ? -16.25 -27.516 -11.992 1 94.88 18 TRP B O 1
ATOM 2604 N N . GLU B 1 19 ? -17.797 -26.281 -11.039 1 93.56 19 GLU B N 1
ATOM 2605 C CA . GLU B 1 19 ? -18.953 -26.859 -11.719 1 93.56 19 GLU B CA 1
ATOM 2606 C C . GLU B 1 19 ? -18.734 -26.891 -13.234 1 93.56 19 GLU B C 1
ATOM 2608 O O . GLU B 1 19 ? -19.172 -27.828 -13.906 1 93.56 19 GLU B O 1
ATOM 2613 N N . LYS B 1 20 ? -18.062 -25.906 -13.75 1 93.06 20 LYS B N 1
ATOM 2614 C CA . LYS B 1 20 ? -17.859 -25.812 -15.195 1 93.06 20 LYS B CA 1
ATOM 2615 C C . LYS B 1 20 ? -17.016 -26.984 -15.703 1 93.06 20 LYS B C 1
ATOM 2617 O O . LYS B 1 20 ? -17.094 -27.328 -16.891 1 93.06 20 LYS B O 1
ATOM 2622 N N . LEU B 1 21 ? -16.25 -27.609 -14.836 1 94.38 21 LEU B N 1
ATOM 2623 C CA . LEU B 1 21 ? -15.391 -28.719 -15.227 1 94.38 21 LEU B CA 1
ATOM 2624 C C . LEU B 1 21 ? -16.203 -30.016 -15.359 1 94.38 21 LEU B C 1
ATOM 2626 O O . LEU B 1 21 ? -15.781 -30.938 -16.062 1 94.38 21 LEU B O 1
ATOM 2630 N N . LYS B 1 22 ? -17.312 -30.109 -14.742 1 92.62 22 LYS B N 1
ATOM 2631 C CA . LYS B 1 22 ? -18.141 -31.312 -14.719 1 92.62 22 LYS B CA 1
ATOM 2632 C C . LYS B 1 22 ? -18.688 -31.625 -16.109 1 92.62 22 LYS B C 1
ATOM 2634 O O . LYS B 1 22 ? -19.016 -32.781 -16.406 1 92.62 22 LYS B O 1
ATOM 2639 N N . LYS B 1 23 ? -18.812 -30.609 -16.859 1 92.44 23 LYS B N 1
ATOM 2640 C CA . LYS B 1 23 ? -19.375 -30.812 -18.188 1 92.44 23 LYS B CA 1
ATOM 2641 C C . LYS B 1 23 ? -18.438 -31.641 -19.062 1 92.44 23 LYS B C 1
ATOM 2643 O O . LYS B 1 23 ? -18.859 -32.188 -20.078 1 92.44 23 LYS B O 1
ATOM 2648 N N . PHE B 1 24 ? -17.188 -31.797 -18.594 1 93.25 24 PHE B N 1
ATOM 2649 C CA . PHE B 1 24 ? -16.203 -32.469 -19.422 1 93.25 24 PHE B CA 1
ATOM 2650 C C . PHE B 1 24 ? -16.062 -33.938 -19 1 93.25 24 PHE B C 1
ATOM 2652 O O . PHE B 1 24 ? -15.453 -34.719 -19.719 1 93.25 24 PHE B O 1
ATOM 2659 N N . GLY B 1 25 ? -16.547 -34.281 -17.859 1 93.88 25 GLY B N 1
ATOM 2660 C CA . GLY B 1 25 ? -16.438 -35.656 -17.391 1 93.88 25 GLY B CA 1
ATOM 2661 C C . GLY B 1 25 ? -16.641 -35.812 -15.898 1 93.88 25 GLY B C 1
ATOM 2662 O O . GLY B 1 25 ? -17.156 -34.906 -15.25 1 93.88 25 GLY B O 1
ATOM 2663 N N . GLU B 1 26 ? -16.328 -37.031 -15.406 1 97.06 26 GLU B N 1
ATOM 2664 C CA . GLU B 1 26 ? -16.375 -37.281 -13.969 1 97.06 26 GLU B CA 1
ATOM 2665 C C . GLU B 1 26 ? -15.227 -36.594 -13.242 1 97.06 26 GLU B C 1
ATOM 2667 O O . GLU B 1 26 ? -14.055 -36.812 -13.539 1 97.06 26 GLU B O 1
ATOM 2672 N N . LEU B 1 27 ? -15.625 -35.781 -12.336 1 97.19 27 LEU B N 1
ATOM 2673 C CA . LEU B 1 27 ? -14.664 -34.906 -11.688 1 97.19 27 LEU B CA 1
ATOM 2674 C C . LEU B 1 27 ? -14.406 -35.344 -10.25 1 97.19 27 LEU B C 1
ATOM 2676 O O . LEU B 1 27 ? -15.344 -35.531 -9.477 1 97.19 27 LEU B O 1
ATOM 2680 N N . THR B 1 28 ? -13.164 -35.625 -9.922 1 98.25 28 THR B N 1
ATOM 2681 C CA . THR B 1 28 ? -12.703 -35.812 -8.555 1 98.25 28 THR B CA 1
ATOM 2682 C C . THR B 1 28 ? -11.781 -34.688 -8.117 1 98.25 28 THR B C 1
ATOM 2684 O O . THR B 1 28 ? -10.836 -34.344 -8.828 1 98.25 28 THR B O 1
ATOM 2687 N N . ILE B 1 29 ? -12.078 -34.062 -6.996 1 97.88 29 ILE B N 1
ATOM 2688 C CA . ILE B 1 29 ? -11.297 -32.938 -6.504 1 97.88 29 ILE B CA 1
ATOM 2689 C C . ILE B 1 29 ? -10.664 -33.281 -5.164 1 97.88 29 ILE B C 1
ATOM 2691 O O . ILE B 1 29 ? -11.359 -33.656 -4.215 1 97.88 29 ILE B O 1
ATOM 2695 N N . TYR B 1 30 ? -9.344 -33.25 -5.086 1 98.38 30 TYR B N 1
ATOM 2696 C CA . TYR B 1 30 ? -8.625 -33.281 -3.814 1 98.38 30 TYR B CA 1
ATOM 2697 C C . TYR B 1 30 ? -8.242 -31.875 -3.359 1 98.38 30 TYR B C 1
ATOM 2699 O O . TYR B 1 30 ? -7.723 -31.078 -4.148 1 98.38 30 TYR B O 1
ATOM 2707 N N . ASP B 1 31 ? -8.531 -31.531 -2.09 1 97.81 31 ASP B N 1
ATOM 2708 C CA . ASP B 1 31 ? -8.023 -30.281 -1.548 1 97.81 31 ASP B CA 1
ATOM 2709 C C . ASP B 1 31 ? -6.5 -30.234 -1.588 1 97.81 31 ASP B C 1
ATOM 2711 O O . ASP B 1 31 ? -5.906 -29.219 -1.936 1 97.81 31 ASP B O 1
ATOM 2715 N N . ARG B 1 32 ? -6.004 -31.359 -1.261 1 98.06 32 ARG B N 1
ATOM 2716 C CA . ARG B 1 32 ? -4.559 -31.578 -1.207 1 98.06 32 ARG B CA 1
ATOM 2717 C C . ARG B 1 32 ? -4.215 -33.031 -1.487 1 98.06 32 ARG B C 1
ATOM 2719 O O . ARG B 1 32 ? -4.992 -33.938 -1.164 1 98.06 32 ARG B O 1
ATOM 2726 N N . THR B 1 33 ? -3.074 -33.281 -2.127 1 98.31 33 THR B N 1
ATOM 2727 C CA . THR B 1 33 ? -2.469 -34.594 -2.277 1 98.31 33 THR B CA 1
ATOM 2728 C C . THR B 1 33 ? -1.062 -34.594 -1.686 1 98.31 33 THR B C 1
ATOM 2730 O O . THR B 1 33 ? -0.256 -33.719 -1.958 1 98.31 33 THR B O 1
ATOM 2733 N N . GLU B 1 34 ? -0.844 -35.625 -0.818 1 97.31 34 GLU B N 1
ATOM 2734 C CA . GLU B 1 34 ? 0.478 -35.719 -0.21 1 97.31 34 GLU B CA 1
ATOM 2735 C C . GLU B 1 34 ? 1.561 -35.906 -1.271 1 97.31 34 GLU B C 1
ATOM 2737 O O . GLU B 1 34 ? 1.369 -36.625 -2.244 1 97.31 34 GLU B O 1
ATOM 2742 N N . TYR B 1 35 ? 2.672 -35.281 -0.974 1 96.5 35 TYR B N 1
ATOM 2743 C CA . TYR B 1 35 ? 3.783 -35.344 -1.914 1 96.5 35 TYR B CA 1
ATOM 2744 C C . TYR B 1 35 ? 4.5 -36.688 -1.797 1 96.5 35 TYR B C 1
ATOM 2746 O O . TYR B 1 35 ? 5.664 -36.75 -1.396 1 96.5 35 TYR B O 1
ATOM 2754 N N . ASP B 1 36 ? 3.816 -37.625 -2.082 1 97.75 36 ASP B N 1
ATOM 2755 C CA . ASP B 1 36 ? 4.234 -39.031 -2.158 1 97.75 36 ASP B CA 1
ATOM 2756 C C . ASP B 1 36 ? 3.811 -39.656 -3.484 1 97.75 36 ASP B C 1
ATOM 2758 O O . ASP B 1 36 ? 2.631 -39.625 -3.844 1 97.75 36 ASP B O 1
ATOM 2762 N N . ASN B 1 37 ? 4.801 -40.188 -4.191 1 98.31 37 ASN B N 1
ATOM 2763 C CA . ASN B 1 37 ? 4.535 -40.688 -5.543 1 98.31 37 ASN B CA 1
ATOM 2764 C C . ASN B 1 37 ? 3.391 -41.688 -5.562 1 98.31 37 ASN B C 1
ATOM 2766 O O . ASN B 1 37 ? 2.51 -41.625 -6.422 1 98.31 37 ASN B O 1
ATOM 2770 N N . ASP B 1 38 ? 3.404 -42.625 -4.648 1 98.25 38 ASP B N 1
ATOM 2771 C CA . ASP B 1 38 ? 2.369 -43.656 -4.629 1 98.25 38 ASP B CA 1
ATOM 2772 C C . ASP B 1 38 ? 0.993 -43.062 -4.367 1 98.25 38 ASP B C 1
ATOM 2774 O O . ASP B 1 38 ? 0.002 -43.469 -4.977 1 98.25 38 ASP B O 1
ATOM 2778 N N . LYS B 1 39 ? 0.942 -42.094 -3.426 1 98.62 39 LYS B N 1
ATOM 2779 C CA . LYS B 1 39 ? -0.315 -41.406 -3.117 1 98.62 39 LYS B CA 1
ATOM 2780 C C . LYS B 1 39 ? -0.809 -40.594 -4.309 1 98.62 39 LYS B C 1
ATOM 2782 O O . LYS B 1 39 ? -2.012 -40.531 -4.574 1 98.62 39 LYS B O 1
ATOM 2787 N N . ILE B 1 40 ? 0.119 -39.969 -4.992 1 98.81 40 ILE B N 1
ATOM 2788 C CA . ILE B 1 40 ? -0.21 -39.188 -6.172 1 98.81 40 ILE B CA 1
ATOM 2789 C C . ILE B 1 40 ? -0.747 -40.094 -7.27 1 98.81 40 ILE B C 1
ATOM 2791 O O . ILE B 1 40 ? -1.786 -39.812 -7.871 1 98.81 40 ILE B O 1
ATOM 2795 N N . ILE B 1 41 ? -0.12 -41.281 -7.496 1 98.62 41 ILE B N 1
ATOM 2796 C CA . ILE B 1 41 ? -0.522 -42.25 -8.508 1 98.62 41 ILE B CA 1
ATOM 2797 C C . ILE B 1 41 ? -1.916 -42.781 -8.188 1 98.62 41 ILE B C 1
ATOM 2799 O O . ILE B 1 41 ? -2.77 -42.875 -9.07 1 98.62 41 ILE B O 1
ATOM 2803 N N . ASN B 1 42 ? -2.111 -43.062 -6.945 1 98.62 42 ASN B N 1
ATOM 2804 C CA . ASN B 1 42 ? -3.41 -43.562 -6.516 1 98.62 42 ASN B CA 1
ATOM 2805 C C . ASN B 1 42 ? -4.512 -42.531 -6.723 1 98.62 42 ASN B C 1
ATOM 2807 O O . ASN B 1 42 ? -5.621 -42.875 -7.137 1 98.62 42 ASN B O 1
ATOM 2811 N N . ALA B 1 43 ? -4.199 -41.281 -6.402 1 98.69 43 ALA B N 1
ATOM 2812 C CA . ALA B 1 43 ? -5.168 -40.188 -6.574 1 98.69 43 ALA B 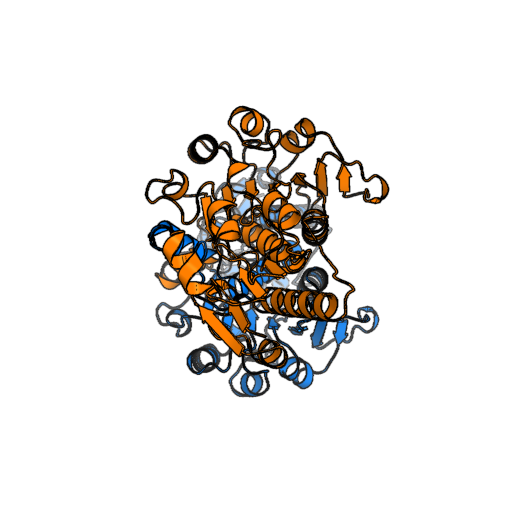CA 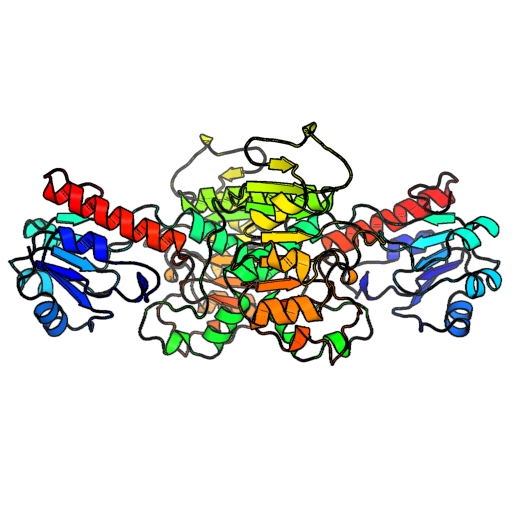1
ATOM 2813 C C . ALA B 1 43 ? -5.523 -40 -8.047 1 98.69 43 ALA B C 1
ATOM 2815 O O . ALA B 1 43 ? -6.676 -39.719 -8.383 1 98.69 43 ALA B O 1
ATOM 2816 N N . ILE B 1 44 ? -4.559 -40.156 -8.898 1 98.44 44 ILE B N 1
ATOM 2817 C CA . ILE B 1 44 ? -4.766 -40 -10.336 1 98.44 44 ILE B CA 1
ATOM 2818 C C . ILE B 1 44 ? -5.641 -41.125 -10.852 1 98.44 44 ILE B C 1
ATOM 2820 O O . ILE B 1 44 ? -6.613 -40.906 -11.578 1 98.44 44 ILE B O 1
ATOM 2824 N N . GLY B 1 45 ? -5.285 -42.375 -10.484 1 97.38 45 GLY B N 1
ATOM 2825 C CA . GLY B 1 45 ? -6.016 -43.562 -10.938 1 97.38 45 GLY B CA 1
ATOM 2826 C C . GLY B 1 45 ? -5.98 -43.719 -12.445 1 97.38 45 GLY B C 1
ATOM 2827 O O . GLY B 1 45 ? -4.902 -43.75 -13.047 1 97.38 45 GLY B O 1
ATOM 2828 N N . ASP B 1 46 ? -7.109 -43.781 -13.086 1 97.44 46 ASP B N 1
ATOM 2829 C CA . ASP B 1 46 ? -7.195 -43.969 -14.531 1 97.44 46 ASP B CA 1
ATOM 2830 C C . ASP B 1 46 ? -7.691 -42.719 -15.227 1 97.44 46 ASP B C 1
ATOM 2832 O O . ASP B 1 46 ? -8.273 -42.781 -16.312 1 97.44 46 ASP B O 1
ATOM 2836 N N . ALA B 1 47 ? -7.512 -41.594 -14.547 1 98.06 47 ALA B N 1
ATOM 2837 C CA . ALA B 1 47 ? -7.949 -40.312 -15.109 1 98.06 47 ALA B CA 1
ATOM 2838 C C . ALA B 1 47 ? -7.168 -39.969 -16.375 1 98.06 47 ALA B C 1
ATOM 2840 O O . ALA B 1 47 ? -5.965 -40.219 -16.469 1 98.06 47 ALA B O 1
ATOM 2841 N N . GLY B 1 48 ? -7.863 -39.438 -17.328 1 98.06 48 GLY B N 1
ATOM 2842 C CA . GLY B 1 48 ? -7.23 -38.969 -18.547 1 98.06 48 GLY B CA 1
ATOM 2843 C C . GLY B 1 48 ? -6.797 -37.5 -18.484 1 98.06 48 GLY B C 1
ATOM 2844 O O . GLY B 1 48 ? -5.934 -37.062 -19.25 1 98.06 48 GLY B O 1
ATOM 2845 N N . ILE B 1 49 ? -7.391 -36.75 -17.609 1 98.19 49 ILE B N 1
ATOM 2846 C CA . ILE B 1 49 ? -7.148 -35.312 -17.438 1 98.19 49 ILE B CA 1
ATOM 2847 C C . ILE B 1 49 ? -6.816 -35.031 -15.969 1 98.19 49 ILE B C 1
ATOM 2849 O O . ILE B 1 49 ? -7.551 -35.438 -15.062 1 98.19 49 ILE B O 1
ATOM 2853 N N . ILE B 1 50 ? -5.715 -34.312 -15.742 1 98.5 50 ILE B N 1
ATOM 2854 C CA . ILE B 1 50 ? -5.328 -33.969 -14.383 1 98.5 50 ILE B CA 1
ATOM 2855 C C . ILE B 1 50 ? -5.016 -32.469 -14.312 1 98.5 50 ILE B C 1
ATOM 2857 O O . ILE B 1 50 ? -4.539 -31.875 -15.281 1 98.5 50 ILE B O 1
ATOM 2861 N N . PHE B 1 51 ? -5.387 -31.844 -13.203 1 98.69 51 PHE B N 1
ATOM 2862 C CA . PHE B 1 51 ? -4.973 -30.484 -12.859 1 98.69 51 PHE B CA 1
ATOM 2863 C C . PHE B 1 51 ? -4.102 -30.484 -11.609 1 98.69 51 PHE B C 1
ATOM 2865 O O . PHE B 1 51 ? -4.34 -31.266 -10.688 1 98.69 51 PHE B O 1
ATOM 2872 N N . THR B 1 52 ? -3.092 -29.641 -11.555 1 98.75 52 THR B N 1
ATOM 2873 C CA . THR B 1 52 ? -2.213 -29.531 -10.391 1 98.75 52 THR B CA 1
ATOM 2874 C C . THR B 1 52 ? -1.715 -28.109 -10.227 1 98.75 52 THR B C 1
ATOM 2876 O O . THR B 1 52 ? -1.57 -27.375 -11.211 1 98.75 52 THR B O 1
ATOM 2879 N N . ASN B 1 53 ? -1.523 -27.688 -9.031 1 97.94 53 ASN B N 1
ATOM 2880 C CA . ASN B 1 53 ? -0.862 -26.422 -8.719 1 97.94 53 ASN B CA 1
ATOM 2881 C C . ASN B 1 53 ? 0.534 -26.656 -8.141 1 97.94 53 ASN B C 1
ATOM 2883 O O . ASN B 1 53 ? 1.532 -26.281 -8.758 1 97.94 53 ASN B O 1
ATOM 2887 N N . LYS B 1 54 ? 0.585 -27.453 -7.031 1 97.81 54 LYS B N 1
ATOM 2888 C CA . LYS B 1 54 ? 1.879 -27.656 -6.383 1 97.81 54 LYS B CA 1
ATOM 2889 C C . LYS B 1 54 ? 2.195 -29.141 -6.219 1 97.81 54 LYS B C 1
ATOM 2891 O O . LYS B 1 54 ? 3.318 -29.5 -5.863 1 97.81 54 LYS B O 1
ATOM 2896 N N . THR B 1 55 ? 1.281 -30.031 -6.445 1 98.44 55 THR B N 1
ATOM 2897 C CA . THR B 1 55 ? 1.561 -31.469 -6.406 1 98.44 55 THR B CA 1
ATOM 2898 C C . THR B 1 55 ? 2.533 -31.859 -7.516 1 98.44 55 THR B C 1
ATOM 2900 O O . THR B 1 55 ? 2.248 -31.656 -8.695 1 98.44 55 THR B O 1
ATOM 2903 N N . PRO B 1 56 ? 3.645 -32.469 -7.148 1 98.44 56 PRO B N 1
ATOM 2904 C CA . PRO B 1 56 ? 4.676 -32.75 -8.156 1 98.44 56 PRO B CA 1
ATOM 2905 C C . PRO B 1 56 ? 4.316 -33.906 -9.07 1 98.44 56 PRO B C 1
ATOM 2907 O O . PRO B 1 56 ? 3.74 -34.906 -8.609 1 98.44 56 PRO B O 1
ATOM 2910 N N . LEU B 1 57 ? 4.629 -33.812 -10.344 1 98.69 57 LEU B N 1
ATOM 2911 C CA . LEU B 1 57 ? 4.457 -34.844 -11.344 1 98.69 57 LEU B CA 1
ATOM 2912 C C . LEU B 1 57 ? 5.77 -35.156 -12.062 1 98.69 57 LEU B C 1
ATOM 2914 O O . LEU B 1 57 ? 5.914 -34.844 -13.25 1 98.69 57 LEU B O 1
ATOM 2918 N N . PRO B 1 58 ? 6.66 -35.781 -11.312 1 98.5 58 PRO B N 1
ATOM 2919 C CA . PRO B 1 58 ? 7.934 -36.188 -11.93 1 98.5 58 PRO B CA 1
ATOM 2920 C C . PRO B 1 58 ? 7.789 -37.344 -12.883 1 98.5 58 PRO B C 1
ATOM 2922 O O . PRO B 1 58 ? 6.723 -37.969 -12.953 1 98.5 58 PRO B O 1
ATOM 2925 N N . LYS B 1 59 ? 8.828 -37.656 -13.562 1 98.38 59 LYS B N 1
ATOM 2926 C CA . LYS B 1 59 ? 8.859 -38.75 -14.531 1 98.38 59 LYS B CA 1
ATOM 2927 C C . LYS B 1 59 ? 8.406 -40.031 -13.891 1 98.38 59 LYS B C 1
ATOM 2929 O O . LYS B 1 59 ? 7.66 -40.812 -14.5 1 98.38 59 LYS B O 1
ATOM 2934 N N . GLU B 1 60 ? 8.82 -40.25 -12.695 1 98.38 60 GLU B N 1
ATOM 2935 C CA . GLU B 1 60 ? 8.508 -41.5 -11.977 1 98.38 60 GLU B CA 1
ATOM 2936 C C . GLU B 1 60 ? 7.004 -41.656 -11.812 1 98.38 60 GLU B C 1
ATOM 2938 O O . GLU B 1 60 ? 6.5 -42.812 -11.828 1 98.38 60 GLU B O 1
ATOM 2943 N N . VAL B 1 61 ? 6.309 -40.625 -11.57 1 98.62 61 VAL B N 1
ATOM 2944 C CA . VAL B 1 61 ? 4.855 -40.656 -11.43 1 98.62 61 VAL B CA 1
ATOM 2945 C C . VAL B 1 61 ? 4.207 -40.844 -12.797 1 98.62 61 VAL B C 1
ATOM 2947 O O . VAL B 1 61 ? 3.344 -41.688 -12.984 1 98.62 61 VAL B O 1
ATOM 2950 N N . LEU B 1 62 ? 4.633 -40.062 -13.836 1 98.56 62 LEU B N 1
ATOM 2951 C CA . LEU B 1 62 ? 4.023 -40 -15.156 1 98.56 62 LEU B CA 1
ATOM 2952 C C . LEU B 1 62 ? 4.145 -41.375 -15.852 1 98.56 62 LEU B C 1
ATOM 2954 O O . LEU B 1 62 ? 3.242 -41.781 -16.594 1 98.56 62 LEU B O 1
ATOM 2958 N N . ASP B 1 63 ? 5.145 -42.094 -15.562 1 97.94 63 ASP B N 1
ATOM 2959 C CA . ASP B 1 63 ? 5.387 -43.406 -16.156 1 97.94 63 ASP B CA 1
ATOM 2960 C C . ASP B 1 63 ? 4.363 -44.438 -15.664 1 97.94 63 ASP B C 1
ATOM 2962 O O . ASP B 1 63 ? 4.141 -45.469 -16.312 1 97.94 63 ASP B O 1
ATOM 2966 N N . LYS B 1 64 ? 3.832 -44.156 -14.594 1 98 64 LYS B N 1
ATOM 2967 C CA . LYS B 1 64 ? 2.975 -45.156 -13.938 1 98 64 LYS B CA 1
ATOM 2968 C C . LYS B 1 64 ? 1.5 -44.844 -14.172 1 98 64 LYS B C 1
ATOM 2970 O O . LYS B 1 64 ? 0.623 -45.562 -13.695 1 98 64 LYS B O 1
ATOM 2975 N N . VAL B 1 65 ? 1.188 -43.844 -14.867 1 97.44 65 VAL B N 1
ATOM 2976 C CA . VAL B 1 65 ? -0.193 -43.438 -15.117 1 97.44 65 VAL B CA 1
ATOM 2977 C C . VAL B 1 65 ? -0.415 -43.219 -16.609 1 97.44 65 VAL B C 1
ATOM 2979 O O . VAL B 1 65 ? -0.725 -42.125 -17.062 1 97.44 65 VAL B O 1
ATOM 2982 N N . PRO B 1 66 ? -0.506 -44.281 -17.359 1 96.56 66 PRO B N 1
ATOM 2983 C CA . PRO B 1 66 ? -0.534 -44.188 -18.828 1 96.56 66 PRO B CA 1
ATOM 2984 C C . PRO B 1 66 ? -1.854 -43.656 -19.359 1 96.56 66 PRO B C 1
ATOM 2986 O O . PRO B 1 66 ? -1.952 -43.312 -20.547 1 96.56 66 PRO B O 1
ATOM 2989 N N . SER B 1 67 ? -2.852 -43.562 -18.578 1 97.56 67 SER B N 1
ATOM 2990 C CA . SER B 1 67 ? -4.152 -43.062 -19.031 1 97.56 67 SER B CA 1
ATOM 2991 C C . SER B 1 67 ? -4.137 -41.562 -19.281 1 97.56 67 SER B C 1
ATOM 2993 O O . SER B 1 67 ? -5.004 -41.031 -19.984 1 97.56 67 SER B O 1
ATOM 2995 N N . ILE B 1 68 ? -3.186 -40.781 -18.703 1 98.25 68 ILE B N 1
ATOM 2996 C CA . ILE B 1 68 ? -3.176 -39.344 -18.734 1 98.25 68 ILE B CA 1
ATOM 2997 C C . ILE B 1 68 ? -2.889 -38.844 -20.156 1 98.25 68 ILE B C 1
ATOM 2999 O O . ILE B 1 68 ? -1.957 -39.344 -20.812 1 98.25 68 ILE B O 1
ATOM 3003 N N . LYS B 1 69 ? -3.727 -37.969 -20.594 1 98.06 69 LYS B N 1
ATOM 3004 C CA . LYS B 1 69 ? -3.527 -37.344 -21.891 1 98.06 69 LYS B CA 1
ATOM 3005 C C . LYS B 1 69 ? -3.309 -35.844 -21.766 1 98.06 69 LYS B C 1
ATOM 3007 O O . LYS B 1 69 ? -2.787 -35.188 -22.688 1 98.06 69 LYS B O 1
ATOM 3012 N N . TYR B 1 70 ? -3.693 -35.281 -20.641 1 98.5 70 TYR B N 1
ATOM 3013 C CA . TYR B 1 70 ? -3.672 -33.812 -20.453 1 98.5 70 TYR B CA 1
ATOM 3014 C C . TYR B 1 70 ? -3.355 -33.469 -19.016 1 98.5 70 TYR B C 1
ATOM 3016 O O . TYR B 1 70 ? -3.893 -34.062 -18.078 1 98.5 70 TYR B O 1
ATOM 3024 N N . ILE B 1 71 ? -2.412 -32.531 -18.828 1 98.88 71 ILE B N 1
ATOM 3025 C CA . ILE B 1 71 ? -2.111 -31.953 -17.531 1 98.88 71 ILE B CA 1
ATOM 3026 C C . ILE B 1 71 ? -2.285 -30.438 -17.609 1 98.88 71 ILE B C 1
ATOM 3028 O O . ILE B 1 71 ? -1.586 -29.75 -18.375 1 98.88 71 ILE B O 1
ATOM 3032 N N . GLY B 1 72 ? -3.238 -29.906 -16.859 1 98.75 72 GLY B N 1
ATOM 3033 C CA . GLY B 1 72 ? -3.383 -28.469 -16.688 1 98.75 72 GLY B CA 1
ATOM 3034 C C . GLY B 1 72 ? -2.746 -27.953 -15.406 1 98.75 72 GLY B C 1
ATOM 3035 O O . GLY B 1 72 ? -3.213 -28.266 -14.305 1 98.75 72 GLY B O 1
ATOM 3036 N N . VAL B 1 73 ? -1.709 -27.156 -15.547 1 98.69 73 VAL B N 1
ATOM 3037 C CA . VAL B 1 73 ? -1.1 -26.516 -14.383 1 98.69 73 VAL B CA 1
ATOM 3038 C C . VAL B 1 73 ? -1.922 -25.297 -13.977 1 98.69 73 VAL B C 1
ATOM 3040 O O . VAL B 1 73 ? -2.227 -24.438 -14.812 1 98.69 73 VAL B O 1
ATOM 3043 N N . LEU B 1 74 ? -2.275 -25.25 -12.703 1 98.31 74 LEU B N 1
ATOM 3044 C CA . LEU B 1 74 ? -3.08 -24.156 -12.172 1 98.31 74 LEU B CA 1
ATOM 3045 C C . LEU B 1 74 ? -2.191 -23.031 -11.664 1 98.31 74 LEU B C 1
ATOM 3047 O O . LEU B 1 74 ? -2.346 -22.578 -10.531 1 98.31 74 LEU B O 1
ATOM 3051 N N . ALA B 1 75 ? -1.243 -22.547 -12.461 1 97.44 75 ALA B N 1
ATOM 3052 C CA . ALA B 1 75 ? -0.293 -21.469 -12.219 1 97.44 75 ALA B CA 1
ATOM 3053 C C . ALA B 1 75 ? 0.435 -21.078 -13.5 1 97.44 75 ALA B C 1
ATOM 3055 O O . ALA B 1 75 ? 0.282 -21.719 -14.531 1 97.44 75 ALA B O 1
ATOM 3056 N N . THR B 1 76 ? 1.142 -20 -13.422 1 95.12 76 THR B N 1
ATOM 3057 C CA . THR B 1 76 ? 2.012 -19.625 -14.531 1 95.12 76 THR B CA 1
ATOM 3058 C C . THR B 1 76 ? 3.25 -20.516 -14.578 1 95.12 76 THR B C 1
ATOM 3060 O O . THR B 1 76 ? 3.631 -21.016 -15.641 1 95.12 76 THR B O 1
ATOM 3063 N N . GLY B 1 77 ? 3.902 -20.641 -13.422 1 92.25 77 GLY B N 1
ATOM 3064 C CA . GLY B 1 77 ? 5.023 -21.562 -13.336 1 92.25 77 GLY B CA 1
ATOM 3065 C C . GLY B 1 77 ? 4.605 -23.031 -13.461 1 92.25 77 GLY B C 1
ATOM 3066 O O . GLY B 1 77 ? 3.551 -23.422 -12.953 1 92.25 77 GLY B O 1
ATOM 3067 N N . TYR B 1 78 ? 5.418 -23.859 -14.102 1 95.25 78 TYR B N 1
ATOM 3068 C CA . TYR B 1 78 ? 5.012 -25.234 -14.344 1 95.25 78 TYR B CA 1
ATOM 3069 C C . TYR B 1 78 ? 6.129 -26.203 -13.969 1 95.25 78 TYR B C 1
ATOM 3071 O O . TYR B 1 78 ? 6.188 -27.328 -14.484 1 95.25 78 TYR B O 1
ATOM 3079 N N . ASN B 1 79 ? 7 -25.766 -13.07 1 91.5 79 ASN B N 1
ATOM 3080 C CA . ASN B 1 79 ? 8.148 -26.562 -12.664 1 91.5 79 ASN B CA 1
ATOM 3081 C C . ASN B 1 79 ? 7.723 -27.812 -11.891 1 91.5 79 ASN B C 1
ATOM 3083 O O . ASN B 1 79 ? 8.508 -28.75 -11.727 1 91.5 79 ASN B O 1
ATOM 3087 N N . VAL B 1 80 ? 6.555 -27.875 -11.484 1 96.56 80 VAL B N 1
ATOM 3088 C CA . VAL B 1 80 ? 6.031 -28.984 -10.695 1 96.56 80 VAL B CA 1
ATOM 3089 C C . VAL B 1 80 ? 5.836 -30.219 -11.594 1 96.56 80 VAL B C 1
ATOM 3091 O O . VAL B 1 80 ? 5.711 -31.344 -11.109 1 96.56 80 VAL B O 1
ATOM 3094 N N . VAL B 1 81 ? 5.809 -30.062 -12.945 1 98.44 81 VAL B N 1
ATOM 3095 C CA . VAL B 1 81 ? 5.609 -31.125 -13.914 1 98.44 81 VAL B CA 1
ATOM 3096 C C . VAL B 1 81 ? 6.898 -31.359 -14.703 1 98.44 81 VAL B C 1
ATOM 3098 O O . VAL B 1 81 ? 7.539 -30.406 -15.148 1 98.44 81 VAL B O 1
ATOM 3101 N N . ASP B 1 82 ? 7.355 -32.594 -14.773 1 98.5 82 ASP B N 1
ATOM 3102 C CA . ASP B 1 82 ? 8.414 -32.938 -15.727 1 98.5 82 ASP B CA 1
ATOM 3103 C C . ASP B 1 82 ? 7.902 -32.875 -17.156 1 98.5 82 ASP B C 1
ATOM 3105 O O . ASP B 1 82 ? 7.473 -33.875 -17.734 1 98.5 82 ASP B O 1
ATOM 3109 N N . VAL B 1 83 ? 8.062 -31.703 -17.703 1 98.25 83 VAL B N 1
ATOM 3110 C CA . VAL B 1 83 ? 7.418 -31.438 -18.984 1 98.25 83 VAL B CA 1
ATOM 3111 C C . VAL B 1 83 ? 8.109 -32.25 -20.078 1 98.25 83 VAL B C 1
ATOM 3113 O O . VAL B 1 83 ? 7.477 -32.625 -21.078 1 98.25 83 VAL B O 1
ATOM 3116 N N . ASP B 1 84 ? 9.352 -32.562 -20.016 1 97.94 84 ASP B N 1
ATOM 3117 C CA . ASP B 1 84 ? 10.055 -33.406 -20.984 1 97.94 84 ASP B CA 1
ATOM 3118 C C . ASP B 1 84 ? 9.516 -34.844 -20.969 1 97.94 84 ASP B C 1
ATOM 3120 O O . ASP B 1 84 ? 9.234 -35.406 -22.016 1 97.94 84 ASP B O 1
ATOM 3124 N N . ALA B 1 85 ? 9.391 -35.344 -19.797 1 98.19 85 ALA B N 1
ATOM 3125 C CA . ALA B 1 85 ? 8.82 -36.688 -19.656 1 98.19 85 ALA B CA 1
ATOM 3126 C C . ALA B 1 85 ? 7.395 -36.719 -20.203 1 98.19 85 ALA B C 1
ATOM 3128 O O . ALA B 1 85 ? 7.012 -37.688 -20.891 1 98.19 85 ALA B O 1
ATOM 3129 N N . ALA B 1 86 ? 6.605 -35.719 -19.875 1 98.62 86 ALA B N 1
ATOM 3130 C CA . ALA B 1 86 ? 5.234 -35.656 -20.359 1 98.62 86 ALA B CA 1
ATOM 3131 C C . ALA B 1 86 ? 5.203 -35.656 -21.891 1 98.62 86 ALA B C 1
ATOM 3133 O O . ALA B 1 86 ? 4.395 -36.344 -22.5 1 98.62 86 ALA B O 1
ATOM 3134 N N . LYS B 1 87 ? 6.074 -34.875 -22.5 1 98.19 87 LYS B N 1
ATOM 3135 C CA . LYS B 1 87 ? 6.176 -34.812 -23.953 1 98.19 87 LYS B CA 1
ATOM 3136 C C . LYS B 1 87 ? 6.488 -36.188 -24.531 1 98.19 87 LYS B C 1
ATOM 3138 O O . LYS B 1 87 ? 5.848 -36.625 -25.5 1 98.19 87 LYS B O 1
ATOM 3143 N N . ASP B 1 88 ? 7.426 -36.844 -23.984 1 97.88 88 ASP B N 1
ATOM 3144 C CA . ASP B 1 88 ? 7.848 -38.188 -24.453 1 97.88 88 ASP B CA 1
ATOM 3145 C C . ASP B 1 88 ? 6.695 -39.188 -24.375 1 97.88 88 ASP B C 1
ATOM 3147 O O . ASP B 1 88 ? 6.617 -40.094 -25.188 1 97.88 88 ASP B O 1
ATOM 3151 N N . LEU B 1 89 ? 5.836 -38.969 -23.469 1 97.94 89 LEU B N 1
ATOM 3152 C CA . LEU B 1 89 ? 4.727 -39.906 -23.25 1 97.94 89 LEU B CA 1
ATOM 3153 C C . LEU B 1 89 ? 3.498 -39.469 -24.047 1 97.94 89 LEU B C 1
ATOM 3155 O O . LEU B 1 89 ? 2.449 -40.125 -23.969 1 97.94 89 LEU B O 1
ATOM 3159 N N . GLY B 1 90 ? 3.602 -38.312 -24.75 1 97.56 90 GLY B N 1
ATOM 3160 C CA . GLY B 1 90 ? 2.502 -37.844 -25.562 1 97.56 90 GLY B CA 1
ATOM 3161 C C . GLY B 1 90 ? 1.439 -37.125 -24.766 1 97.56 90 GLY B C 1
ATOM 3162 O O . GLY B 1 90 ? 0.286 -37.031 -25.188 1 97.56 90 GLY B O 1
ATOM 3163 N N . ILE B 1 91 ? 1.786 -36.625 -23.578 1 98.5 91 ILE B N 1
ATOM 3164 C CA . ILE B 1 91 ? 0.869 -35.906 -22.703 1 98.5 91 ILE B CA 1
ATOM 3165 C C . ILE B 1 91 ? 0.974 -34.406 -22.969 1 98.5 91 ILE B C 1
ATOM 3167 O O . ILE B 1 91 ? 2.07 -33.844 -22.953 1 98.5 91 ILE B O 1
ATOM 3171 N N . VAL B 1 92 ? -0.149 -33.688 -23.203 1 98.69 92 VAL B N 1
ATOM 3172 C CA . VAL B 1 92 ? -0.164 -32.25 -23.391 1 98.69 92 VAL B CA 1
ATOM 3173 C C . VAL B 1 92 ? -0.155 -31.562 -22.031 1 98.69 92 VAL B C 1
ATOM 3175 O O . VAL B 1 92 ? -0.924 -31.922 -21.125 1 98.69 92 VAL B O 1
ATOM 3178 N N . VAL B 1 93 ? 0.772 -30.656 -21.781 1 98.88 93 VAL B N 1
ATOM 3179 C CA . VAL B 1 93 ? 0.841 -29.875 -20.547 1 98.88 93 VAL B CA 1
ATOM 3180 C C . VAL B 1 93 ? 0.592 -28.406 -20.859 1 98.88 93 VAL B C 1
ATOM 3182 O O . VAL B 1 93 ? 1.227 -27.828 -21.75 1 98.88 93 VAL B O 1
ATOM 3185 N N . THR B 1 94 ? -0.427 -27.781 -20.203 1 98.75 94 THR B N 1
ATOM 3186 C CA . THR B 1 94 ? -0.722 -26.359 -20.359 1 98.75 94 THR B CA 1
ATOM 3187 C C . THR B 1 94 ? -0.571 -25.625 -19.031 1 98.75 94 THR B C 1
ATOM 3189 O O . THR B 1 94 ? -0.629 -26.25 -17.953 1 98.75 94 THR B O 1
ATOM 3192 N N . ASN B 1 95 ? -0.208 -24.391 -19.062 1 98.38 95 ASN B N 1
ATOM 3193 C CA . ASN B 1 95 ? -0.209 -23.531 -17.875 1 98.38 95 ASN B CA 1
ATOM 3194 C C . ASN B 1 95 ? -1.177 -22.375 -18.031 1 98.38 95 ASN B C 1
ATOM 3196 O O . ASN B 1 95 ? -2.021 -22.375 -18.938 1 98.38 95 ASN B O 1
ATOM 3200 N N . VAL B 1 96 ? -1.257 -21.453 -17.062 1 98.12 96 VAL B N 1
ATOM 3201 C CA . VAL B 1 96 ? -2.133 -20.297 -17.078 1 98.12 96 VAL B CA 1
ATOM 3202 C C . VAL B 1 96 ? -1.295 -19.016 -17.031 1 98.12 96 VAL B C 1
ATOM 3204 O O . VAL B 1 96 ? -0.966 -18.531 -15.945 1 98.12 96 VAL B O 1
ATOM 3207 N N . PRO B 1 97 ? -0.954 -18.391 -18.141 1 95.81 97 PRO B N 1
ATOM 3208 C CA . PRO B 1 97 ? -0.146 -17.172 -18.125 1 95.81 97 PRO B CA 1
ATOM 3209 C C . PRO B 1 97 ? -0.966 -15.93 -17.812 1 95.81 97 PRO B C 1
ATOM 3211 O O . PRO B 1 97 ? -2.164 -15.883 -18.109 1 95.81 97 PRO B O 1
ATOM 3214 N N . GLY B 1 98 ? -0.433 -14.93 -17.156 1 95.44 98 GLY B N 1
ATOM 3215 C CA . GLY B 1 98 ? -0.897 -13.555 -17.109 1 95.44 98 GLY B CA 1
ATOM 3216 C C . GLY B 1 98 ? -2.07 -13.352 -16.172 1 95.44 98 GLY B C 1
ATOM 3217 O O . GLY B 1 98 ? -2.609 -12.25 -16.078 1 95.44 98 GLY B O 1
ATOM 3218 N N . TYR B 1 99 ? -2.525 -14.406 -15.461 1 97.12 99 TYR B N 1
ATOM 3219 C CA . TYR B 1 99 ? -3.746 -14.289 -14.672 1 97.12 99 TYR B CA 1
ATOM 3220 C C . TYR B 1 99 ? -3.539 -13.352 -13.484 1 97.12 99 TYR B C 1
ATOM 3222 O O . TYR B 1 99 ? -4.496 -12.773 -12.969 1 97.12 99 TYR B O 1
ATOM 3230 N N . GLY B 1 100 ? -2.299 -13.195 -13.023 1 97.44 100 GLY B N 1
ATOM 3231 C CA . GLY B 1 100 ? -2.045 -12.516 -11.766 1 97.44 100 GLY B CA 1
ATOM 3232 C C . GLY B 1 100 ? -1.387 -11.156 -11.938 1 97.44 100 GLY B C 1
ATOM 3233 O O . GLY B 1 100 ? -1.01 -10.516 -10.953 1 97.44 100 GLY B O 1
ATOM 3234 N N . THR B 1 101 ? -1.268 -10.633 -13.195 1 98.06 101 THR B N 1
ATOM 3235 C CA . THR B 1 101 ? -0.531 -9.398 -13.461 1 98.06 101 THR B CA 1
ATOM 3236 C C . THR B 1 101 ? -1.092 -8.25 -12.633 1 98.06 101 THR B C 1
ATOM 3238 O O . THR B 1 101 ? -0.36 -7.602 -11.883 1 98.06 101 THR B O 1
ATOM 3241 N N . THR B 1 102 ? -2.406 -8.023 -12.703 1 98.44 102 THR B N 1
ATOM 3242 C CA . THR B 1 102 ? -3.059 -6.922 -12.008 1 98.44 102 THR B CA 1
ATOM 3243 C C . THR B 1 102 ? -2.959 -7.102 -10.5 1 98.44 102 THR B C 1
ATOM 3245 O O . THR B 1 102 ? -2.557 -6.184 -9.781 1 98.44 102 THR B O 1
ATOM 3248 N N . ALA B 1 103 ? -3.232 -8.297 -10.039 1 98.56 103 ALA B N 1
ATOM 3249 C CA . ALA B 1 103 ? -3.25 -8.578 -8.609 1 98.56 103 ALA B CA 1
ATOM 3250 C C . ALA B 1 103 ? -1.86 -8.422 -7.996 1 98.56 103 ALA B C 1
ATOM 3252 O O . ALA B 1 103 ? -1.707 -7.805 -6.941 1 98.56 103 ALA B O 1
ATOM 3253 N N . VAL B 1 104 ? -0.871 -8.93 -8.648 1 98.81 104 VAL B N 1
ATOM 3254 C CA . VAL B 1 104 ? 0.481 -8.891 -8.102 1 98.81 104 VAL B CA 1
ATOM 3255 C C . VAL B 1 104 ? 0.989 -7.453 -8.086 1 98.81 104 VAL B C 1
ATOM 3257 O O . VAL B 1 104 ? 1.649 -7.027 -7.137 1 98.81 104 VAL B O 1
ATOM 3260 N N . ALA B 1 105 ? 0.712 -6.656 -9.133 1 98.88 105 ALA B N 1
ATOM 3261 C CA . ALA B 1 105 ? 1.102 -5.246 -9.156 1 98.88 105 ALA B CA 1
ATOM 3262 C C . ALA B 1 105 ? 0.448 -4.473 -8.016 1 98.88 105 ALA B C 1
ATOM 3264 O O . ALA B 1 105 ? 1.104 -3.676 -7.344 1 98.88 105 ALA B O 1
ATOM 3265 N N . GLN B 1 106 ? -0.854 -4.742 -7.812 1 98.88 106 GLN B N 1
ATOM 3266 C CA . GLN B 1 106 ? -1.563 -4.051 -6.742 1 98.88 106 GLN B CA 1
ATOM 3267 C C . GLN B 1 106 ? -1.02 -4.453 -5.371 1 98.88 106 GLN B C 1
ATOM 3269 O O . GLN B 1 106 ? -0.872 -3.607 -4.484 1 98.88 106 GLN B O 1
ATOM 3274 N N . MET B 1 107 ? -0.68 -5.703 -5.207 1 98.88 107 MET B N 1
ATOM 3275 C CA . MET B 1 107 ? -0.089 -6.16 -3.953 1 98.88 107 MET B CA 1
ATOM 3276 C C . MET B 1 107 ? 1.278 -5.52 -3.732 1 98.88 107 MET B C 1
ATOM 3278 O O . MET B 1 107 ? 1.635 -5.18 -2.602 1 98.88 107 MET B O 1
ATOM 3282 N N . THR B 1 108 ? 2.031 -5.402 -4.816 1 98.94 108 THR B N 1
ATOM 3283 C CA . THR B 1 108 ? 3.326 -4.738 -4.711 1 98.94 108 THR B CA 1
ATOM 3284 C C . THR B 1 108 ? 3.17 -3.334 -4.137 1 98.94 108 THR B C 1
ATOM 3286 O O . THR B 1 108 ? 3.898 -2.947 -3.223 1 98.94 108 THR B O 1
ATOM 3289 N N . MET B 1 109 ? 2.199 -2.598 -4.586 1 98.94 109 MET B N 1
ATOM 3290 C CA . MET B 1 109 ? 1.947 -1.253 -4.074 1 98.94 109 MET B CA 1
ATOM 3291 C C . MET B 1 109 ? 1.427 -1.304 -2.643 1 98.94 109 MET B C 1
ATOM 3293 O O . MET B 1 109 ? 1.738 -0.428 -1.833 1 98.94 109 MET B O 1
ATOM 3297 N N . ALA B 1 110 ? 0.578 -2.322 -2.33 1 98.94 110 ALA B N 1
ATOM 3298 C CA . ALA B 1 110 ? 0.098 -2.488 -0.961 1 98.94 110 ALA B CA 1
ATOM 3299 C C . ALA B 1 110 ? 1.261 -2.691 0.006 1 98.94 110 ALA B C 1
ATOM 3301 O O . ALA B 1 110 ? 1.285 -2.104 1.09 1 98.94 110 ALA B O 1
ATOM 3302 N N . LEU B 1 111 ? 2.217 -3.51 -0.401 1 98.94 111 LEU B N 1
ATOM 3303 C CA . LEU B 1 111 ? 3.41 -3.746 0.404 1 98.94 111 LEU B CA 1
ATOM 3304 C C . LEU B 1 111 ? 4.219 -2.465 0.566 1 98.94 111 LEU B C 1
ATOM 3306 O O . LEU B 1 111 ? 4.66 -2.139 1.671 1 98.94 111 LEU B O 1
ATOM 3310 N N . LEU B 1 112 ? 4.41 -1.762 -0.536 1 98.94 112 LEU B N 1
ATOM 3311 C CA . LEU B 1 112 ? 5.148 -0.506 -0.5 1 98.94 112 LEU B CA 1
ATOM 3312 C C . LEU B 1 112 ? 4.492 0.486 0.454 1 98.94 112 LEU B C 1
ATOM 3314 O O . LEU B 1 112 ? 5.16 1.066 1.312 1 98.94 112 LEU B O 1
ATOM 3318 N N . LEU B 1 113 ? 3.209 0.675 0.342 1 98.88 113 LEU B N 1
ATOM 3319 C CA . LEU B 1 113 ? 2.506 1.666 1.151 1 98.88 113 LEU B CA 1
ATOM 3320 C C . LEU B 1 113 ? 2.477 1.248 2.617 1 98.88 113 LEU B C 1
ATOM 3322 O O . LEU B 1 113 ? 2.516 2.098 3.51 1 98.88 113 LEU B O 1
ATOM 3326 N N . GLU B 1 114 ? 2.387 -0.091 2.891 1 98.75 114 GLU B N 1
ATOM 3327 C CA . GLU B 1 114 ? 2.502 -0.555 4.27 1 98.75 114 GLU B CA 1
ATOM 3328 C C . GLU B 1 114 ? 3.869 -0.21 4.855 1 98.75 114 GLU B C 1
ATOM 3330 O O . GLU B 1 114 ? 3.971 0.177 6.02 1 98.75 114 GLU B O 1
ATOM 3335 N N . MET B 1 115 ? 4.945 -0.312 4.059 1 98.44 115 MET B N 1
ATOM 3336 C CA . MET B 1 115 ? 6.273 0.07 4.535 1 98.44 115 MET B CA 1
ATOM 3337 C C . MET B 1 115 ? 6.34 1.568 4.812 1 98.44 115 MET B C 1
ATOM 3339 O O . MET B 1 115 ? 7.012 1.999 5.754 1 98.44 115 MET B O 1
ATOM 3343 N N . CYS B 1 116 ? 5.605 2.33 4.039 1 98.44 116 CYS B N 1
ATOM 3344 C CA . CYS B 1 116 ? 5.691 3.785 4.109 1 98.44 116 CYS B CA 1
ATOM 3345 C C . CYS B 1 116 ? 4.844 4.324 5.254 1 98.44 116 CYS B C 1
ATOM 3347 O O . CYS B 1 116 ? 5.148 5.379 5.812 1 98.44 116 CYS B O 1
ATOM 3349 N N . HIS B 1 117 ? 3.746 3.605 5.59 1 98.25 117 HIS B N 1
ATOM 3350 C CA . HIS B 1 117 ? 2.783 4.223 6.492 1 98.25 117 HIS B CA 1
ATOM 3351 C C . HIS B 1 117 ? 2.494 3.322 7.688 1 98.25 117 HIS B C 1
ATOM 3353 O O . HIS B 1 117 ? 1.95 3.779 8.695 1 98.25 117 HIS B O 1
ATOM 3359 N N . HIS B 1 118 ? 2.807 2.037 7.582 1 98 118 HIS B N 1
ATOM 3360 C CA . HIS B 1 118 ? 2.584 1.075 8.656 1 98 118 HIS B CA 1
ATOM 3361 C C . HIS B 1 118 ? 1.15 1.144 9.172 1 98 118 HIS B C 1
ATOM 3363 O O . HIS B 1 118 ? 0.924 1.249 10.375 1 98 118 HIS B O 1
ATOM 3369 N N . VAL B 1 119 ? 0.228 1.08 8.195 1 98.62 119 VAL B N 1
ATOM 3370 C CA . VAL B 1 119 ? -1.192 1.194 8.508 1 98.62 119 VAL B CA 1
ATOM 3371 C C . VAL B 1 119 ? -1.588 0.118 9.516 1 98.62 119 VAL B C 1
ATOM 3373 O O . VAL B 1 119 ? -2.24 0.411 10.523 1 98.62 119 VAL B O 1
ATOM 3376 N N . GLY B 1 120 ? -1.169 -1.148 9.281 1 97.88 120 GLY B N 1
ATOM 3377 C CA . GLY B 1 120 ? -1.505 -2.25 10.164 1 97.88 120 GLY B CA 1
ATOM 3378 C C . GLY B 1 120 ? -1.015 -2.045 11.586 1 97.88 120 GLY B C 1
ATOM 3379 O O . GLY B 1 120 ? -1.77 -2.232 12.539 1 97.88 120 GLY B O 1
ATOM 3380 N N . GLU B 1 121 ? 0.198 -1.629 11.742 1 97.25 121 GLU B N 1
ATOM 3381 C CA . GLU B 1 121 ? 0.781 -1.435 13.07 1 97.25 121 GLU B CA 1
ATOM 3382 C C . GLU B 1 121 ? 0.143 -0.248 13.781 1 97.25 121 GLU B C 1
ATOM 3384 O O . GLU B 1 121 ? -0.057 -0.283 15 1 97.25 121 GLU B O 1
ATOM 3389 N N . HIS B 1 122 ? -0.094 0.839 13.078 1 98.62 122 HIS B N 1
ATOM 3390 C CA . HIS B 1 122 ? -0.749 1.988 13.695 1 98.62 122 HIS B CA 1
ATOM 3391 C C . HIS B 1 122 ? -2.164 1.64 14.148 1 98.62 122 HIS B C 1
ATOM 3393 O O . HIS B 1 122 ? -2.605 2.08 15.211 1 98.62 122 HIS B O 1
ATOM 3399 N N . ASN B 1 123 ? -2.895 0.822 13.32 1 98.69 123 ASN B N 1
ATOM 3400 C CA . ASN B 1 123 ? -4.203 0.337 13.742 1 98.69 123 ASN B CA 1
ATOM 3401 C C . ASN B 1 123 ? -4.113 -0.458 15.039 1 98.69 123 ASN B C 1
ATOM 3403 O O . ASN B 1 123 ? -4.918 -0.26 15.953 1 98.69 123 ASN B O 1
ATOM 3407 N N . ARG B 1 124 ? -3.162 -1.34 15.102 1 97.5 124 ARG B N 1
ATOM 3408 C CA . ARG B 1 124 ? -2.963 -2.129 16.312 1 97.5 124 ARG B CA 1
ATOM 3409 C C . ARG B 1 124 ? -2.703 -1.228 17.516 1 97.5 124 ARG B C 1
ATOM 3411 O O . ARG B 1 124 ? -3.305 -1.411 18.578 1 97.5 124 ARG B O 1
ATOM 3418 N N . ALA B 1 125 ? -1.825 -0.26 17.344 1 98.25 125 ALA B N 1
ATOM 3419 C CA . ALA B 1 125 ? -1.479 0.667 18.422 1 98.25 125 ALA B CA 1
ATOM 3420 C C . ALA B 1 125 ? -2.707 1.435 18.891 1 98.25 125 ALA B C 1
ATOM 3422 O O . ALA B 1 125 ? -2.904 1.618 20.094 1 98.25 125 ALA B O 1
ATOM 3423 N N . VAL B 1 126 ? -3.518 1.889 17.969 1 98.69 126 VAL B N 1
ATOM 3424 C CA . VAL B 1 126 ? -4.742 2.609 18.297 1 98.69 126 VAL B CA 1
ATOM 3425 C C . VAL B 1 126 ? -5.68 1.698 19.078 1 98.69 126 VAL B C 1
ATOM 3427 O O . VAL B 1 126 ? -6.207 2.092 20.125 1 98.69 126 VAL B O 1
ATOM 3430 N N . LYS B 1 127 ? -5.863 0.462 18.609 1 98 127 LYS B N 1
ATOM 3431 C CA . LYS B 1 127 ? -6.77 -0.486 19.25 1 98 127 LYS B CA 1
ATOM 3432 C C . LYS B 1 127 ? -6.254 -0.899 20.625 1 98 127 LYS B C 1
ATOM 3434 O O . LYS B 1 127 ? -7.039 -1.224 21.516 1 98 127 LYS B O 1
ATOM 3439 N N . GLU B 1 128 ? -5.012 -0.833 20.781 1 97.5 128 GLU B N 1
ATOM 3440 C CA . GLU B 1 128 ? -4.398 -1.17 22.062 1 97.5 128 GLU B CA 1
ATOM 3441 C C . GLU B 1 128 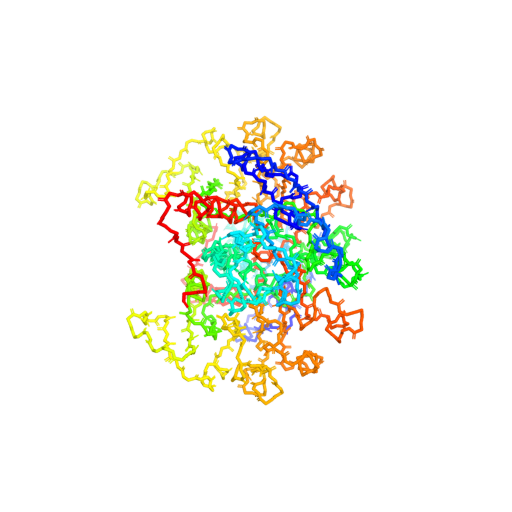? -4.41 0.025 23.016 1 97.5 128 GLU B C 1
ATOM 3443 O O . GLU B 1 128 ? -3.898 -0.058 24.125 1 97.5 128 GLU B O 1
ATOM 3448 N N . GLY B 1 129 ? -4.926 1.198 22.578 1 98.31 129 GLY B N 1
ATOM 3449 C CA . GLY B 1 129 ? -5.215 2.301 23.484 1 98.31 129 GLY B CA 1
ATOM 3450 C C . GLY B 1 129 ? -4.184 3.41 23.422 1 98.31 129 GLY B C 1
ATOM 3451 O O . GLY B 1 129 ? -4.266 4.387 24.172 1 98.31 129 GLY B O 1
ATOM 3452 N N . GLU B 1 130 ? -3.215 3.342 22.531 1 98.5 130 GLU B N 1
ATOM 3453 C CA . GLU B 1 130 ? -2.133 4.324 22.531 1 98.5 130 GLU B CA 1
ATOM 3454 C C . GLU B 1 130 ? -2.643 5.703 22.109 1 98.5 130 GLU B C 1
ATOM 3456 O O . GLU B 1 130 ? -2.197 6.719 22.641 1 98.5 130 GLU B O 1
ATOM 3461 N N . TRP B 1 131 ? -3.576 5.688 21.172 1 98.62 131 TRP B N 1
ATOM 3462 C CA . TRP B 1 131 ? -4.078 6.977 20.719 1 98.62 131 TRP B CA 1
ATOM 3463 C C . TRP B 1 131 ? -4.887 7.668 21.812 1 98.62 131 TRP B C 1
ATOM 3465 O O . TRP B 1 131 ? -4.762 8.875 22.016 1 98.62 131 TRP B O 1
ATOM 3475 N N . SER B 1 132 ? -5.727 6.902 22.547 1 98.31 132 SER B N 1
ATOM 3476 C CA . SER B 1 132 ? -6.535 7.457 23.641 1 98.31 132 SER B CA 1
ATOM 3477 C C . SER B 1 132 ? -5.66 8.047 24.734 1 98.31 132 SER B C 1
ATOM 3479 O O . SER B 1 132 ? -6.082 8.945 25.453 1 98.31 132 SER B O 1
ATOM 3481 N N . LYS B 1 133 ? -4.414 7.617 24.797 1 98.06 133 LYS B N 1
ATOM 3482 C CA . LYS B 1 133 ? -3.488 8.062 25.828 1 98.06 133 LYS B CA 1
ATOM 3483 C C . LYS B 1 133 ? -2.527 9.125 25.297 1 98.06 133 LYS B C 1
ATOM 3485 O O . LYS B 1 133 ? -1.676 9.625 26.031 1 98.06 133 LYS B O 1
ATOM 3490 N N . SER B 1 134 ? -2.662 9.414 24.047 1 97.88 134 SER B N 1
ATOM 3491 C CA . SER B 1 134 ? -1.723 10.328 23.422 1 97.88 134 SER B CA 1
ATOM 3492 C C . SER B 1 134 ? -1.907 11.758 23.922 1 97.88 134 SER B C 1
ATOM 3494 O O . SER B 1 134 ? -3.035 12.203 24.141 1 97.88 134 SER B O 1
ATOM 3496 N N . LYS B 1 135 ? -0.751 12.531 24.094 1 96.31 135 LYS B N 1
ATOM 3497 C CA . LYS B 1 135 ? -0.8 13.938 24.469 1 96.31 135 LYS B CA 1
ATOM 3498 C C . LYS B 1 135 ? -1.214 14.812 23.281 1 96.31 135 LYS B C 1
ATOM 3500 O O . LYS B 1 135 ? -1.753 15.906 23.469 1 96.31 135 LYS B O 1
ATOM 3505 N N . ASP B 1 136 ? -0.93 14.281 22.125 1 97.5 136 ASP B N 1
ATOM 3506 C CA . ASP B 1 136 ? -1.202 15.023 20.891 1 97.5 136 ASP B CA 1
ATOM 3507 C C . ASP B 1 136 ? -2.418 14.453 20.172 1 97.5 136 ASP B C 1
ATOM 3509 O O . ASP B 1 136 ? -2.842 13.328 20.438 1 97.5 136 ASP B O 1
ATOM 3513 N N . PHE B 1 137 ? -2.965 15.211 19.234 1 96.75 137 PHE B N 1
ATOM 3514 C CA . PHE B 1 137 ? -4.137 14.805 18.469 1 96.75 137 PHE B CA 1
ATOM 3515 C C . PHE B 1 137 ? -3.801 13.648 17.547 1 96.75 137 PHE B C 1
ATOM 3517 O O . PHE B 1 137 ? -4.699 12.984 17.031 1 96.75 137 PHE B O 1
ATOM 3524 N N . CYS B 1 138 ? -2.535 13.367 17.328 1 98.19 138 CYS B N 1
ATOM 3525 C CA . CYS B 1 138 ? -2.004 12.32 16.469 1 98.19 138 CYS B CA 1
ATOM 3526 C C . CYS B 1 138 ? -0.723 11.734 17.047 1 98.19 138 CYS B C 1
ATOM 3528 O O . CYS B 1 138 ? -0.172 12.266 18.016 1 98.19 138 CYS B O 1
ATOM 3530 N N . PHE B 1 139 ? -0.307 10.641 16.531 1 97.75 139 PHE B N 1
ATOM 3531 C CA . PHE B 1 139 ? 1.014 10.094 16.812 1 97.75 139 PHE B CA 1
ATOM 3532 C C . PHE B 1 139 ? 1.453 9.141 15.719 1 97.75 139 PHE B C 1
ATOM 3534 O O . PHE B 1 139 ? 0.626 8.648 14.945 1 97.75 139 PHE B O 1
ATOM 3541 N N . TRP B 1 140 ? 2.729 8.906 15.555 1 97.31 140 TRP B N 1
ATOM 3542 C CA . TRP B 1 140 ? 3.238 7.844 14.695 1 97.31 140 TRP B CA 1
ATOM 3543 C C . TRP B 1 140 ? 4.523 7.254 15.266 1 97.31 140 TRP B C 1
ATOM 3545 O O . TRP B 1 140 ? 5.332 7.969 15.859 1 97.31 140 TRP B O 1
ATOM 3555 N N . HIS B 1 141 ? 4.652 5.961 15.078 1 95.38 141 HIS B N 1
ATOM 3556 C CA . HIS B 1 141 ? 5.777 5.203 15.609 1 95.38 141 HIS B CA 1
ATOM 3557 C C . HIS B 1 141 ? 6.887 5.055 14.578 1 95.38 141 HIS B C 1
ATOM 3559 O O . HIS B 1 141 ? 8 4.637 14.906 1 95.38 141 HIS B O 1
ATOM 3565 N N . TYR B 1 142 ? 6.605 5.383 13.367 1 94.62 142 TYR B N 1
ATOM 3566 C CA . TYR B 1 142 ? 7.52 5.184 12.242 1 94.62 142 TYR B CA 1
ATOM 3567 C C . TYR B 1 142 ? 7.602 6.434 11.375 1 94.62 142 TYR B C 1
ATOM 3569 O O . TYR B 1 142 ? 6.641 7.203 11.297 1 94.62 142 TYR B O 1
ATOM 3577 N N . PRO B 1 143 ? 8.797 6.652 10.781 1 94.5 143 PRO B N 1
ATOM 3578 C CA . PRO B 1 143 ? 8.781 7.707 9.766 1 94.5 143 PRO B CA 1
ATOM 3579 C C . PRO B 1 143 ? 7.719 7.477 8.688 1 94.5 143 PRO B C 1
ATOM 3581 O O . PRO B 1 143 ? 7.551 6.352 8.211 1 94.5 143 PRO B O 1
ATOM 3584 N N . LEU B 1 144 ? 6.883 8.445 8.438 1 98.06 144 LEU B N 1
ATOM 3585 C CA . LEU B 1 144 ? 5.883 8.383 7.375 1 98.06 144 LEU B CA 1
ATOM 3586 C C . LEU B 1 144 ? 6.441 8.953 6.074 1 98.06 144 LEU B C 1
ATOM 3588 O O . LEU B 1 144 ? 7.062 10.016 6.07 1 98.06 144 LEU B O 1
ATOM 3592 N N . ILE B 1 145 ? 6.262 8.297 4.934 1 98.31 145 ILE B N 1
ATOM 3593 C CA . ILE B 1 145 ? 6.98 8.602 3.701 1 98.31 145 ILE B CA 1
ATOM 3594 C C . ILE B 1 145 ? 5.98 8.898 2.584 1 98.31 145 ILE B C 1
ATOM 3596 O O . ILE B 1 145 ? 5.016 8.156 2.393 1 98.31 145 ILE B O 1
ATOM 3600 N N . GLU B 1 146 ? 6.102 9.969 1.918 1 98.56 146 GLU B N 1
ATOM 3601 C CA . GLU B 1 146 ? 5.406 10.312 0.68 1 98.56 146 GLU B CA 1
ATOM 3602 C C . GLU B 1 146 ? 6.215 9.891 -0.542 1 98.56 146 GLU B C 1
ATOM 3604 O O . GLU B 1 146 ? 7.426 10.109 -0.597 1 98.56 146 GLU B O 1
ATOM 3609 N N . LEU B 1 147 ? 5.602 9.289 -1.571 1 98.81 147 LEU B N 1
ATOM 3610 C CA . LEU B 1 147 ? 6.301 8.625 -2.664 1 98.81 147 LEU B CA 1
ATOM 3611 C C . LEU B 1 147 ? 6.629 9.602 -3.781 1 98.81 147 LEU B C 1
ATOM 3613 O O . LEU B 1 147 ? 7.477 9.32 -4.633 1 98.81 147 LEU B O 1
ATOM 3617 N N . ASP B 1 148 ? 5.887 10.734 -3.818 1 98.62 148 ASP B N 1
ATOM 3618 C CA . ASP B 1 148 ? 6.055 11.695 -4.91 1 98.62 148 ASP B CA 1
ATOM 3619 C C . ASP B 1 148 ? 7.516 12.125 -5.043 1 98.62 148 ASP B C 1
ATOM 3621 O O . ASP B 1 148 ? 8.133 12.539 -4.062 1 98.62 148 ASP B O 1
ATOM 3625 N N . GLY B 1 149 ? 8.031 11.984 -6.203 1 98.31 149 GLY B N 1
ATOM 3626 C CA . GLY B 1 149 ? 9.391 12.414 -6.492 1 98.31 149 GLY B CA 1
ATOM 3627 C C . GLY B 1 149 ? 10.422 11.336 -6.223 1 98.31 149 GLY B C 1
ATOM 3628 O O . GLY B 1 149 ? 11.578 11.453 -6.652 1 98.31 149 GLY B O 1
ATOM 3629 N N . LYS B 1 150 ? 10.133 10.289 -5.527 1 98.75 150 LYS B N 1
ATOM 3630 C CA . LYS B 1 150 ? 11.07 9.195 -5.246 1 98.75 150 LYS B CA 1
ATOM 3631 C C . LYS B 1 150 ? 11.219 8.281 -6.453 1 98.75 150 LYS B C 1
ATOM 3633 O O . LYS B 1 150 ? 10.469 8.391 -7.426 1 98.75 150 LYS B O 1
ATOM 3638 N N . THR B 1 151 ? 12.18 7.418 -6.426 1 98.94 151 THR B N 1
ATOM 3639 C CA . THR B 1 151 ? 12.5 6.562 -7.566 1 98.94 151 THR B CA 1
ATOM 3640 C C . THR B 1 151 ? 12.305 5.094 -7.207 1 98.94 151 THR B C 1
ATOM 3642 O O . THR B 1 151 ? 12.805 4.625 -6.18 1 98.94 151 THR B O 1
ATOM 3645 N N . MET B 1 152 ? 11.609 4.449 -7.988 1 98.88 152 MET B N 1
ATOM 3646 C CA . MET B 1 152 ? 11.508 2.996 -7.887 1 98.88 152 MET B CA 1
ATOM 3647 C C . MET B 1 152 ? 12.344 2.312 -8.961 1 98.88 152 MET B C 1
ATOM 3649 O O . MET B 1 152 ? 12.172 2.582 -10.148 1 98.88 152 MET B O 1
ATOM 3653 N N . GLY B 1 153 ? 13.219 1.475 -8.586 1 98.94 153 GLY B N 1
ATOM 3654 C CA . GLY B 1 153 ? 13.922 0.574 -9.484 1 98.94 153 GLY B CA 1
ATOM 3655 C C . GLY B 1 153 ? 13.227 -0.761 -9.656 1 98.94 153 GLY B C 1
ATOM 3656 O O . GLY B 1 153 ? 12.938 -1.451 -8.68 1 98.94 153 GLY B O 1
ATOM 3657 N N . ILE B 1 154 ? 13.008 -1.12 -10.805 1 98.75 154 ILE B N 1
ATOM 3658 C CA . ILE B 1 154 ? 12.328 -2.371 -11.125 1 98.75 154 ILE B CA 1
ATOM 3659 C C . ILE B 1 154 ? 13.305 -3.33 -11.805 1 98.75 154 ILE B C 1
ATOM 3661 O O . ILE B 1 154 ? 13.812 -3.041 -12.891 1 98.75 154 ILE B O 1
ATOM 3665 N N . ILE B 1 155 ? 13.523 -4.426 -11.219 1 98.5 155 ILE B N 1
ATOM 3666 C CA . ILE B 1 155 ? 14.328 -5.48 -11.82 1 98.5 155 ILE B CA 1
ATOM 3667 C C . ILE B 1 155 ? 13.414 -6.523 -12.469 1 98.5 155 ILE B C 1
ATOM 3669 O O . ILE B 1 155 ? 12.781 -7.312 -11.766 1 98.5 155 ILE B O 1
ATOM 3673 N N . GLY B 1 156 ? 13.438 -6.633 -13.734 1 97.19 156 GLY B N 1
ATOM 3674 C CA . GLY B 1 156 ? 12.461 -7.383 -14.508 1 97.19 156 GLY B CA 1
ATOM 3675 C C . GLY B 1 156 ? 11.289 -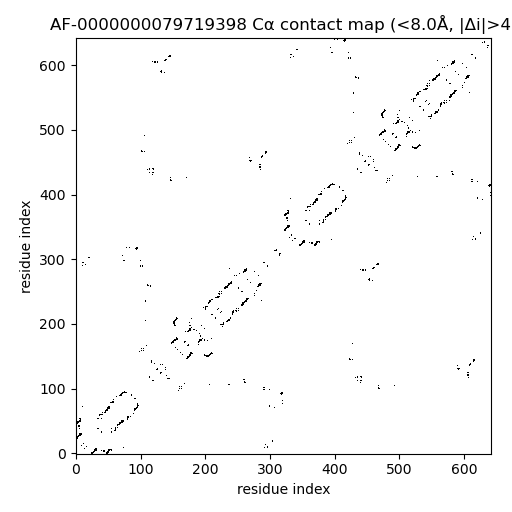6.531 -14.977 1 97.19 156 GLY B C 1
ATOM 3676 O O . GLY B 1 156 ? 10.43 -6.156 -14.18 1 97.19 156 GLY B O 1
ATOM 3677 N N . PHE B 1 157 ? 11.234 -6.277 -16.266 1 96.81 157 PHE B N 1
ATOM 3678 C CA . PHE B 1 157 ? 10.258 -5.336 -16.797 1 96.81 157 PHE B CA 1
ATOM 3679 C C . PHE B 1 157 ? 9.312 -6.031 -17.781 1 96.81 157 PHE B C 1
ATOM 3681 O O . PHE B 1 157 ? 9.078 -5.531 -18.875 1 96.81 157 PHE B O 1
ATOM 3688 N N . GLY B 1 158 ? 8.938 -7.277 -17.359 1 94.94 158 GLY B N 1
ATOM 3689 C CA . GLY B 1 158 ? 7.859 -7.973 -18.047 1 94.94 158 GLY B CA 1
ATOM 3690 C C . GLY B 1 158 ? 6.484 -7.41 -17.719 1 94.94 158 GLY B C 1
ATOM 3691 O O . GLY B 1 158 ? 6.352 -6.23 -17.391 1 94.94 158 GLY B O 1
ATOM 3692 N N . ARG B 1 159 ? 5.414 -8.203 -17.859 1 95.19 159 ARG B N 1
ATOM 3693 C CA . ARG B 1 159 ? 4.031 -7.777 -17.703 1 95.19 159 ARG B CA 1
ATOM 3694 C C . ARG B 1 159 ? 3.791 -7.211 -16.312 1 95.19 159 ARG B C 1
ATOM 3696 O O . ARG B 1 159 ? 3.256 -6.109 -16.156 1 95.19 159 ARG B O 1
ATOM 3703 N N . ILE B 1 160 ? 4.227 -7.953 -15.25 1 97.62 160 ILE B N 1
ATOM 3704 C CA . ILE B 1 160 ? 3.98 -7.543 -13.875 1 97.62 160 ILE B CA 1
ATOM 3705 C C . ILE B 1 160 ? 4.836 -6.32 -13.539 1 97.62 160 ILE B C 1
ATOM 3707 O O . ILE B 1 160 ? 4.363 -5.383 -12.891 1 97.62 160 ILE B O 1
ATOM 3711 N N . GLY B 1 161 ? 6.133 -6.297 -13.977 1 97.88 161 GLY B N 1
ATOM 3712 C CA . GLY B 1 161 ? 6.988 -5.137 -13.781 1 97.88 161 GLY B CA 1
ATOM 3713 C C . GLY B 1 161 ? 6.43 -3.867 -14.391 1 97.88 161 GLY B C 1
ATOM 3714 O O . GLY B 1 161 ? 6.441 -2.811 -13.758 1 97.88 161 GLY B O 1
ATOM 3715 N N . GLN B 1 162 ? 5.934 -3.963 -15.602 1 97.75 162 GLN B N 1
ATOM 3716 C CA . GLN B 1 162 ? 5.348 -2.822 -16.297 1 97.75 162 GLN B CA 1
ATOM 3717 C C . GLN B 1 162 ? 4.086 -2.336 -15.594 1 97.75 162 GLN B C 1
ATOM 3719 O O . GLN B 1 162 ? 3.875 -1.131 -15.445 1 97.75 162 GLN B O 1
ATOM 3724 N N . ALA B 1 163 ? 3.25 -3.324 -15.188 1 98.56 163 ALA B N 1
ATOM 3725 C CA . ALA B 1 163 ? 2.035 -2.959 -14.469 1 98.56 163 ALA B CA 1
ATOM 3726 C C . ALA B 1 163 ? 2.367 -2.248 -13.156 1 98.56 163 ALA B C 1
ATOM 3728 O O . ALA B 1 163 ? 1.722 -1.261 -12.797 1 98.56 163 ALA B O 1
ATOM 3729 N N . THR B 1 164 ? 3.367 -2.689 -12.438 1 98.81 164 THR B N 1
ATOM 3730 C CA . THR B 1 164 ? 3.816 -2.072 -11.195 1 98.81 164 THR B CA 1
ATOM 3731 C C . THR B 1 164 ? 4.352 -0.667 -11.445 1 98.81 164 THR B C 1
ATOM 3733 O O . THR B 1 164 ? 4.035 0.269 -10.711 1 98.81 164 THR B O 1
ATOM 3736 N N . ALA B 1 165 ? 5.133 -0.527 -12.516 1 98.62 165 ALA B N 1
ATOM 3737 C CA . ALA B 1 165 ? 5.691 0.769 -12.891 1 98.62 165 ALA B CA 1
ATOM 3738 C C . ALA B 1 165 ? 4.59 1.797 -13.125 1 98.62 165 ALA B C 1
ATOM 3740 O O . ALA B 1 165 ? 4.688 2.939 -12.672 1 98.62 165 ALA B O 1
ATOM 3741 N N . LYS B 1 166 ? 3.553 1.401 -13.797 1 98.5 166 LYS B N 1
ATOM 3742 C CA . LYS B 1 166 ? 2.436 2.293 -14.102 1 98.5 166 LYS B CA 1
ATOM 3743 C C . LYS B 1 166 ? 1.772 2.791 -12.82 1 98.5 166 LYS B C 1
ATOM 3745 O O . LYS B 1 166 ? 1.454 3.977 -12.695 1 98.5 166 LYS B O 1
ATOM 3750 N N . LEU B 1 167 ? 1.568 1.913 -11.906 1 98.88 167 LEU B N 1
ATOM 3751 C CA . LEU B 1 167 ? 0.977 2.295 -10.625 1 98.88 167 LEU B CA 1
ATOM 3752 C C . LEU B 1 167 ? 1.899 3.238 -9.859 1 98.88 167 LEU B C 1
ATOM 3754 O O . LEU B 1 167 ? 1.451 4.258 -9.328 1 98.88 167 LEU B O 1
ATOM 3758 N N . ALA B 1 168 ? 3.184 2.9 -9.805 1 98.88 168 ALA B N 1
ATOM 3759 C CA . ALA B 1 168 ? 4.164 3.727 -9.109 1 98.88 168 ALA B CA 1
ATOM 3760 C C . ALA B 1 168 ? 4.238 5.125 -9.711 1 98.88 168 ALA B C 1
ATOM 3762 O O . ALA B 1 168 ? 4.324 6.121 -8.992 1 98.88 168 ALA B O 1
ATOM 3763 N N . GLN B 1 169 ? 4.195 5.227 -11 1 98.69 169 GLN B N 1
ATOM 3764 C CA . GLN B 1 169 ? 4.211 6.512 -11.688 1 98.69 169 GLN B CA 1
ATOM 3765 C C . GLN B 1 169 ? 2.992 7.352 -11.312 1 98.69 169 GLN B C 1
ATOM 3767 O O . GLN B 1 169 ? 3.09 8.578 -11.188 1 98.69 169 GLN B O 1
ATOM 3772 N N . ALA B 1 170 ? 1.844 6.727 -11.188 1 98.56 170 ALA B N 1
ATOM 3773 C CA . ALA B 1 170 ? 0.646 7.445 -10.766 1 98.56 170 ALA B CA 1
ATOM 3774 C C . ALA B 1 170 ? 0.843 8.078 -9.391 1 98.56 170 ALA B C 1
ATOM 3776 O O . ALA B 1 170 ? 0.272 9.133 -9.102 1 98.56 170 ALA B O 1
ATOM 3777 N N . PHE B 1 171 ? 1.714 7.461 -8.547 1 98.81 171 PHE B N 1
ATOM 3778 C CA . PHE B 1 171 ? 2.012 7.98 -7.219 1 98.81 171 PHE B CA 1
ATOM 3779 C C . PHE B 1 171 ? 3.121 9.023 -7.281 1 98.81 171 PHE B C 1
ATOM 3781 O O . PHE B 1 171 ? 3.615 9.477 -6.246 1 98.81 171 PHE B O 1
ATOM 3788 N N . GLY B 1 172 ? 3.541 9.375 -8.492 1 98.56 172 GLY B N 1
ATOM 3789 C CA . GLY B 1 172 ? 4.508 10.445 -8.695 1 98.56 172 GLY B CA 1
ATOM 3790 C C . GLY B 1 172 ? 5.945 9.961 -8.656 1 98.56 172 GLY B C 1
ATOM 3791 O O . GLY B 1 172 ? 6.879 10.766 -8.609 1 98.56 172 GLY B O 1
ATOM 3792 N N . MET B 1 173 ? 6.203 8.68 -8.711 1 98.81 173 MET B N 1
ATOM 3793 C CA . MET B 1 173 ? 7.559 8.141 -8.656 1 98.81 173 MET B CA 1
ATOM 3794 C C . MET B 1 173 ? 8.211 8.141 -10.031 1 98.81 173 MET B C 1
ATOM 3796 O O . MET B 1 173 ? 7.52 8.016 -11.047 1 98.81 173 MET B O 1
ATOM 3800 N N . ASN B 1 174 ? 9.477 8.258 -10.039 1 98.75 174 ASN B N 1
ATOM 3801 C CA . ASN B 1 174 ? 10.289 7.949 -11.211 1 98.75 174 ASN B CA 1
ATOM 3802 C C . ASN B 1 174 ? 10.617 6.461 -11.281 1 98.75 174 ASN B C 1
ATOM 3804 O O . ASN B 1 174 ? 10.703 5.789 -10.25 1 98.75 174 ASN B O 1
ATOM 3808 N N . ILE B 1 175 ? 10.82 5.965 -12.523 1 98.81 175 ILE B N 1
ATOM 3809 C CA . ILE B 1 175 ? 11.047 4.535 -12.711 1 98.81 175 ILE B CA 1
ATOM 3810 C C . ILE B 1 175 ? 12.406 4.309 -13.367 1 98.81 175 ILE B C 1
ATOM 3812 O O . ILE B 1 175 ? 12.727 4.941 -14.375 1 98.81 175 ILE B O 1
ATOM 3816 N N . LEU B 1 176 ? 13.164 3.514 -12.789 1 98.75 176 LEU B N 1
ATOM 3817 C CA . LEU B 1 176 ? 14.336 2.914 -13.422 1 98.75 176 LEU B CA 1
ATOM 3818 C C . LEU B 1 176 ? 14.133 1.415 -13.625 1 98.75 176 LEU B C 1
ATOM 3820 O O . LEU B 1 176 ? 13.602 0.733 -12.742 1 98.75 176 LEU B O 1
ATOM 3824 N N . THR B 1 177 ? 14.469 0.9 -14.711 1 98.12 177 THR B N 1
ATOM 3825 C CA . THR B 1 177 ? 14.305 -0.523 -14.977 1 98.12 177 THR B CA 1
ATOM 3826 C C . THR B 1 177 ? 15.633 -1.157 -15.375 1 98.12 177 THR B C 1
ATOM 3828 O O . THR B 1 177 ? 16.516 -0.48 -15.906 1 98.12 177 THR B O 1
ATOM 3831 N N . SER B 1 178 ? 15.68 -2.32 -15.047 1 95.12 178 SER B N 1
ATOM 3832 C CA . SER B 1 178 ? 16.797 -3.145 -15.484 1 95.12 178 SER B CA 1
ATOM 3833 C C . SER B 1 178 ? 16.344 -4.547 -15.875 1 95.12 178 SER B C 1
ATOM 3835 O O . SER B 1 178 ? 15.406 -5.086 -15.273 1 95.12 178 SER B O 1
ATOM 3837 N N . GLY B 1 179 ? 16.906 -5.121 -16.797 1 84.94 179 GLY B N 1
ATOM 3838 C CA . GLY B 1 179 ? 16.594 -6.445 -17.312 1 84.94 179 GLY B CA 1
ATOM 3839 C C . GLY B 1 179 ? 17.359 -6.809 -18.562 1 84.94 179 GLY B C 1
ATOM 3840 O O . GLY B 1 179 ? 18.141 -6 -19.078 1 84.94 179 GLY B O 1
ATOM 3841 N N . SER B 1 180 ? 17.109 -8.031 -18.984 1 78.25 180 SER B N 1
ATOM 3842 C CA . SER B 1 180 ? 17.875 -8.562 -20.094 1 78.25 180 SER B CA 1
ATOM 3843 C C . SER B 1 180 ? 17.422 -7.961 -21.422 1 78.25 180 SER B C 1
ATOM 3845 O O . SER B 1 180 ? 18.219 -7.855 -22.359 1 78.25 180 SER B O 1
ATOM 3847 N N . ARG B 1 181 ? 16.203 -7.562 -21.484 1 82.56 181 ARG B N 1
ATOM 3848 C CA . ARG B 1 181 ? 15.68 -7.047 -22.75 1 82.56 181 ARG B CA 1
ATOM 3849 C C . ARG B 1 181 ? 15.5 -5.535 -22.688 1 82.56 181 ARG B C 1
ATOM 3851 O O . ARG B 1 181 ? 14.883 -5.012 -21.766 1 82.56 181 ARG B O 1
ATOM 3858 N N . LYS B 1 182 ? 16.094 -4.902 -23.703 1 82.38 182 LYS B N 1
ATOM 3859 C CA . LYS B 1 182 ? 15.883 -3.467 -23.828 1 82.38 182 LYS B CA 1
ATOM 3860 C C . LYS B 1 182 ? 14.5 -3.168 -24.406 1 82.38 182 LYS B C 1
ATOM 3862 O O . LYS B 1 182 ? 14.039 -3.869 -25.312 1 82.38 182 LYS B O 1
ATOM 3867 N N . LYS B 1 183 ? 13.859 -2.246 -23.781 1 87 183 LYS B N 1
ATOM 3868 C CA . LYS B 1 183 ? 12.547 -1.82 -24.266 1 87 183 LYS B CA 1
ATOM 3869 C C . LYS B 1 183 ? 12.477 -0.303 -24.406 1 87 183 LYS B C 1
ATOM 3871 O O . LYS B 1 183 ? 11.703 0.362 -23.719 1 87 183 LYS B O 1
ATOM 3876 N N . PRO B 1 184 ? 13.234 0.233 -25.359 1 85.69 184 PRO B N 1
ATOM 3877 C CA . PRO B 1 184 ? 13.289 1.688 -25.531 1 85.69 184 PRO B CA 1
ATOM 3878 C C . PRO B 1 184 ? 11.914 2.307 -25.75 1 85.69 184 PRO B C 1
ATOM 3880 O O . PRO B 1 184 ? 11.68 3.463 -25.391 1 85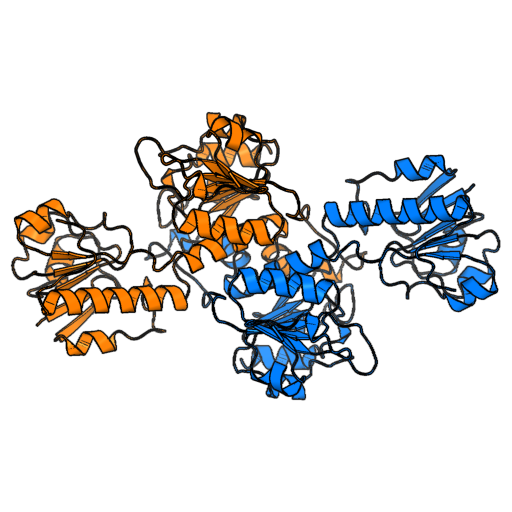.69 184 PRO B O 1
ATOM 3883 N N . GLU B 1 185 ? 11.031 1.492 -26.266 1 88.31 185 GLU B N 1
ATOM 3884 C CA . GLU B 1 185 ? 9.695 1.986 -26.594 1 88.31 185 GLU B CA 1
ATOM 3885 C C . GLU B 1 185 ? 8.891 2.275 -25.328 1 88.31 185 GLU B C 1
ATOM 3887 O O . GLU B 1 185 ? 7.883 2.982 -25.359 1 88.31 185 GLU B O 1
ATOM 3892 N N . LEU B 1 186 ? 9.352 1.802 -24.25 1 88.62 186 LEU B N 1
ATOM 3893 C CA . LEU B 1 186 ? 8.625 1.976 -23 1 88.62 186 LEU B CA 1
ATOM 3894 C C . LEU B 1 186 ? 9.227 3.105 -22.172 1 88.62 186 LEU B C 1
ATOM 3896 O O . LEU B 1 186 ? 8.719 3.434 -21.094 1 88.62 186 LEU B O 1
ATOM 3900 N N . GLU B 1 187 ? 10.273 3.711 -22.641 1 91.44 187 GLU B N 1
ATOM 3901 C CA . GLU B 1 187 ? 10.898 4.816 -21.922 1 91.44 187 GLU B CA 1
ATOM 3902 C C . GLU B 1 187 ? 10.062 6.086 -22.016 1 91.44 187 GLU B C 1
ATOM 3904 O O . GLU B 1 187 ? 9.32 6.27 -22.984 1 91.44 187 GLU B O 1
ATOM 3909 N N . SER B 1 188 ? 10.078 6.867 -21.047 1 94.06 188 SER B N 1
ATOM 3910 C CA . SER B 1 188 ? 9.422 8.172 -20.953 1 94.06 188 SER B CA 1
ATOM 3911 C C . SER B 1 188 ? 10.234 9.125 -20.078 1 94.06 188 SER B C 1
ATOM 3913 O O . SER B 1 188 ? 11.383 8.836 -19.734 1 94.06 188 SER B O 1
ATOM 3915 N N . SER B 1 189 ? 9.68 10.297 -19.812 1 95.19 189 SER B N 1
ATOM 3916 C CA . SER B 1 189 ? 10.352 11.273 -18.953 1 95.19 189 SER B CA 1
ATOM 3917 C C . SER B 1 189 ? 10.477 10.758 -17.531 1 95.19 189 SER B C 1
ATOM 3919 O O . SER B 1 189 ? 11.367 11.18 -16.797 1 95.19 189 SER B O 1
ATOM 3921 N N . THR B 1 190 ? 9.68 9.719 -17.203 1 97.06 190 THR B N 1
ATOM 3922 C CA . THR B 1 190 ? 9.695 9.234 -15.828 1 97.06 190 THR B CA 1
ATOM 3923 C C . THR B 1 190 ? 10.055 7.75 -15.781 1 97.06 190 THR B C 1
ATOM 3925 O O . THR B 1 190 ? 9.867 7.094 -14.758 1 97.06 190 THR B O 1
ATOM 3928 N N . CYS B 1 191 ? 10.477 7.156 -16.906 1 97.81 191 CYS B N 1
ATOM 3929 C CA . CYS B 1 191 ? 10.844 5.742 -16.969 1 97.81 191 CYS B CA 1
ATOM 3930 C C . CYS B 1 191 ? 12.047 5.527 -17.859 1 97.81 191 CYS B C 1
ATOM 3932 O O . CYS B 1 191 ? 11.984 5.781 -19.062 1 97.81 191 CYS B O 1
ATOM 3934 N N . LYS B 1 192 ? 13.141 5.047 -17.328 1 97.62 192 LYS B N 1
ATOM 3935 C CA . LYS B 1 192 ? 14.375 4.84 -18.094 1 97.62 192 LYS B CA 1
ATOM 3936 C C . LYS B 1 192 ? 14.992 3.484 -17.766 1 97.62 192 LYS B C 1
ATOM 3938 O O . LYS B 1 192 ? 15.016 3.064 -16.609 1 97.62 192 LYS B O 1
ATOM 3943 N N . GLN B 1 193 ? 15.367 2.832 -18.703 1 97.19 193 GLN B N 1
ATOM 3944 C CA . GLN B 1 193 ? 16.156 1.622 -18.5 1 97.19 193 GLN B CA 1
ATOM 3945 C C . GLN B 1 193 ? 17.625 1.957 -18.25 1 97.19 193 GLN B C 1
ATOM 3947 O O . GLN B 1 193 ? 18.203 2.793 -18.953 1 97.19 193 GLN B O 1
ATOM 3952 N N . VAL B 1 194 ? 18.172 1.361 -17.266 1 97.44 194 VAL B N 1
ATOM 3953 C CA . VAL B 1 194 ? 19.562 1.571 -16.891 1 97.44 194 VAL B CA 1
ATOM 3954 C C . VAL B 1 194 ? 20.203 0.233 -16.547 1 97.44 194 VAL B C 1
ATOM 3956 O O . VAL B 1 194 ? 19.547 -0.809 -16.578 1 97.44 194 VAL B O 1
ATOM 3959 N N . ASP B 1 195 ? 21.484 0.282 -16.344 1 96.12 195 ASP B N 1
ATOM 3960 C CA . ASP B 1 195 ? 22.109 -0.948 -15.875 1 96.12 195 ASP B CA 1
ATOM 3961 C C . ASP B 1 195 ? 21.812 -1.201 -14.398 1 96.12 195 ASP B C 1
ATOM 3963 O O . ASP B 1 195 ? 21.297 -0.319 -13.711 1 96.12 195 ASP B O 1
ATOM 3967 N N . LEU B 1 196 ? 22.062 -2.381 -13.969 1 97.69 196 LEU B N 1
ATOM 3968 C CA . LEU B 1 196 ? 21.703 -2.801 -12.617 1 97.69 196 LEU B CA 1
ATOM 3969 C C . LEU B 1 196 ? 22.391 -1.925 -11.578 1 97.69 196 LEU B C 1
ATOM 3971 O O . LEU B 1 196 ? 21.781 -1.554 -10.57 1 97.69 196 LEU B O 1
ATOM 3975 N N . GLU B 1 197 ? 23.672 -1.567 -11.75 1 98 197 GLU B N 1
ATOM 3976 C CA . GLU B 1 197 ? 24.438 -0.771 -10.797 1 98 197 GLU B CA 1
ATOM 3977 C C . GLU B 1 197 ? 23.797 0.602 -10.594 1 98 197 GLU B C 1
ATOM 3979 O O . GLU B 1 197 ? 23.656 1.066 -9.461 1 98 197 GLU B O 1
ATOM 3984 N N . GLU B 1 198 ? 23.469 1.171 -11.68 1 98.44 1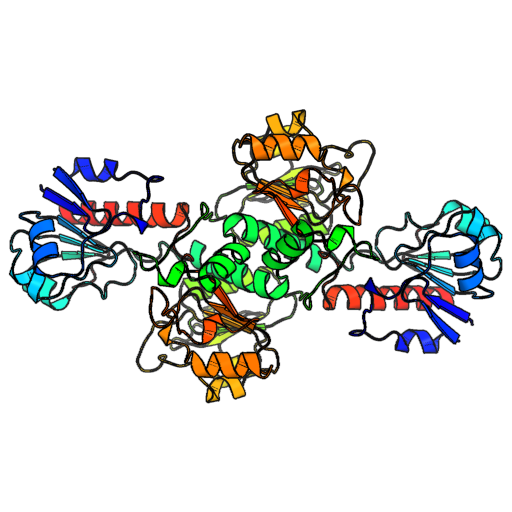98 GLU B N 1
ATOM 3985 C CA . GLU B 1 198 ? 22.812 2.477 -11.602 1 98.44 198 GLU B CA 1
ATOM 3986 C C . GLU B 1 198 ? 21.453 2.377 -10.922 1 98.44 198 GLU B C 1
ATOM 3988 O O . GLU B 1 198 ? 21.094 3.246 -10.133 1 98.44 198 GLU B O 1
ATOM 3993 N N . LEU B 1 199 ? 20.688 1.401 -11.258 1 98.81 199 LEU B N 1
ATOM 3994 C CA . LEU B 1 199 ? 19.391 1.183 -10.633 1 98.81 199 LEU B CA 1
ATOM 3995 C C . LEU B 1 199 ? 19.547 1.062 -9.117 1 98.81 199 LEU B C 1
ATOM 3997 O O . LEU B 1 199 ? 18.812 1.719 -8.367 1 98.81 199 LEU B O 1
ATOM 4001 N N . LEU B 1 200 ? 20.484 0.248 -8.68 1 98.81 200 LEU B N 1
ATOM 4002 C CA . LEU B 1 200 ? 20.734 0.035 -7.254 1 98.81 200 LEU B CA 1
ATOM 4003 C C . LEU B 1 200 ? 21.125 1.339 -6.57 1 98.81 200 LEU B C 1
ATOM 4005 O O . LEU B 1 200 ? 20.609 1.652 -5.488 1 98.81 200 LEU B O 1
ATOM 4009 N N . ALA B 1 201 ? 21.922 2.15 -7.176 1 98.75 201 ALA B N 1
ATOM 4010 C CA . ALA B 1 201 ? 22.516 3.338 -6.57 1 98.75 201 ALA B CA 1
ATOM 4011 C C . ALA B 1 201 ? 21.516 4.477 -6.477 1 98.75 201 ALA B C 1
ATOM 4013 O O . ALA B 1 201 ? 21.609 5.328 -5.594 1 98.75 201 ALA B O 1
ATOM 4014 N N . LYS B 1 202 ? 20.531 4.461 -7.328 1 98.75 202 LYS B N 1
ATOM 4015 C CA . LYS B 1 202 ? 19.703 5.66 -7.469 1 98.75 202 LYS B CA 1
ATOM 4016 C C . LYS B 1 202 ? 18.297 5.422 -6.957 1 98.75 202 LYS B C 1
ATOM 4018 O O . LYS B 1 202 ? 17.531 6.371 -6.762 1 98.75 202 LYS B O 1
ATOM 4023 N N . SER B 1 203 ? 17.953 4.199 -6.707 1 98.94 203 SER B N 1
ATOM 4024 C CA . SER B 1 203 ? 16.578 3.863 -6.355 1 98.94 203 SER B CA 1
ATOM 4025 C C . SER B 1 203 ? 16.328 4.051 -4.863 1 98.94 203 SER B C 1
ATOM 4027 O O . SER B 1 203 ? 17.188 3.725 -4.039 1 98.94 203 SER B O 1
ATOM 4029 N N . ASP B 1 204 ? 15.156 4.68 -4.52 1 98.88 204 ASP B N 1
ATOM 4030 C CA . ASP B 1 204 ? 14.672 4.715 -3.143 1 98.88 204 ASP B CA 1
ATOM 4031 C C . ASP B 1 204 ? 13.984 3.402 -2.766 1 98.88 204 ASP B C 1
ATOM 4033 O O . ASP B 1 204 ? 13.992 3.006 -1.599 1 98.88 204 ASP B O 1
ATOM 4037 N N . VAL B 1 205 ? 13.398 2.738 -3.709 1 98.94 205 VAL B N 1
ATOM 4038 C CA . VAL B 1 205 ? 12.711 1.455 -3.594 1 98.94 205 VAL B CA 1
ATOM 4039 C C . VAL B 1 205 ? 13.133 0.54 -4.742 1 98.94 205 VAL B C 1
ATOM 4041 O O . VAL B 1 205 ? 13.219 0.976 -5.891 1 98.94 205 VAL B O 1
ATOM 4044 N N . ILE B 1 206 ? 13.398 -0.652 -4.48 1 98.94 206 ILE B N 1
ATOM 4045 C CA . ILE B 1 206 ? 13.711 -1.648 -5.504 1 98.94 206 ILE B CA 1
ATOM 4046 C C . ILE B 1 206 ? 12.688 -2.779 -5.445 1 98.94 206 ILE B C 1
ATOM 4048 O O . ILE B 1 206 ? 12.469 -3.373 -4.387 1 98.94 206 ILE B O 1
ATOM 4052 N N . SER B 1 207 ? 12.062 -3.039 -6.492 1 98.94 207 SER B N 1
ATOM 4053 C CA . SER B 1 207 ? 11.062 -4.09 -6.605 1 98.94 207 SER B CA 1
ATOM 4054 C C . SER B 1 207 ? 11.5 -5.172 -7.586 1 98.94 207 SER B C 1
ATOM 4056 O O . SER B 1 207 ? 11.953 -4.867 -8.695 1 98.94 207 SER B O 1
ATOM 4058 N N . LEU B 1 208 ? 11.359 -6.426 -7.211 1 98.88 208 LEU B N 1
ATOM 4059 C CA . LEU B 1 208 ? 11.82 -7.555 -8.008 1 98.88 208 LEU B CA 1
ATOM 4060 C C . LEU B 1 208 ? 10.656 -8.203 -8.758 1 98.88 208 LEU B C 1
ATOM 4062 O O . LEU B 1 208 ? 9.656 -8.586 -8.148 1 98.88 208 LEU B O 1
ATOM 4066 N N . HIS B 1 209 ? 10.805 -8.359 -10.039 1 98.06 209 HIS B N 1
ATOM 4067 C CA . HIS B 1 209 ? 9.812 -8.945 -10.93 1 98.06 209 HIS B CA 1
ATOM 4068 C C . HIS B 1 209 ? 10.477 -9.789 -12.008 1 98.06 209 HIS B C 1
ATOM 4070 O O . HIS B 1 209 ? 10.016 -9.82 -13.156 1 98.06 209 HIS B O 1
ATOM 4076 N N . CYS B 1 210 ? 11.531 -10.406 -11.734 1 96 210 CYS B N 1
ATOM 4077 C CA . CYS B 1 210 ? 12.289 -11.188 -12.703 1 96 210 CYS B CA 1
ATOM 4078 C C . CYS B 1 210 ? 12.234 -12.672 -12.367 1 96 210 CYS B C 1
ATOM 4080 O O . CYS B 1 210 ? 11.984 -13.047 -11.219 1 96 210 CYS B O 1
ATOM 4082 N N . PRO B 1 211 ? 12.445 -13.531 -13.344 1 93.06 211 PRO B N 1
ATOM 4083 C CA . PRO B 1 211 ? 12.477 -14.977 -13.078 1 93.06 211 PRO B CA 1
ATOM 4084 C C . PRO B 1 211 ? 13.719 -15.398 -12.297 1 93.06 211 PRO B C 1
ATOM 4086 O O . PRO B 1 211 ? 14.688 -14.648 -12.203 1 93.06 211 PRO B O 1
ATOM 4089 N N . LEU B 1 212 ? 13.594 -16.547 -11.672 1 94.38 212 LEU B N 1
ATOM 4090 C CA . LEU B 1 212 ? 14.734 -17.156 -11.008 1 94.38 212 LEU B CA 1
ATOM 4091 C C . LEU B 1 212 ? 15.602 -17.922 -12.008 1 94.38 212 LEU B C 1
ATOM 4093 O O . LEU B 1 212 ? 15.141 -18.859 -12.648 1 94.38 212 LEU B O 1
ATOM 4097 N N . THR B 1 213 ? 16.734 -17.5 -12.258 1 94.12 213 THR B N 1
ATOM 4098 C CA . THR B 1 213 ? 17.766 -18.109 -13.086 1 94.12 213 THR B CA 1
ATOM 4099 C C . THR B 1 213 ? 19.109 -18.141 -12.344 1 94.12 213 THR B C 1
ATOM 4101 O O . THR B 1 213 ? 19.234 -17.562 -11.266 1 94.12 213 THR B O 1
ATOM 4104 N N . PRO B 1 214 ? 20 -18.844 -12.883 1 95.5 214 PRO B N 1
ATOM 4105 C CA . PRO B 1 214 ? 21.312 -18.812 -12.242 1 95.5 214 PRO B CA 1
ATOM 4106 C C . PRO B 1 214 ? 21.875 -17.391 -12.102 1 95.5 214 PRO B C 1
ATOM 4108 O O . PRO B 1 214 ? 22.578 -17.094 -11.141 1 95.5 214 PRO B O 1
ATOM 4111 N N . GLU B 1 215 ? 21.531 -16.562 -12.961 1 94.31 215 GLU B N 1
ATOM 4112 C CA . GLU B 1 215 ? 22.031 -15.188 -12.969 1 94.31 215 GLU B CA 1
ATOM 4113 C C . GLU B 1 215 ? 21.281 -14.32 -11.953 1 94.31 215 GLU B C 1
ATOM 4115 O O . GLU B 1 215 ? 21.844 -13.344 -11.445 1 94.31 215 GLU B O 1
ATOM 4120 N N . THR B 1 216 ? 20.094 -14.656 -11.641 1 96.75 216 THR B N 1
ATOM 4121 C CA . THR B 1 216 ? 19.297 -13.789 -10.781 1 96.75 216 THR B CA 1
ATOM 4122 C C . THR B 1 216 ? 19.203 -14.367 -9.367 1 96.75 216 THR B C 1
ATOM 4124 O O . THR B 1 216 ? 18.766 -13.688 -8.445 1 96.75 216 THR B O 1
ATOM 4127 N N . GLU B 1 217 ? 19.578 -15.664 -9.234 1 98.12 217 GLU B N 1
ATOM 4128 C CA . GLU B 1 217 ? 19.578 -16.25 -7.898 1 98.12 217 GLU B CA 1
ATOM 4129 C C . GLU B 1 217 ? 20.453 -15.453 -6.941 1 98.12 217 GLU B C 1
ATOM 4131 O O . GLU B 1 217 ? 21.625 -15.195 -7.227 1 98.12 217 GLU B O 1
ATOM 4136 N N . GLY B 1 218 ? 19.906 -15 -5.91 1 98.56 218 GLY B N 1
ATOM 4137 C CA . GLY B 1 218 ? 20.625 -14.211 -4.93 1 98.56 218 GLY B CA 1
ATOM 4138 C C . GLY B 1 218 ? 21.062 -12.859 -5.453 1 98.56 218 GLY B C 1
ATOM 4139 O O . GLY B 1 218 ? 22.094 -12.32 -5.031 1 98.56 218 GLY B O 1
ATOM 4140 N N . ILE B 1 219 ? 20.359 -12.297 -6.391 1 98.38 219 ILE B N 1
ATOM 4141 C CA . ILE B 1 219 ? 20.75 -11.008 -6.961 1 98.38 219 ILE B CA 1
ATOM 4142 C C . ILE B 1 219 ? 20.75 -9.945 -5.867 1 98.38 219 ILE B C 1
ATOM 4144 O O . ILE B 1 219 ? 21.531 -9 -5.922 1 98.38 219 ILE B O 1
ATOM 4148 N N . ILE B 1 220 ? 19.891 -10.102 -4.883 1 98.81 220 ILE B N 1
ATOM 4149 C CA . ILE B 1 220 ? 19.953 -9.25 -3.699 1 98.81 220 ILE B CA 1
ATOM 4150 C C . ILE B 1 220 ? 20.812 -9.914 -2.625 1 98.81 220 ILE B C 1
ATOM 4152 O O . ILE B 1 220 ? 20.328 -10.773 -1.883 1 98.81 220 ILE B O 1
ATOM 4156 N N . ASN B 1 221 ? 22.016 -9.648 -2.621 1 98.75 221 ASN B N 1
ATOM 4157 C CA . ASN B 1 221 ? 23.016 -10.125 -1.671 1 98.75 221 ASN B CA 1
ATOM 4158 C C . ASN B 1 221 ? 23.766 -8.961 -1.025 1 98.75 221 ASN B C 1
ATOM 4160 O O . ASN B 1 221 ? 23.469 -7.797 -1.299 1 98.75 221 ASN B O 1
ATOM 4164 N N . ALA B 1 222 ? 24.703 -9.258 -0.183 1 98.75 222 ALA B N 1
ATOM 4165 C CA . ALA B 1 222 ? 25.453 -8.25 0.562 1 98.75 222 ALA B CA 1
ATOM 4166 C C . ALA B 1 222 ? 26.125 -7.262 -0.383 1 98.75 222 ALA B C 1
ATOM 4168 O O . ALA B 1 222 ? 26.125 -6.051 -0.136 1 98.75 222 ALA B O 1
ATOM 4169 N N . ILE B 1 223 ? 26.656 -7.711 -1.459 1 98.75 223 ILE B N 1
ATOM 4170 C CA . ILE B 1 223 ? 27.406 -6.883 -2.404 1 98.75 223 ILE B CA 1
ATOM 4171 C C . ILE B 1 223 ? 26.453 -5.883 -3.066 1 98.75 223 ILE B C 1
ATOM 4173 O O . ILE B 1 223 ? 26.734 -4.68 -3.084 1 98.75 223 ILE B O 1
ATOM 4177 N N . ASN B 1 224 ? 25.391 -6.344 -3.592 1 98.81 224 ASN B N 1
ATOM 4178 C CA . ASN B 1 224 ? 24.453 -5.461 -4.293 1 98.81 224 ASN B CA 1
ATOM 4179 C C . ASN B 1 224 ? 23.719 -4.539 -3.324 1 98.81 224 ASN B C 1
ATOM 4181 O O . ASN B 1 224 ? 23.406 -3.396 -3.666 1 98.81 224 ASN B O 1
ATOM 4185 N N . ILE B 1 225 ? 23.438 -4.953 -2.068 1 98.88 225 ILE B N 1
ATOM 4186 C CA . ILE B 1 225 ? 22.828 -4.109 -1.049 1 98.88 225 ILE B CA 1
ATOM 4187 C C . ILE B 1 225 ? 23.766 -2.947 -0.708 1 98.88 225 ILE B C 1
ATOM 4189 O O . ILE B 1 225 ? 23.297 -1.816 -0.514 1 98.88 225 ILE B O 1
ATOM 4193 N N . SER B 1 226 ? 25.062 -3.242 -0.689 1 98.69 226 SER B N 1
ATOM 4194 C CA . SER B 1 226 ? 26.016 -2.201 -0.352 1 98.69 226 SER B CA 1
ATOM 4195 C C . SER B 1 226 ? 26 -1.077 -1.382 1 98.69 226 SER B C 1
ATOM 4197 O O . SER B 1 226 ? 26.391 0.055 -1.08 1 98.69 226 SER B O 1
ATOM 4199 N N . LYS B 1 227 ? 25.516 -1.327 -2.568 1 98.81 227 LYS B N 1
ATOM 4200 C CA . LYS B 1 227 ? 25.484 -0.352 -3.654 1 98.81 227 LYS B CA 1
ATOM 4201 C C . LYS B 1 227 ? 24.219 0.499 -3.594 1 98.81 227 LYS B C 1
ATOM 4203 O O . LYS B 1 227 ? 24.109 1.52 -4.277 1 98.81 227 LYS B O 1
ATOM 4208 N N . MET B 1 228 ? 23.312 0.124 -2.801 1 98.81 228 MET B N 1
ATOM 4209 C CA . MET B 1 228 ? 22.031 0.823 -2.707 1 98.81 228 MET B CA 1
ATOM 4210 C C . MET B 1 228 ? 22.172 2.09 -1.869 1 98.81 228 MET B C 1
ATOM 4212 O O . MET B 1 228 ? 23.125 2.236 -1.107 1 98.81 228 MET B O 1
ATOM 4216 N N . LYS B 1 229 ? 21.234 3.023 -2.031 1 98.31 229 LYS B N 1
ATOM 4217 C CA . LYS B 1 229 ? 21.125 4.18 -1.147 1 98.31 229 LYS B CA 1
ATOM 4218 C C . LYS B 1 229 ? 20.953 3.75 0.306 1 98.31 229 LYS B C 1
ATOM 4220 O O . LYS B 1 229 ? 20.266 2.762 0.586 1 98.31 229 LYS B O 1
ATOM 4225 N N . HIS B 1 230 ? 21.625 4.461 1.211 1 98.19 230 HIS B N 1
ATOM 4226 C CA . HIS B 1 230 ? 21.25 4.285 2.609 1 98.19 230 HIS B CA 1
ATOM 4227 C C . HIS B 1 230 ? 19.766 4.562 2.826 1 98.19 230 HIS B C 1
ATOM 4229 O O . HIS B 1 230 ? 19.25 5.578 2.355 1 98.19 230 HIS B O 1
ATOM 4235 N N . GLY B 1 231 ? 19.062 3.568 3.447 1 97.88 231 GLY B N 1
ATOM 4236 C CA . GLY B 1 231 ? 17.641 3.754 3.719 1 97.88 231 GLY B CA 1
ATOM 4237 C C . GLY B 1 231 ? 16.75 3.232 2.609 1 97.88 231 GLY B C 1
ATOM 4238 O O . GLY B 1 231 ? 15.523 3.387 2.662 1 97.88 231 GLY B O 1
ATOM 4239 N N . ALA B 1 232 ? 17.344 2.598 1.522 1 98.75 232 ALA B N 1
ATOM 4240 C CA . ALA B 1 232 ? 16.547 2.025 0.445 1 98.75 232 ALA B CA 1
ATOM 4241 C C . ALA B 1 232 ? 15.602 0.948 0.975 1 98.75 232 ALA B C 1
ATOM 4243 O O . ALA B 1 232 ? 15.82 0.398 2.057 1 98.75 232 ALA B O 1
ATOM 4244 N N . MET B 1 233 ? 14.523 0.706 0.278 1 98.81 233 MET B N 1
ATOM 4245 C CA . MET B 1 233 ? 13.547 -0.333 0.596 1 98.81 233 MET B CA 1
ATOM 4246 C C . MET B 1 233 ? 13.508 -1.392 -0.501 1 98.81 233 MET B C 1
ATOM 4248 O O . MET B 1 233 ? 13.734 -1.088 -1.673 1 98.81 233 MET B O 1
ATOM 4252 N N . ILE B 1 234 ? 13.188 -2.637 -0.159 1 98.88 234 ILE B N 1
ATOM 4253 C CA . ILE B 1 234 ? 13.141 -3.734 -1.119 1 98.88 234 ILE B CA 1
ATOM 4254 C C . ILE B 1 234 ? 11.766 -4.402 -1.077 1 98.88 234 ILE B C 1
ATOM 4256 O O . ILE B 1 234 ? 11.211 -4.629 0.001 1 98.88 234 ILE B O 1
ATOM 4260 N N . ILE B 1 235 ? 11.273 -4.727 -2.209 1 98.94 235 ILE B N 1
ATOM 4261 C CA . ILE B 1 235 ? 10.031 -5.477 -2.334 1 98.94 235 ILE B CA 1
ATOM 4262 C C . ILE B 1 235 ? 10.25 -6.711 -3.203 1 98.94 235 ILE B C 1
ATOM 4264 O O . ILE B 1 235 ? 10.906 -6.633 -4.246 1 98.94 235 ILE B O 1
ATOM 4268 N N . ASN B 1 236 ? 9.742 -7.816 -2.799 1 98.94 236 ASN B N 1
ATOM 4269 C CA . ASN B 1 236 ? 9.828 -9.031 -3.605 1 98.94 236 ASN B CA 1
ATOM 4270 C C . ASN B 1 236 ? 8.492 -9.758 -3.664 1 98.94 236 ASN B C 1
ATOM 4272 O O . ASN B 1 236 ? 8.039 -10.312 -2.664 1 98.94 236 ASN B O 1
ATOM 4276 N N . THR B 1 237 ? 7.875 -9.758 -4.73 1 98.75 237 THR B N 1
ATOM 4277 C CA . THR B 1 237 ? 6.656 -10.508 -5.004 1 98.75 237 THR B CA 1
ATOM 4278 C C . THR B 1 237 ? 6.891 -11.531 -6.113 1 98.75 237 THR B C 1
ATOM 4280 O O . THR B 1 237 ? 5.949 -11.953 -6.785 1 98.75 237 THR B O 1
ATOM 4283 N N . SER B 1 238 ? 8.062 -11.805 -6.441 1 97.56 238 SER B N 1
ATOM 4284 C CA . SER B 1 238 ? 8.453 -12.695 -7.523 1 97.56 238 SER B CA 1
ATOM 4285 C C . SER B 1 238 ? 8.883 -14.062 -6.988 1 97.56 238 SER B C 1
ATOM 4287 O O . SER B 1 238 ? 8.039 -14.883 -6.617 1 97.56 238 SER B O 1
ATOM 4289 N N . ARG B 1 239 ? 10.242 -14.266 -6.82 1 97.38 239 ARG B N 1
ATOM 4290 C CA . ARG B 1 239 ? 10.789 -15.516 -6.305 1 97.38 239 ARG B CA 1
ATOM 4291 C C . ARG B 1 239 ? 11.641 -15.273 -5.062 1 97.38 239 ARG B C 1
ATOM 4293 O O . ARG B 1 239 ? 12.477 -14.367 -5.043 1 97.38 239 ARG B O 1
ATOM 4300 N N . GLY B 1 240 ? 11.445 -16.109 -4.016 1 98.31 240 GLY B N 1
ATOM 4301 C CA . GLY B 1 240 ? 12.148 -15.922 -2.758 1 98.31 240 GLY B CA 1
ATOM 4302 C C . GLY B 1 240 ? 13.656 -16.031 -2.893 1 98.31 240 GLY B C 1
ATOM 4303 O O . GLY B 1 240 ? 14.398 -15.297 -2.244 1 98.31 240 GLY B O 1
ATOM 4304 N N . GLN B 1 241 ? 14.062 -16.891 -3.854 1 98.12 241 GLN B N 1
ATOM 4305 C CA . GLN B 1 241 ? 15.477 -17.219 -3.977 1 98.12 241 GLN B CA 1
ATOM 4306 C C . GLN B 1 241 ? 16.25 -16.094 -4.652 1 98.12 241 GLN B C 1
ATOM 4308 O O . GLN B 1 241 ? 17.484 -16.141 -4.75 1 98.12 241 GLN B O 1
ATOM 4313 N N . LEU B 1 242 ? 15.617 -15.047 -5.027 1 98.69 242 LEU B N 1
ATOM 4314 C CA . LEU B 1 242 ? 16.281 -13.867 -5.566 1 98.69 242 LEU B CA 1
ATOM 4315 C C . LEU B 1 242 ? 17.047 -13.125 -4.473 1 98.69 242 LEU B C 1
ATOM 4317 O O . LEU B 1 242 ? 17.938 -12.32 -4.762 1 98.69 242 LEU B O 1
ATOM 4321 N N . ILE B 1 243 ? 16.719 -13.352 -3.217 1 98.88 243 ILE B N 1
ATOM 4322 C CA . ILE B 1 243 ? 17.297 -12.641 -2.082 1 98.88 243 ILE B CA 1
ATOM 4323 C C . ILE B 1 243 ? 18.078 -13.609 -1.204 1 98.88 243 ILE B C 1
ATOM 4325 O O . ILE B 1 243 ? 17.594 -14.688 -0.864 1 98.88 243 ILE B O 1
ATOM 4329 N N . VAL B 1 244 ? 19.25 -13.281 -0.935 1 98.81 244 VAL B N 1
ATOM 4330 C CA . VAL B 1 244 ? 19.984 -13.953 0.142 1 98.81 244 VAL B CA 1
ATOM 4331 C C . VAL B 1 244 ? 19.469 -13.461 1.493 1 98.81 244 VAL B C 1
ATOM 4333 O O . VAL B 1 244 ? 19.828 -12.367 1.938 1 98.81 244 VAL B O 1
ATOM 4336 N N . GLU B 1 245 ? 18.672 -14.297 2.178 1 98.69 245 GLU B N 1
ATOM 4337 C CA . GLU B 1 245 ? 17.859 -13.875 3.311 1 98.69 245 GLU B CA 1
ATOM 4338 C C . GLU B 1 245 ? 18.719 -13.414 4.477 1 98.69 245 GLU B C 1
ATOM 4340 O O . GLU B 1 245 ? 18.391 -12.453 5.168 1 98.69 245 GLU B O 1
ATOM 4345 N N . GLN B 1 246 ? 19.875 -14.102 4.684 1 98.38 246 GLN B N 1
ATOM 4346 C CA . GLN B 1 246 ? 20.766 -13.688 5.758 1 98.38 246 GLN B CA 1
ATOM 4347 C C . GLN B 1 246 ? 21.359 -12.305 5.484 1 98.38 246 GLN B C 1
ATOM 4349 O O . GLN B 1 246 ? 21.484 -11.484 6.398 1 98.38 246 GLN B O 1
ATOM 4354 N N . ASP B 1 247 ? 21.703 -12.039 4.293 1 98.75 247 ASP B N 1
ATOM 4355 C CA . ASP B 1 247 ? 22.234 -10.734 3.918 1 98.75 247 ASP B CA 1
ATOM 4356 C C . ASP B 1 247 ? 21.188 -9.633 4.094 1 98.75 247 ASP B C 1
ATOM 4358 O O . ASP B 1 247 ? 21.5 -8.539 4.559 1 98.75 247 ASP B O 1
ATOM 4362 N N . LEU B 1 248 ? 20.031 -9.945 3.668 1 98.75 248 LEU B N 1
ATOM 4363 C CA . LEU B 1 248 ? 18.953 -8.992 3.832 1 98.75 248 LEU B CA 1
ATOM 4364 C C . LEU B 1 248 ? 18.719 -8.664 5.305 1 98.75 248 LEU B C 1
ATOM 4366 O O . LEU B 1 248 ? 18.594 -7.496 5.676 1 98.75 248 LEU B O 1
ATOM 4370 N N . LYS B 1 249 ? 18.672 -9.719 6.168 1 98.62 249 LYS B N 1
ATOM 4371 C CA . LYS B 1 249 ? 18.516 -9.523 7.605 1 98.62 249 LYS B CA 1
ATOM 4372 C C . LYS B 1 249 ? 19.578 -8.578 8.148 1 98.62 249 LYS B C 1
ATOM 4374 O O . LYS B 1 249 ? 19.266 -7.641 8.891 1 98.62 249 LYS B O 1
ATOM 4379 N N . GLU B 1 250 ? 20.797 -8.836 7.781 1 98.31 250 GLU B N 1
ATOM 4380 C CA . GLU B 1 250 ? 21.906 -8.031 8.281 1 98.31 250 GLU B CA 1
ATOM 4381 C C . GLU B 1 250 ? 21.766 -6.57 7.859 1 98.31 250 GLU B C 1
ATOM 4383 O O . GLU B 1 250 ? 22 -5.66 8.656 1 98.31 250 GLU B O 1
ATOM 4388 N N . ALA B 1 251 ? 21.406 -6.352 6.637 1 98.62 251 ALA B N 1
ATOM 4389 C CA . ALA B 1 251 ? 21.25 -5 6.105 1 98.62 251 ALA B CA 1
ATOM 4390 C C . ALA B 1 251 ? 20.109 -4.27 6.805 1 98.62 251 ALA B C 1
ATOM 4392 O O . ALA B 1 251 ? 20.172 -3.055 7.012 1 98.62 251 ALA B O 1
ATOM 4393 N N . LEU B 1 252 ? 19.062 -4.973 7.156 1 98.5 252 LEU B N 1
ATOM 4394 C CA . LEU B 1 252 ? 17.938 -4.391 7.875 1 98.5 252 LEU B CA 1
ATOM 4395 C C . LEU B 1 252 ? 18.297 -4.09 9.32 1 98.5 252 LEU B C 1
ATOM 4397 O O . LEU B 1 252 ? 17.984 -3.02 9.844 1 98.5 252 LEU B O 1
ATOM 4401 N N . ASP B 1 253 ? 19.031 -4.973 9.938 1 97.5 253 ASP B N 1
ATOM 4402 C CA . ASP B 1 253 ? 19.422 -4.844 11.336 1 97.5 253 ASP B CA 1
ATOM 4403 C C . ASP B 1 253 ? 20.391 -3.672 11.531 1 97.5 253 ASP B C 1
ATOM 4405 O O . ASP B 1 253 ? 20.328 -2.975 12.547 1 97.5 253 ASP B O 1
ATOM 4409 N N . ASN B 1 254 ? 21.25 -3.475 10.531 1 97 254 ASN B N 1
ATOM 4410 C CA . ASN B 1 254 ? 22.25 -2.438 10.711 1 97 254 ASN B CA 1
ATOM 4411 C C . ASN B 1 254 ? 21.797 -1.099 10.141 1 97 254 ASN B C 1
ATOM 4413 O O . ASN B 1 254 ? 22.547 -0.126 10.141 1 97 254 ASN B O 1
ATOM 4417 N N . GLY B 1 255 ? 20.641 -1.07 9.57 1 96.31 255 GLY B N 1
ATOM 4418 C CA . GLY B 1 255 ? 20.047 0.192 9.164 1 96.31 255 GLY B CA 1
ATOM 4419 C C . GLY B 1 255 ? 20.406 0.589 7.742 1 96.31 255 GLY B C 1
ATOM 4420 O O . GLY B 1 255 ? 19.984 1.646 7.262 1 96.31 255 GLY B O 1
ATOM 4421 N N . LYS B 1 256 ? 21.188 -0.234 7.059 1 98.19 256 LYS B N 1
ATOM 4422 C CA . LYS B 1 256 ? 21.469 0.037 5.656 1 98.19 256 LYS B CA 1
ATOM 4423 C C . LYS B 1 256 ? 20.188 0.123 4.832 1 98.19 256 LYS B C 1
ATOM 4425 O O . LYS B 1 256 ? 20.047 1.018 3.998 1 98.19 256 LYS B O 1
ATOM 4430 N N . LEU B 1 257 ? 19.344 -0.788 5.07 1 98.56 257 LEU B N 1
ATOM 4431 C CA . LEU B 1 257 ? 18.016 -0.776 4.461 1 98.56 257 LEU B CA 1
ATOM 4432 C C . LEU B 1 257 ? 16.969 -0.331 5.469 1 98.56 257 LEU B C 1
ATOM 4434 O O . LEU B 1 257 ? 17.016 -0.724 6.637 1 98.56 257 LEU B O 1
ATOM 4438 N N . ALA B 1 258 ? 16.062 0.558 5.004 1 98 258 ALA B N 1
ATOM 4439 C CA . ALA B 1 258 ? 15.008 1.066 5.879 1 98 258 ALA B CA 1
ATOM 4440 C C . ALA B 1 258 ? 13.914 0.022 6.086 1 98 258 ALA B C 1
ATOM 4442 O O . ALA B 1 258 ? 13.219 0.038 7.102 1 98 258 ALA B O 1
ATOM 4443 N N . GLY B 1 259 ? 13.727 -0.863 5.086 1 98.44 259 GLY B N 1
ATOM 4444 C CA . GLY B 1 259 ? 12.68 -1.867 5.184 1 98.44 259 GLY B CA 1
ATOM 4445 C C . GLY B 1 259 ? 12.672 -2.836 4.016 1 98.44 259 GLY B C 1
ATOM 4446 O O . GLY B 1 259 ? 13.312 -2.588 2.994 1 98.44 259 GLY B O 1
ATOM 4447 N N . ALA B 1 260 ? 12.039 -3.914 4.152 1 98.88 260 ALA B N 1
ATOM 4448 C CA . ALA B 1 260 ? 11.75 -4.891 3.105 1 98.88 260 ALA B CA 1
ATOM 4449 C C . ALA B 1 260 ? 10.336 -5.438 3.244 1 98.88 260 ALA B C 1
ATOM 4451 O O . ALA B 1 260 ? 9.812 -5.555 4.355 1 98.88 260 ALA B O 1
ATOM 4452 N N . ALA B 1 261 ? 9.711 -5.676 2.17 1 98.94 261 ALA B N 1
ATOM 4453 C CA . ALA B 1 261 ? 8.398 -6.312 2.121 1 98.94 261 ALA B CA 1
ATOM 4454 C C . ALA B 1 261 ? 8.383 -7.465 1.117 1 98.94 261 ALA B C 1
ATOM 4456 O O . ALA B 1 261 ? 8.633 -7.258 -0.074 1 98.94 261 ALA B O 1
ATOM 4457 N N . LEU B 1 262 ? 8.102 -8.648 1.588 1 98.94 262 LEU B N 1
ATOM 4458 C CA . LEU B 1 262 ? 8.266 -9.875 0.809 1 98.94 262 LEU B CA 1
ATOM 4459 C C . LEU B 1 262 ? 6.98 -10.695 0.818 1 98.94 262 LEU B C 1
ATOM 4461 O O . LEU B 1 262 ? 6.445 -11.008 1.885 1 98.94 262 LEU B O 1
ATOM 4465 N N . ASP B 1 263 ? 6.531 -11.07 -0.364 1 98.88 263 ASP B N 1
ATOM 4466 C CA . ASP B 1 263 ? 5.406 -11.992 -0.45 1 98.88 263 ASP B CA 1
ATOM 4467 C C . ASP B 1 263 ? 5.883 -13.414 -0.705 1 98.88 263 ASP B C 1
ATOM 4469 O O . ASP B 1 263 ? 5.07 -14.344 -0.798 1 98.88 263 ASP B O 1
ATOM 4473 N N . VAL B 1 264 ? 7.203 -13.609 -0.906 1 98.69 264 VAL B N 1
ATOM 4474 C CA . VAL B 1 264 ? 7.828 -14.898 -1.166 1 98.69 264 VAL B CA 1
ATOM 4475 C C . VAL B 1 264 ? 9.125 -15.023 -0.366 1 98.69 264 VAL B C 1
ATOM 4477 O O . VAL B 1 264 ? 9.766 -14.016 -0.056 1 98.69 264 VAL B O 1
ATOM 4480 N N . VAL B 1 265 ? 9.438 -16.188 -0.01 1 98.5 265 VAL B N 1
ATOM 4481 C CA . VAL B 1 265 ? 10.695 -16.5 0.651 1 98.5 265 VAL B CA 1
ATOM 4482 C C . VAL B 1 265 ? 11.32 -17.75 0.019 1 98.5 265 VAL B C 1
ATOM 4484 O O . VAL B 1 265 ? 10.727 -18.375 -0.864 1 98.5 265 VAL B O 1
ATOM 4487 N N . SER B 1 266 ? 12.477 -18.062 0.424 1 97.5 266 SER B N 1
ATOM 4488 C CA . SER B 1 266 ? 13.273 -19.094 -0.248 1 97.5 266 SER B CA 1
ATOM 4489 C C . SER B 1 266 ? 12.602 -20.453 -0.154 1 97.5 266 SER B C 1
ATOM 4491 O O . SER B 1 266 ? 12.656 -21.25 -1.1 1 97.5 266 SER B O 1
ATOM 4493 N N . LYS B 1 267 ? 11.977 -20.719 0.944 1 97.12 267 LYS B N 1
ATOM 4494 C CA . LYS B 1 267 ? 11.227 -21.953 1.168 1 97.12 267 LYS B CA 1
ATOM 4495 C C . LYS B 1 267 ? 9.812 -21.656 1.667 1 97.12 267 LYS B C 1
ATOM 4497 O O . LYS B 1 267 ? 9.633 -20.859 2.586 1 97.12 267 LYS B O 1
ATOM 4502 N N . GLU B 1 268 ? 8.844 -22.297 1.08 1 97 268 GLU B N 1
ATOM 4503 C CA . GLU B 1 268 ? 7.453 -22.031 1.416 1 97 268 GLU B CA 1
ATOM 4504 C C . GLU B 1 268 ? 6.676 -23.328 1.63 1 97 268 GLU B C 1
ATOM 4506 O O . GLU B 1 268 ? 6.703 -24.219 0.781 1 97 268 GLU B O 1
ATOM 4511 N N . PRO B 1 269 ? 6.074 -23.5 2.674 1 97.69 269 PRO B N 1
ATOM 4512 C CA . PRO B 1 269 ? 5.938 -22.516 3.758 1 97.69 269 PRO B CA 1
ATOM 4513 C C . PRO B 1 269 ? 7.277 -22.156 4.395 1 97.69 269 PRO B C 1
ATOM 4515 O O . PRO B 1 269 ? 8.227 -22.938 4.336 1 97.69 269 PRO B O 1
ATOM 4518 N N . ILE B 1 270 ? 7.254 -21.031 5.074 1 98.62 270 ILE B N 1
ATOM 4519 C CA . ILE B 1 270 ? 8.492 -20.469 5.594 1 98.62 270 ILE B CA 1
ATOM 4520 C C . ILE B 1 270 ? 9.016 -21.328 6.742 1 98.62 270 ILE B C 1
ATOM 4522 O O . ILE B 1 270 ? 8.227 -21.828 7.551 1 98.62 270 ILE B O 1
ATOM 4526 N N . ASP B 1 271 ? 10.359 -21.5 6.766 1 98.06 271 ASP B N 1
ATOM 4527 C CA . ASP B 1 271 ? 10.961 -22.203 7.895 1 98.06 271 ASP B CA 1
ATOM 4528 C C . ASP B 1 271 ? 10.773 -21.422 9.195 1 98.06 271 ASP B C 1
ATOM 4530 O O . ASP B 1 271 ? 10.898 -20.188 9.211 1 98.06 271 ASP B O 1
ATOM 4534 N N . LYS B 1 272 ? 10.492 -22.125 10.273 1 97.25 272 LYS B N 1
ATOM 4535 C CA . LYS B 1 272 ? 10.273 -21.484 11.57 1 97.25 272 LYS B CA 1
ATOM 4536 C C . LYS B 1 272 ? 11.508 -20.719 12.023 1 97.25 272 LYS B C 1
ATOM 4538 O O . LYS B 1 272 ? 11.398 -19.766 12.797 1 97.25 272 LYS B O 1
ATOM 4543 N N . ASP B 1 273 ? 12.711 -21.125 11.461 1 97.19 273 ASP B N 1
ATOM 4544 C CA . ASP B 1 273 ? 13.961 -20.5 11.883 1 97.19 273 ASP B CA 1
ATOM 4545 C C . ASP B 1 273 ? 14.461 -19.516 10.828 1 97.19 273 ASP B C 1
ATOM 4547 O O . ASP B 1 273 ? 15.617 -19.078 10.867 1 97.19 273 ASP B O 1
ATOM 4551 N N . ASN B 1 274 ? 13.617 -19.25 9.875 1 98.19 274 ASN B N 1
ATOM 4552 C CA . ASN B 1 274 ? 14.016 -18.25 8.898 1 98.19 274 ASN B CA 1
ATOM 4553 C C . ASN B 1 274 ? 14.469 -16.953 9.57 1 98.19 274 ASN B C 1
ATOM 4555 O O . ASN B 1 274 ? 13.758 -16.422 10.422 1 98.19 274 ASN B O 1
ATOM 4559 N N . PRO B 1 275 ? 15.609 -16.438 9.188 1 97.5 275 PRO B N 1
ATOM 4560 C CA . PRO B 1 275 ? 16.156 -15.266 9.875 1 97.5 275 PRO B CA 1
ATOM 4561 C C . PRO B 1 275 ? 15.289 -14.023 9.727 1 97.5 275 PRO B C 1
ATOM 4563 O O . PRO B 1 275 ? 15.32 -13.133 10.578 1 97.5 275 PRO B O 1
ATOM 4566 N N . LEU B 1 276 ? 14.492 -13.93 8.742 1 98.12 276 LEU B N 1
ATOM 4567 C CA . LEU B 1 276 ? 13.711 -12.734 8.453 1 98.12 276 LEU B CA 1
ATOM 4568 C C . LEU B 1 276 ? 12.531 -12.617 9.414 1 98.12 276 LEU B C 1
ATOM 4570 O O . LEU B 1 276 ? 11.914 -11.555 9.523 1 98.12 276 LEU B O 1
ATOM 4574 N N . LEU B 1 277 ? 12.148 -13.719 10.102 1 97.81 277 LEU B N 1
ATOM 4575 C CA . LEU B 1 277 ? 10.992 -13.734 11 1 97.81 277 LEU B CA 1
ATOM 4576 C C . LEU B 1 277 ? 11.242 -12.867 12.227 1 97.81 277 LEU B C 1
ATOM 4578 O O . LEU B 1 277 ? 10.297 -12.398 12.859 1 97.81 277 LEU B O 1
ATOM 4582 N N . SER B 1 278 ? 12.523 -12.586 12.547 1 95 278 SER B N 1
ATOM 4583 C CA . SER B 1 278 ? 12.859 -11.812 13.742 1 95 278 SER B CA 1
ATOM 4584 C C . SER B 1 278 ? 13.312 -10.406 13.383 1 95 278 SER B C 1
ATOM 4586 O O . SER B 1 278 ? 13.844 -9.688 14.227 1 95 278 SER B O 1
ATOM 4588 N N . THR B 1 279 ? 13.117 -10.062 12.203 1 93.12 279 THR B N 1
ATOM 4589 C CA . THR B 1 279 ? 13.539 -8.75 11.742 1 93.12 279 THR B CA 1
ATOM 4590 C C . THR B 1 279 ? 12.383 -7.754 11.781 1 93.12 279 THR B C 1
ATOM 4592 O O . THR B 1 279 ? 11.367 -7.949 11.117 1 93.12 279 THR B O 1
ATOM 4595 N N . ASN B 1 280 ? 12.414 -6.656 12.555 1 87.25 280 ASN B N 1
ATOM 4596 C CA . ASN B 1 280 ? 11.32 -5.723 12.805 1 87.25 280 ASN B CA 1
ATOM 4597 C C . ASN B 1 280 ? 10.953 -4.941 11.547 1 87.25 280 ASN B C 1
ATOM 4599 O O . ASN B 1 280 ? 9.773 -4.637 11.32 1 87.25 280 ASN B O 1
ATOM 4603 N N . ASN B 1 281 ? 11.82 -4.543 10.711 1 95.5 281 ASN B N 1
ATOM 4604 C CA . ASN B 1 281 ? 11.539 -3.73 9.531 1 95.5 281 ASN B CA 1
ATOM 4605 C C . ASN B 1 281 ? 11.391 -4.59 8.281 1 95.5 281 ASN B C 1
ATOM 4607 O O . ASN B 1 281 ? 11.75 -4.164 7.18 1 95.5 281 ASN B O 1
ATOM 4611 N N . CYS B 1 282 ? 10.953 -5.824 8.461 1 98.44 282 CYS B N 1
ATOM 4612 C CA . CYS B 1 282 ? 10.672 -6.738 7.359 1 98.44 282 CYS B CA 1
ATOM 4613 C C . CYS B 1 282 ? 9.219 -7.207 7.402 1 98.44 282 CYS B C 1
ATOM 4615 O O . CYS B 1 282 ? 8.805 -7.863 8.359 1 98.44 282 CYS B O 1
ATOM 4617 N N . ILE B 1 283 ? 8.484 -6.816 6.426 1 98.81 283 ILE B N 1
ATOM 4618 C CA . ILE B 1 283 ? 7.102 -7.254 6.277 1 98.81 283 ILE B CA 1
ATOM 4619 C C . ILE B 1 283 ? 7.047 -8.516 5.41 1 98.81 283 ILE B C 1
ATOM 4621 O O . ILE B 1 283 ? 7.66 -8.562 4.344 1 98.81 283 ILE B O 1
ATOM 4625 N N . ILE B 1 284 ? 6.355 -9.562 5.848 1 98.88 284 ILE B N 1
ATOM 4626 C CA . ILE B 1 284 ? 6.246 -10.812 5.094 1 98.88 284 ILE B CA 1
ATOM 4627 C C . ILE B 1 284 ? 4.777 -11.227 4.988 1 98.88 284 ILE B C 1
ATOM 4629 O O . ILE B 1 284 ? 4.098 -11.383 6.004 1 98.88 284 ILE B O 1
ATOM 4633 N N . THR B 1 285 ? 4.27 -11.297 3.811 1 98.88 285 THR B N 1
ATOM 4634 C CA . THR B 1 285 ? 2.975 -11.922 3.543 1 98.88 285 THR B CA 1
ATOM 4635 C C . THR B 1 285 ? 3.156 -13.312 2.941 1 98.88 285 THR B C 1
ATOM 4637 O O . THR B 1 285 ? 4.184 -13.594 2.324 1 98.88 285 THR B O 1
ATOM 4640 N N . PRO B 1 286 ? 2.244 -14.227 3.152 1 98.75 286 PRO B N 1
ATOM 4641 C CA . PRO B 1 286 ? 2.457 -15.648 2.859 1 98.75 286 PRO B CA 1
ATOM 4642 C C . PRO B 1 286 ? 2.045 -16.016 1.438 1 98.75 286 PRO B C 1
ATOM 4644 O O . PRO B 1 286 ? 1.183 -16.891 1.249 1 98.75 286 PRO B O 1
ATOM 4647 N N . HIS B 1 287 ? 2.707 -15.43 0.478 1 98.62 287 HIS B N 1
ATOM 4648 C CA . HIS B 1 287 ? 2.539 -15.758 -0.934 1 98.62 287 HIS B CA 1
ATOM 4649 C C . HIS B 1 287 ? 1.086 -15.602 -1.368 1 98.62 287 HIS B C 1
ATOM 4651 O O . HIS B 1 287 ? 0.508 -16.516 -1.965 1 98.62 287 HIS B O 1
ATOM 4657 N N . ILE B 1 288 ? 0.545 -14.398 -1.207 1 98.62 288 ILE B N 1
ATOM 4658 C CA . ILE B 1 288 ? -0.88 -14.203 -1.448 1 98.62 288 ILE B CA 1
ATOM 4659 C C . ILE B 1 288 ? -1.079 -13.203 -2.584 1 98.62 288 ILE B C 1
ATOM 4661 O O . ILE B 1 288 ? -2.215 -12.875 -2.939 1 98.62 288 ILE B O 1
ATOM 4665 N N . ALA B 1 289 ? 0.025 -12.688 -3.176 1 98.62 289 ALA B N 1
ATOM 4666 C CA . ALA B 1 289 ? -0.07 -11.648 -4.195 1 98.62 289 ALA B CA 1
ATOM 4667 C C . ALA B 1 289 ? -0.921 -12.109 -5.375 1 98.62 289 ALA B C 1
ATOM 4669 O O . ALA B 1 289 ? -1.586 -11.297 -6.023 1 98.62 289 ALA B O 1
ATOM 4670 N N . TRP B 1 290 ? -1.003 -13.398 -5.582 1 97.62 290 TRP B N 1
ATOM 4671 C CA . TRP B 1 290 ? -1.701 -13.977 -6.727 1 97.62 290 TRP B CA 1
ATOM 4672 C C . TRP B 1 290 ? -3.17 -14.227 -6.398 1 97.62 290 TRP B C 1
ATOM 4674 O O . TRP B 1 290 ? -3.979 -14.461 -7.297 1 97.62 290 TRP B O 1
ATOM 4684 N N . ALA B 1 291 ? -3.572 -14.117 -5.172 1 98.12 291 ALA B N 1
ATOM 4685 C CA . ALA B 1 291 ? -4.672 -14.953 -4.691 1 98.12 291 ALA B CA 1
ATOM 4686 C C . ALA B 1 291 ? -5.941 -14.125 -4.504 1 98.12 291 ALA B C 1
ATOM 4688 O O . ALA B 1 291 ? -6.863 -14.547 -3.799 1 98.12 291 ALA B O 1
ATOM 4689 N N . SER B 1 292 ? -5.977 -12.867 -5.051 1 98.12 292 SER B N 1
ATOM 4690 C CA . SER B 1 292 ? -7.266 -12.195 -5.016 1 98.12 292 SER B CA 1
ATOM 4691 C C . SER B 1 292 ? -8.352 -13.047 -5.664 1 98.12 292 SER B C 1
ATOM 4693 O O . SER B 1 292 ? -8.07 -13.867 -6.535 1 98.12 292 SER B O 1
ATOM 4695 N N . LYS B 1 293 ? -9.578 -12.891 -5.195 1 97.81 293 LYS B N 1
ATOM 4696 C CA . LYS B 1 293 ? -10.68 -13.664 -5.758 1 97.81 293 LYS B CA 1
ATOM 4697 C C . LYS B 1 293 ? -10.75 -13.484 -7.273 1 97.81 293 LYS B C 1
ATOM 4699 O O . LYS B 1 293 ? -10.938 -14.461 -8.008 1 97.81 293 LYS B O 1
ATOM 4704 N N . GLU B 1 294 ? -10.609 -12.234 -7.734 1 98.31 294 GLU B N 1
ATOM 4705 C CA . GLU B 1 294 ? -10.656 -11.93 -9.156 1 98.31 294 GLU B CA 1
ATOM 4706 C C . GLU B 1 294 ? -9.562 -12.664 -9.922 1 98.31 294 GLU B C 1
ATOM 4708 O O . GLU B 1 294 ? -9.812 -13.211 -11 1 98.31 294 GLU B O 1
ATOM 4713 N N . SER B 1 295 ? -8.383 -12.68 -9.391 1 98.25 295 SER B N 1
ATOM 4714 C CA . SER B 1 295 ? -7.254 -13.344 -10.039 1 98.25 295 SER B CA 1
ATOM 4715 C C . SER B 1 295 ? -7.461 -14.852 -10.102 1 98.25 295 SER B C 1
ATOM 4717 O O . SER B 1 295 ? -7.188 -15.477 -11.125 1 98.25 295 SER B O 1
ATOM 4719 N N . ARG B 1 296 ? -7.914 -15.445 -9.016 1 98.44 296 ARG B N 1
ATOM 4720 C CA . ARG B 1 296 ? -8.195 -16.875 -8.984 1 98.44 296 ARG B CA 1
ATOM 4721 C C . ARG B 1 296 ? -9.297 -17.25 -9.977 1 98.44 296 ARG B C 1
ATOM 4723 O O . ARG B 1 296 ? -9.234 -18.297 -10.617 1 98.44 296 ARG B O 1
ATOM 4730 N N . ASP B 1 297 ? -10.266 -16.391 -10.078 1 98.19 297 ASP B N 1
ATOM 4731 C CA . ASP B 1 297 ? -11.328 -16.609 -11.055 1 98.19 297 ASP B CA 1
ATOM 4732 C C . ASP B 1 297 ? -10.773 -16.609 -12.477 1 98.19 297 ASP B C 1
ATOM 4734 O O . ASP B 1 297 ? -11.133 -17.453 -13.289 1 98.19 297 ASP B O 1
ATOM 4738 N N . ARG B 1 298 ? -9.914 -15.633 -12.758 1 98.31 298 ARG B N 1
ATOM 4739 C CA . ARG B 1 298 ? -9.258 -15.602 -14.062 1 98.31 298 ARG B CA 1
ATOM 4740 C C . ARG B 1 298 ? -8.445 -16.875 -14.297 1 98.31 298 ARG B C 1
ATOM 4742 O O . ARG B 1 298 ? -8.469 -17.422 -15.398 1 98.31 298 ARG B O 1
ATOM 4749 N N . LEU B 1 299 ? -7.715 -17.281 -13.305 1 98.5 299 LEU B N 1
ATOM 4750 C CA . LEU B 1 299 ? -6.91 -18.5 -13.383 1 98.5 299 LEU B CA 1
ATOM 4751 C C . LEU B 1 299 ? -7.777 -19.703 -13.734 1 98.5 299 LEU B C 1
ATOM 4753 O O . LEU B 1 299 ? -7.477 -20.438 -14.68 1 98.5 299 LEU B O 1
ATOM 4757 N N . LEU B 1 300 ? -8.867 -19.875 -13.016 1 98.12 300 LEU B N 1
ATOM 4758 C CA . LEU B 1 300 ? -9.781 -21 -13.227 1 98.12 300 LEU B CA 1
ATOM 4759 C C . LEU B 1 300 ? -10.367 -20.969 -14.633 1 98.12 300 LEU B C 1
ATOM 4761 O O . LEU B 1 300 ? -10.398 -21.984 -15.32 1 98.12 300 LEU B O 1
ATOM 4765 N N . ASN B 1 301 ? -10.797 -19.812 -15.102 1 97.94 301 ASN B N 1
ATOM 4766 C CA . ASN B 1 301 ? -11.398 -19.688 -16.422 1 97.94 301 ASN B CA 1
ATOM 4767 C C . ASN B 1 301 ? -10.398 -19.984 -17.531 1 97.94 301 ASN B C 1
ATOM 4769 O O . ASN B 1 301 ? -10.75 -20.625 -18.516 1 97.94 301 ASN B O 1
ATOM 4773 N N . THR B 1 302 ? -9.188 -19.5 -17.344 1 98.25 302 THR B N 1
ATOM 4774 C CA . THR B 1 302 ? -8.156 -19.797 -18.344 1 98.25 302 THR B CA 1
ATOM 4775 C C . THR B 1 302 ? -7.844 -21.297 -18.375 1 98.25 302 THR B C 1
ATOM 4777 O O . THR B 1 302 ? -7.633 -21.859 -19.453 1 98.25 302 THR B O 1
ATOM 4780 N N . ALA B 1 303 ? -7.789 -21.938 -17.219 1 97.94 303 ALA B N 1
ATOM 4781 C CA . ALA B 1 303 ? -7.578 -23.391 -17.156 1 97.94 303 ALA B CA 1
ATOM 4782 C C . ALA B 1 303 ? -8.68 -24.125 -17.906 1 97.94 303 ALA B C 1
ATOM 4784 O O . ALA B 1 303 ? -8.406 -25.094 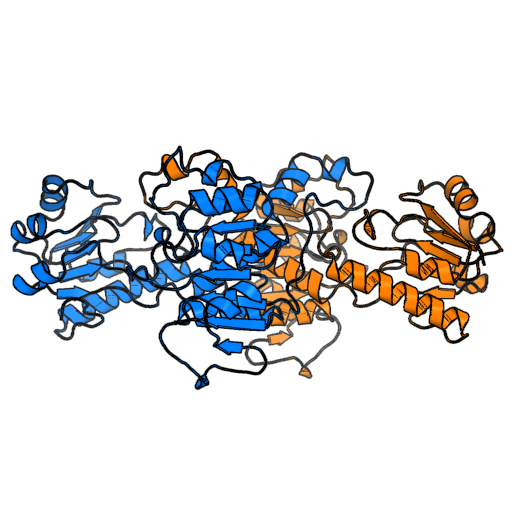-18.625 1 97.94 303 ALA B O 1
ATOM 4785 N N . LEU B 1 304 ? -9.898 -23.656 -17.797 1 97.5 304 LEU B N 1
ATOM 4786 C CA . LEU B 1 304 ? -11.039 -24.25 -18.5 1 97.5 304 LEU B CA 1
ATOM 4787 C C . LEU B 1 304 ? -10.914 -24.047 -20 1 97.5 304 LEU B C 1
ATOM 4789 O O . LEU B 1 304 ? -11.18 -24.969 -20.781 1 97.5 304 LEU B O 1
ATOM 4793 N N . GLU B 1 305 ? -10.531 -22.844 -20.359 1 98 305 GLU B N 1
ATOM 4794 C CA . GLU B 1 305 ? -10.328 -22.547 -21.766 1 98 305 GLU B CA 1
ATOM 4795 C C . GLU B 1 305 ? -9.242 -23.453 -22.359 1 98 305 GLU B C 1
ATOM 4797 O O . GLU B 1 305 ? -9.383 -23.922 -23.5 1 98 305 GLU B O 1
ATOM 4802 N N . ASN B 1 306 ? -8.156 -23.641 -21.641 1 98.5 306 ASN B N 1
ATOM 4803 C CA . ASN B 1 306 ? -7.094 -24.547 -22.062 1 98.5 306 ASN B CA 1
ATOM 4804 C C . ASN B 1 306 ? -7.629 -25.953 -22.312 1 98.5 306 ASN B C 1
ATOM 4806 O O . ASN B 1 306 ? -7.332 -26.547 -23.359 1 98.5 306 ASN B O 1
ATOM 4810 N N . LEU B 1 307 ? -8.406 -26.5 -21.391 1 98.06 307 LEU B N 1
ATOM 4811 C CA . LEU B 1 307 ? -8.961 -27.844 -21.516 1 98.06 307 LEU B CA 1
ATOM 4812 C C . LEU B 1 307 ? -9.891 -27.938 -22.719 1 98.06 307 LEU B C 1
ATOM 4814 O O . LEU B 1 307 ? -9.812 -28.891 -23.484 1 98.06 307 LEU B O 1
ATOM 4818 N N . GLU B 1 308 ? -10.75 -26.938 -22.859 1 97.94 308 GLU B N 1
ATOM 4819 C CA . GLU B 1 308 ? -11.68 -26.922 -23.984 1 97.94 308 GLU B CA 1
ATOM 4820 C C . GLU B 1 308 ? -10.938 -26.938 -25.312 1 97.94 308 GLU B C 1
ATOM 4822 O O . GLU B 1 308 ? -11.305 -27.672 -26.219 1 97.94 308 GLU B O 1
ATOM 4827 N N . ALA B 1 309 ? -9.938 -26.109 -25.375 1 98.31 309 ALA B N 1
ATOM 4828 C CA . ALA B 1 309 ? -9.141 -26.031 -26.594 1 98.31 309 ALA B CA 1
ATOM 4829 C C . ALA B 1 309 ? -8.461 -27.375 -26.891 1 98.31 309 ALA B C 1
ATOM 4831 O O . ALA B 1 309 ? -8.391 -27.797 -28.047 1 98.31 309 ALA B O 1
ATOM 4832 N N . PHE B 1 310 ? -7.969 -28.047 -25.891 1 98.19 310 PHE B N 1
ATOM 4833 C CA . PHE B 1 310 ? -7.344 -29.359 -26.031 1 98.19 310 PHE B CA 1
ATOM 4834 C C . PHE B 1 310 ? -8.352 -30.375 -26.562 1 98.19 310 PHE B C 1
ATOM 4836 O O . PHE B 1 310 ? -8.062 -31.125 -27.5 1 98.19 310 PHE B O 1
ATOM 4843 N N . LEU B 1 311 ? -9.477 -30.391 -26 1 97.44 311 LEU B N 1
ATOM 4844 C CA . LEU B 1 311 ? -10.508 -31.359 -26.359 1 97.44 311 LEU B CA 1
ATOM 4845 C C . LEU B 1 311 ? -10.992 -31.125 -27.781 1 97.44 311 LEU B C 1
ATOM 4847 O O . LEU B 1 311 ? -11.445 -32.062 -28.453 1 97.44 311 LEU B O 1
ATOM 4851 N N . LYS B 1 312 ? -10.805 -29.906 -28.234 1 97.25 312 LYS B N 1
ATOM 4852 C CA . LYS B 1 312 ? -11.195 -29.578 -29.594 1 97.25 312 LYS B CA 1
ATOM 4853 C C . LYS B 1 312 ? -10.055 -29.844 -30.578 1 97.25 312 LYS B C 1
ATOM 4855 O O . LYS B 1 312 ? -10.203 -29.641 -31.781 1 97.25 312 LYS B O 1
ATOM 4860 N N . GLY B 1 313 ? -8.922 -30.234 -30.031 1 97.38 313 GLY B N 1
ATOM 4861 C CA . GLY B 1 313 ? -7.805 -30.609 -30.891 1 97.38 313 GLY B CA 1
ATOM 4862 C C . GLY B 1 313 ? -6.891 -29.453 -31.234 1 97.38 313 GLY B C 1
ATOM 4863 O O . GLY B 1 313 ? -6.008 -29.562 -32.094 1 97.38 313 GLY B O 1
ATOM 4864 N N . SER B 1 314 ? -7.07 -28.328 -30.594 1 98 314 SER B N 1
ATOM 4865 C CA . SER B 1 314 ? -6.25 -27.141 -30.797 1 98 314 SER B CA 1
ATOM 4866 C C . SER B 1 314 ? -5.777 -26.547 -29.469 1 98 314 SER B C 1
ATOM 4868 O O . SER B 1 314 ? -6.152 -25.438 -29.109 1 98 314 SER B O 1
ATOM 4870 N N . PRO B 1 315 ? -4.902 -27.297 -28.797 1 98.19 315 PRO B N 1
ATOM 4871 C CA . PRO B 1 315 ? -4.477 -26.859 -27.469 1 98.19 315 PRO B CA 1
ATOM 4872 C C . PRO B 1 315 ? -3.787 -25.5 -27.484 1 98.19 315 PRO B C 1
ATOM 4874 O O . PRO B 1 315 ? -3.064 -25.188 -28.422 1 98.19 315 PRO B O 1
ATOM 4877 N N . ILE B 1 316 ? -3.996 -24.672 -26.531 1 98.25 316 ILE B N 1
ATOM 4878 C CA . ILE B 1 316 ? -3.377 -23.375 -26.328 1 98.25 316 ILE B CA 1
ATOM 4879 C C . ILE B 1 316 ? -2.6 -23.359 -25.016 1 98.25 316 ILE B C 1
ATOM 4881 O O . ILE B 1 316 ? -2.838 -24.203 -24.141 1 98.25 316 ILE B O 1
ATOM 4885 N N . ASN B 1 317 ? -1.598 -22.453 -24.891 1 98.31 317 ASN B N 1
ATOM 4886 C CA . ASN B 1 317 ? -0.751 -22.281 -23.719 1 98.31 317 ASN B CA 1
ATOM 4887 C C . ASN B 1 317 ? 0.01 -23.562 -23.375 1 98.31 317 ASN B C 1
ATOM 4889 O O . ASN B 1 317 ? 0.151 -23.922 -22.203 1 98.31 317 ASN B O 1
ATOM 4893 N N . VAL B 1 318 ? 0.376 -24.312 -24.406 1 98.75 318 VAL B N 1
ATOM 4894 C CA . VAL B 1 318 ? 1.132 -25.547 -24.234 1 98.75 318 VAL B CA 1
ATOM 4895 C C . VAL B 1 318 ? 2.568 -25.219 -23.828 1 98.75 318 VAL B C 1
ATOM 4897 O O . VAL B 1 318 ? 3.211 -24.359 -24.438 1 98.75 318 VAL B O 1
ATOM 4900 N N . VAL B 1 319 ? 3.09 -25.906 -22.797 1 97.88 319 VAL B N 1
ATOM 4901 C CA . VAL B 1 319 ? 4.402 -25.531 -22.281 1 97.88 319 VAL B CA 1
ATOM 4902 C C . VAL B 1 319 ? 5.41 -26.641 -22.594 1 97.88 319 VAL B C 1
ATOM 4904 O O . VAL B 1 319 ? 6.602 -26.5 -22.312 1 97.88 319 VAL B O 1
ATOM 4907 N N . ASN B 1 320 ? 5.004 -27.797 -23.078 1 95.94 320 ASN B N 1
ATOM 4908 C CA . ASN B 1 320 ? 5.922 -28.875 -23.438 1 95.94 320 ASN B CA 1
ATOM 4909 C C . ASN B 1 320 ? 5.91 -29.156 -24.938 1 95.94 320 ASN B C 1
ATOM 4911 O O . ASN B 1 320 ? 5.801 -30.297 -25.359 1 95.94 320 ASN B O 1
ATOM 4915 N N . ASN B 1 321 ? 6.066 -28.172 -25.828 1 85.88 321 ASN B N 1
ATOM 4916 C CA . ASN B 1 321 ? 6.137 -28.312 -27.281 1 85.88 321 ASN B CA 1
ATOM 4917 C C . ASN B 1 321 ? 7.422 -29.016 -27.703 1 85.88 321 ASN B C 1
ATOM 4919 O O . ASN B 1 321 ? 8.438 -28.953 -27 1 85.88 321 ASN B O 1
#

InterPro domains:
  IPR006139 D-isomer specific 2-hydroxyacid dehydrogenase, catalytic domain [PF00389] (18-320)
  IPR006140 D-isomer specific 2-hydroxyacid dehydrogenase, NAD-binding domain [PF02826] (109-289)
  IPR029753 D-isomer specific 2-hydroxyacid dehydrogenase, NAD-binding domain conserved site [PS00670] (199-221)
  IPR029753 D-isomer specific 2-hydroxyacid dehydrogenase, NAD-binding domain conserved site [PS00671] (228-244)
  IPR036291 NAD(P)-binding domain superfamily [SSF51735] (103-290)
  IPR050418 D-isomer specific 2-hydroxyacid dehydrogenase, PdxB subfamily [PTHR43761] (2-320)

Foldseek 3Di:
DEEEEAACCLLPVPPDDPVLVVVVHHYHYDNHFPQDLVRSLVRCPLGQHYEYAQRAAELVNCVSHLNHAEYEHLAPDDVSYPLQSCVVSNHFYFYAPPLQLLLLLVVQVVLVQCLQAVPVVVVVCVVVPVCVVDPDVDDDDDHHDQLAAAEEEEEDCPSNNVSNCVVSVVSNYAYEYEDDDDDPVSDDPRYYYDHLLVSQQRHLEYEYDDDDDPVQQQCAALVSLVSHQQQHEYEYLHEQRSHPQVRVLVCQVVRSHNAYEYAYHNDPVDDPVRSQVPRPRYHYHPNCSQRPSSSSVSSSVSSVVQVVCVVVVHGPRGDND/DEEEEAACCLLPVPPDDPVLVVVVHHYYYDNHFDQDLVRSLVRCPLGQHYEYAQRAAELVNCVSHLNHAEYEHLAPDDVSYPLQSCVVSNHFYFYFPPLQLQLLLVVQVVLVQCLQAVPVVVVVCVVVPVCVVDPDVDDDPDHHDQLAAAEEEEEDCPSNNVSNCVVSVVSNYAYEYEDDDDDPVSDDPRYYYDYLLVSQQRHLEYEYDDADDPVQQQVAALVSLVSHQQQHEYEYLHEQRSHPQVRVLVCQVVRSHNAYEYAYHNDPPDDPVRSLVPRPRYHYHPNCSQRPSSSSVSSSVSSSVQVVCVVVVHGPRTDND

Secondary structure (DSSP, 8-state):
-EEEES--TTT-SSSS--HHHHTTSEEEE-S---S-HHHHHHHHTT-SEEEESSS-B-HHHHTT-TT--EEEESSS--TTB-HHHHHHTT-EEE--TTTTHHHHHHHHHHHHHHHHH-HHHHHHHHHTTTTTT-SSS---SS-----TT-EEEEE--SHHHHHHHHHHHHTT-EEEEE-SS--GGG-BTTEEE--HHHHHHH-SEEEE-----TTTTT-BSHHHHHTSPTTEEEEESS-GGGB-HHHHHHHHHTTSEEEEEES--SSSSPPTT-GGGG-TTEEE--S-TT--HHHHHHHHHHHHHHHHHHHTT---SBS--/-EEEES--TTT-SSSS--HHHHTTSEEEE-S---S-HHHHHHHHTT-SEEEESSS-B-HHHHTT-TT--EEEESSS--TTB-HHHHHHTT-EEE--TTTTHHHHHHHHHHHHHHHHH-HHHHHHHHHTTTTTT-SSS---SS-----TT-EEEEE--SHHHHHHHHHHHHTT-EEEEE-SS--GGG-BTTEEE--HHHHHHH-SEEEE-----TTTTT-BSHHHHHTSPTTEEEEESS-GGGB-HHHHHHHHHTTSEEEEEES--SSSSPPTT-GGGG-TTEEE--S-TT--HHHHHHHHHHHHHHHHHHHTT---SBS--

Radius of gyration: 27.98 Å; Cα contacts (8 Å, |Δi|>4): 1392; chains: 2; bounding box: 57×89×62 Å

pLDDT: mean 97.35, std 2.7, range [78.25, 98.94]

Nearest PDB structures (foldseek):
  5tx7-assembly1_B  TM=9.771E-01  e=7.793E-43  Nitratidesulfovibrio vulgaris
  3wnv-assembly1_A  TM=8.345E-01  e=1.360E-28  Paecilomyces sp. 'thermophila'
  5z1z-assembly1_C  TM=8.532E-01  e=9.579E-28  Escherichia coli BL21(DE3)
  7arz-assembly1_A-2  TM=8.232E-01  e=1.557E-26  Physcomitrium patens
  2d0i-assembly2_C  TM=7.646E-01  e=1.371E-25  Pyrococcus horikoshii OT3

Organism: NCBI:txid616991